Protein AF-A0A8J9ZRB2-F1 (afdb_monomer_lite)

Secondary structure (DSSP, 8-state):
---TTHHHHHHHHHHHHHHS--GGGGGS----PPPPB--EE-PPPPP---SSSSSS--EEEEE--EEE--BTTPPPPPS-SEEEEE-----STT-EE-SSSEEPPTTEESTTS-EEPPPPTTEEEEE-SSTT--EEEEETTB-GGG-BSEEE-SS-EEE-S-SSSSS----SEE--TT-S--EEPTTEESGGG-EE-SPPEEEEEEEEEEETTEEEEEEE-TTS-SSS--------S---EEEEEEEEE---SSPPPPPTTEEEEEEEEEEEEEEEEEEETTEEEEEEEEE---TT----SSS-B-S-EEEEEEEE----PPTT-EEEEEEEEEEEEEEEEEETTTTTEEEEEEEEEEEEEEEEEEE---SPP---PPP------------------------------------------------PPPP-------------------------------PPPPPPPP-------------------PPPP-------

Foldseek 3Di:
DDDVPPVVVVVVVVVCVVPVPCPVVVPPDPPPQPDWDAWDWDDKDDWDDWPAQAFQATKIKIFIDTPGATPSPHHGDPDDRMDMDHDRHAAPDPFHGDNRATHDDWQAEDRRRPDGEDDAPQAPTWDDHDNPQIFRPHGHQDPDLLDRQFDGPGRHTWGAQAPDPVHLVQPLFGDDTNDLDTDHDPQFDDGSRQAGNDEKQKDFKKKWWDDPNDIDIDTADSRDADPPAAEAEDAGFFTFKIKIKIKIWDDDPDRDDDRSFWPDWDKIWQWKKKKKFKDAPNDTPDIDMDTFQDPVGHHHQARHPNGMDIGIDIGGDPDTHDARIKIKMKIKTWIKHWIWGQPVVVVRDTDIDIHNTDIDIHIHIYTYHPDDPPDPPPDPDDDDDDDDDDDDDDDDDDDDDDDDDDDDDDDDDDDDDDDDDDDDDDDDDDDDDDDDDDDDDDDDDDDDDDDDDDDDDDDDDDDDDDDDDDDDDDDDDDDDDDDDDDDDDDDDDDDDDDDD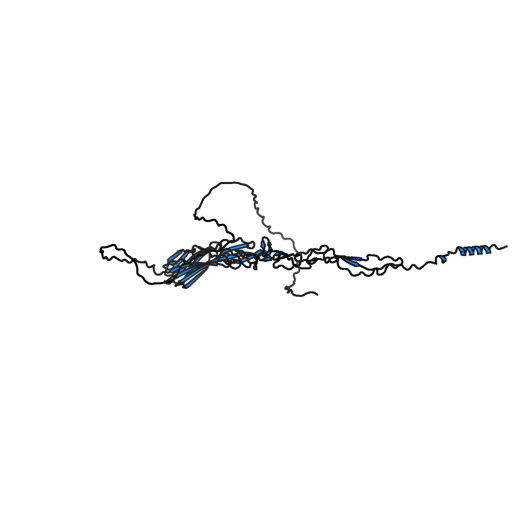

pLDDT: mean 71.01, std 25.42, range [26.36, 97.75]

Radius of gyration: 57.87 Å; chains: 1; bounding box: 175×105×189 Å

Organism: Branchiostoma lanceolatum (NCBI:txid7740)

InterPro domains:
  IPR000742 EGF-like domain [PS00022] (182-193)
  IPR000742 EGF-like domain [PS01186] (182-193)
  IPR000742 EGF-like domain [PS50026] (166-194)
  IPR000884 Thrombospondin type-1 (TSP1) repeat [PF00090] (42-88)
  IPR000884 Thrombospondin type-1 (TSP1) repeat [PS50092] (38-92)
  IPR000884 Thrombospondin type-1 (TSP1) repeat [SM00209] (41-92)
  IPR036383 Thrombospondin type-1 repeat superfamily [G3DSA:2.20.100.10] (36-91)
  IPR036383 Thrombospondin type-1 repeat superfamily [SSF82895] (37-88)

Sequence (500 aa):
MTPKTKTRLVIILLLLMVTGPSEGWRRRRRRRAPTPVNCAWGPWGSWGGCSAPCGNSGTRTRARGVARHAQHGGAGCAGPSSQTEPCNRFCHNGGTPFASHCACEGDYWNTCCQSACTPISHCASLSCSHGSNQECQRCDGDYGVRGQAFDNLGTRCRQACSWREDSNSCYPGTCASGVQSCTCAPGFGGPHCRTIQQAPAFHDCTYELTGNNRITTLQGNCSRSSEDGDSAYIHMARVERIRVKWTATFQPISLPDAPVYVKSMALGITEGSIVVSLQNENVTTASETTTCSTAIGTGTADNPVQGMFTCEEDISLDWTASPGQGIQILLKATAGGNLHLYDRDSNSAVKVKYFTGFHGNHTADIIFNFKPPEQSTPSPEGPTSIPWVLYGGLGAGVLIFLIITVAVCCCCCCYCRKGQRDPGQTPAPCPKDSYRNSAYSHDIYENVGGGSIASGDSYYLRPLPPPPTNTSEKDREYVDLKSHEYQGLKPHEYQGLKRH

Structure (mmCIF, N/CA/C/O backbone):
data_AF-A0A8J9ZRB2-F1
#
_entry.id   AF-A0A8J9ZRB2-F1
#
loop_
_atom_site.group_PDB
_atom_site.id
_atom_site.type_symbol
_atom_site.label_atom_id
_atom_site.label_alt_id
_atom_site.label_comp_id
_atom_site.label_asym_id
_atom_site.label_entity_id
_atom_site.label_seq_id
_atom_site.pdbx_PDB_ins_code
_atom_site.Cartn_x
_atom_site.Cartn_y
_atom_site.Cartn_z
_atom_site.occupancy
_atom_site.B_iso_or_equiv
_atom_site.auth_seq_id
_atom_site.auth_comp_id
_atom_site.auth_asym_id
_atom_site.auth_atom_id
_atom_site.pdbx_PDB_model_num
ATOM 1 N N . MET A 1 1 ? 97.617 -21.804 -125.293 1.00 35.34 1 MET A N 1
ATOM 2 C CA . MET A 1 1 ? 98.283 -21.403 -124.029 1.00 35.34 1 MET A CA 1
ATOM 3 C C . MET A 1 1 ? 97.243 -20.977 -122.992 1.00 35.34 1 MET A C 1
ATOM 5 O O . MET A 1 1 ? 96.066 -20.873 -123.322 1.00 35.34 1 MET A O 1
ATOM 9 N N . THR A 1 2 ? 97.670 -20.784 -121.743 1.00 52.75 2 THR A N 1
ATOM 10 C CA . THR A 1 2 ? 96.906 -20.196 -120.625 1.00 52.75 2 THR A CA 1
ATOM 11 C C . THR A 1 2 ? 96.244 -18.866 -121.020 1.00 52.75 2 THR A C 1
ATOM 13 O O . THR A 1 2 ? 96.897 -18.036 -121.647 1.00 52.75 2 THR A O 1
ATOM 16 N N . PRO A 1 3 ? 94.947 -18.655 -120.697 1.00 50.34 3 PRO A N 1
ATOM 17 C CA . PRO A 1 3 ? 94.642 -17.791 -119.544 1.00 50.34 3 PRO A CA 1
ATOM 18 C C . PRO A 1 3 ? 93.339 -18.150 -118.778 1.00 50.34 3 PRO A C 1
ATOM 20 O O . PRO A 1 3 ? 92.744 -17.288 -118.135 1.00 50.34 3 PRO A O 1
ATOM 23 N N . LYS A 1 4 ? 92.876 -19.412 -118.811 1.00 46.91 4 LYS A N 1
ATOM 24 C CA . LYS A 1 4 ? 91.565 -19.858 -118.262 1.00 46.91 4 LYS A CA 1
ATOM 25 C C . LYS A 1 4 ? 91.330 -19.654 -116.741 1.00 46.91 4 LYS A C 1
ATOM 27 O O . LYS A 1 4 ? 90.253 -19.992 -116.254 1.00 46.91 4 LYS A O 1
ATOM 32 N N . THR A 1 5 ? 92.290 -19.118 -115.986 1.00 50.72 5 THR A N 1
ATOM 33 C CA . THR A 1 5 ? 92.263 -19.024 -114.511 1.00 50.72 5 THR A CA 1
ATOM 34 C C . THR A 1 5 ? 92.031 -17.625 -113.929 1.00 50.72 5 THR A C 1
ATOM 36 O O . THR A 1 5 ? 91.505 -17.541 -112.822 1.00 50.72 5 THR A O 1
ATOM 39 N N . LYS A 1 6 ? 92.350 -16.521 -114.627 1.00 53.75 6 LYS A N 1
ATOM 40 C CA . LYS A 1 6 ? 92.215 -15.168 -114.034 1.00 53.75 6 LYS A CA 1
ATOM 41 C C . LYS A 1 6 ? 90.760 -14.678 -113.953 1.00 53.75 6 LYS A C 1
ATOM 43 O O . LYS A 1 6 ? 90.343 -14.183 -112.911 1.00 53.75 6 LYS A O 1
ATOM 48 N N . THR A 1 7 ? 89.955 -14.873 -114.999 1.00 52.47 7 THR A N 1
ATOM 49 C CA . THR A 1 7 ? 88.576 -14.342 -115.060 1.00 52.47 7 THR A CA 1
ATOM 50 C C . THR A 1 7 ? 87.625 -14.998 -114.052 1.00 52.47 7 THR A C 1
ATOM 52 O O . THR A 1 7 ? 86.746 -14.333 -113.511 1.00 52.47 7 THR A O 1
ATOM 55 N N . ARG A 1 8 ? 87.817 -16.291 -113.744 1.00 56.62 8 ARG A N 1
ATOM 56 C CA . ARG A 1 8 ? 86.993 -17.010 -112.753 1.00 56.62 8 ARG A CA 1
ATOM 57 C C . ARG A 1 8 ? 87.173 -16.456 -111.335 1.00 56.62 8 ARG A C 1
ATOM 59 O O . ARG A 1 8 ? 86.192 -16.342 -110.611 1.00 56.62 8 ARG A O 1
ATOM 66 N N . LEU A 1 9 ? 88.392 -16.048 -110.973 1.00 57.41 9 LEU A N 1
ATOM 67 C CA . LEU A 1 9 ? 88.688 -15.419 -109.680 1.00 57.41 9 LEU A CA 1
ATOM 68 C C . LEU A 1 9 ? 87.978 -14.066 -109.515 1.00 57.41 9 LEU A C 1
ATOM 70 O O . LEU A 1 9 ? 87.410 -13.803 -108.460 1.00 57.41 9 LEU A O 1
ATOM 74 N N . VAL A 1 10 ? 87.943 -13.244 -110.571 1.00 63.12 10 VAL A N 1
ATOM 75 C CA . VAL A 1 10 ? 87.250 -11.941 -110.562 1.00 63.12 10 VAL A CA 1
ATOM 76 C C . VAL A 1 10 ? 85.734 -12.107 -110.404 1.00 63.12 10 VAL A C 1
ATOM 78 O O . VAL A 1 10 ? 85.120 -11.389 -109.620 1.00 63.12 10 VAL A O 1
ATOM 81 N N . ILE A 1 11 ? 85.128 -13.083 -111.091 1.00 64.38 11 ILE A N 1
ATOM 82 C CA . ILE A 1 11 ? 83.683 -13.358 -110.985 1.00 64.38 11 ILE A CA 1
ATOM 83 C C . ILE A 1 11 ? 83.317 -13.887 -109.588 1.00 64.38 11 ILE A C 1
ATOM 85 O O . ILE A 1 11 ? 82.311 -13.466 -109.024 1.00 64.38 11 ILE A O 1
ATOM 89 N N . ILE A 1 12 ? 84.146 -14.755 -108.994 1.00 64.31 12 ILE A N 1
ATOM 90 C CA . ILE A 1 12 ? 83.932 -15.252 -107.623 1.00 64.31 12 ILE A CA 1
ATOM 91 C C . ILE A 1 12 ? 84.068 -14.116 -106.596 1.00 64.31 12 ILE A C 1
ATOM 93 O O . ILE A 1 12 ? 83.231 -14.012 -105.703 1.00 64.31 12 ILE A O 1
ATOM 97 N N . LEU A 1 13 ? 85.051 -13.220 -106.746 1.00 60.62 13 LEU A N 1
ATOM 98 C CA . LEU A 1 13 ? 85.191 -12.038 -105.886 1.00 60.62 13 LEU A CA 1
ATOM 99 C C . LEU A 1 13 ? 83.998 -11.076 -106.003 1.00 60.62 13 LEU A C 1
ATOM 101 O O . LEU A 1 13 ? 83.505 -10.601 -104.984 1.00 60.62 13 LEU A O 1
ATOM 105 N N . LEU A 1 14 ? 83.492 -10.828 -107.215 1.00 59.28 14 LEU A N 1
ATOM 106 C CA . LEU A 1 14 ? 82.299 -9.998 -107.420 1.00 59.28 14 LEU A CA 1
ATOM 107 C C . LEU A 1 14 ? 81.034 -10.632 -106.827 1.00 59.28 14 LEU A C 1
ATOM 109 O O . LEU A 1 14 ? 80.235 -9.923 -106.222 1.00 59.28 14 LEU A O 1
ATOM 113 N N . LEU A 1 15 ? 80.866 -11.954 -106.929 1.00 57.38 15 LEU A N 1
ATOM 114 C CA . LEU A 1 15 ? 79.752 -12.652 -106.283 1.00 57.38 15 LEU A CA 1
ATOM 115 C C . LEU A 1 15 ? 79.847 -12.581 -104.753 1.00 57.38 15 LEU A C 1
ATOM 117 O O . LEU A 1 15 ? 78.859 -12.237 -104.112 1.00 57.38 15 LEU A O 1
ATOM 121 N N . LEU A 1 16 ? 81.029 -12.795 -104.165 1.00 56.19 16 LEU A N 1
ATOM 122 C CA . LEU A 1 16 ? 81.242 -12.663 -102.714 1.00 56.19 16 LEU A CA 1
ATOM 123 C C . LEU A 1 16 ? 80.955 -11.240 -102.192 1.00 56.19 16 LEU A C 1
ATOM 125 O O . LEU A 1 16 ? 80.462 -11.087 -101.076 1.00 56.19 16 LEU A O 1
ATOM 129 N N . MET A 1 17 ? 81.194 -10.210 -103.009 1.00 57.22 17 MET A N 1
ATOM 130 C CA . MET A 1 17 ? 80.858 -8.810 -102.700 1.00 57.22 17 MET A CA 1
ATOM 131 C C . MET A 1 17 ? 79.348 -8.505 -102.777 1.00 57.22 17 MET A C 1
ATOM 133 O O . MET A 1 17 ? 78.915 -7.478 -102.259 1.00 57.22 17 MET A O 1
ATOM 137 N N . VAL A 1 18 ? 78.543 -9.380 -103.396 1.00 57.97 18 VAL A N 1
ATOM 138 C CA . VAL A 1 18 ? 77.087 -9.208 -103.583 1.00 57.97 18 VAL A CA 1
ATOM 139 C C . VAL A 1 18 ? 76.261 -10.169 -102.714 1.00 57.97 18 VAL A C 1
ATOM 141 O O . VAL A 1 18 ? 75.170 -9.805 -102.282 1.00 57.97 18 VAL A O 1
ATOM 144 N N . THR A 1 19 ? 76.765 -11.370 -102.407 1.00 59.00 19 THR A N 1
ATOM 145 C CA . THR A 1 19 ? 76.066 -12.369 -101.573 1.00 59.00 19 THR A CA 1
ATOM 146 C C . THR A 1 19 ? 76.487 -12.362 -100.101 1.00 59.00 19 THR A C 1
ATOM 148 O O . THR A 1 19 ? 75.972 -13.159 -99.318 1.00 59.00 19 THR A O 1
ATOM 151 N N . GLY A 1 20 ? 77.404 -11.479 -99.692 1.00 57.47 20 GLY A N 1
ATOM 152 C CA . GLY A 1 20 ? 77.667 -11.223 -98.275 1.00 57.47 20 GLY A CA 1
ATOM 153 C C . GLY A 1 20 ? 76.418 -10.636 -97.592 1.00 57.47 20 GLY A C 1
ATOM 154 O O . GLY A 1 20 ? 75.899 -9.624 -98.067 1.00 57.47 20 GLY A O 1
ATOM 155 N N . PRO A 1 21 ? 75.900 -11.223 -96.494 1.00 55.09 21 PRO A N 1
ATOM 156 C CA . PRO A 1 21 ? 74.643 -10.779 -95.893 1.00 55.09 21 PRO A CA 1
ATOM 157 C C . PRO A 1 21 ? 74.766 -9.351 -95.348 1.00 55.09 21 PRO A C 1
ATOM 159 O O . PRO A 1 21 ? 75.491 -9.087 -94.388 1.00 55.09 21 PRO A O 1
ATOM 162 N N . SER A 1 22 ? 74.023 -8.414 -95.943 1.00 57.88 22 SER A N 1
ATOM 163 C CA . SER A 1 22 ? 74.109 -6.976 -95.660 1.00 57.88 22 SER A CA 1
ATOM 164 C C . SER A 1 22 ? 73.405 -6.556 -94.352 1.00 57.88 22 SER A C 1
ATOM 166 O O . SER A 1 22 ? 72.580 -5.636 -94.328 1.00 57.88 22 SER A O 1
ATOM 168 N N . GLU A 1 23 ? 73.761 -7.204 -93.239 1.00 55.59 23 GLU A N 1
ATOM 169 C CA . GLU A 1 23 ? 73.387 -6.861 -91.854 1.00 55.59 23 GLU A CA 1
ATOM 170 C C . GLU A 1 23 ? 73.550 -5.358 -91.546 1.00 55.59 23 GLU A C 1
ATOM 172 O O . GLU A 1 23 ? 72.755 -4.772 -90.804 1.00 55.59 23 GLU A O 1
ATOM 177 N N . GLY A 1 24 ? 74.559 -4.715 -92.149 1.00 55.84 24 GLY A N 1
ATOM 178 C CA . GLY A 1 24 ? 74.934 -3.321 -91.896 1.00 55.84 24 GLY A CA 1
ATOM 179 C C . GLY A 1 24 ? 73.812 -2.294 -92.099 1.00 55.84 24 GLY A C 1
ATOM 180 O O . GLY A 1 24 ? 73.779 -1.290 -91.386 1.00 55.84 24 GLY A O 1
ATOM 181 N N . TRP A 1 25 ? 72.850 -2.541 -92.997 1.00 48.81 25 TRP A N 1
ATOM 182 C CA . TRP A 1 25 ? 71.810 -1.552 -93.322 1.00 48.81 25 TRP A CA 1
ATOM 183 C C . TRP A 1 25 ? 70.494 -1.700 -92.543 1.00 48.81 25 TRP A C 1
ATOM 185 O O . TRP A 1 25 ? 69.758 -0.721 -92.422 1.00 48.81 25 TRP A O 1
ATOM 195 N N . ARG A 1 26 ? 70.240 -2.831 -91.861 1.00 51.19 26 ARG A N 1
ATOM 196 C CA . ARG A 1 26 ? 69.136 -2.927 -90.873 1.00 51.19 26 ARG A CA 1
ATOM 197 C C . ARG A 1 26 ? 69.494 -2.339 -89.494 1.00 51.19 26 ARG A C 1
ATOM 199 O O . ARG A 1 26 ? 68.704 -2.437 -88.556 1.00 51.19 26 ARG A O 1
ATOM 206 N N . ARG A 1 27 ? 70.645 -1.663 -89.358 1.00 55.03 27 ARG A N 1
ATOM 207 C CA . ARG A 1 27 ? 71.112 -1.040 -88.100 1.00 55.03 27 ARG A CA 1
ATOM 208 C C . ARG A 1 27 ? 70.913 0.488 -88.008 1.00 55.03 27 ARG A C 1
ATOM 210 O O . ARG A 1 27 ? 71.348 1.086 -87.031 1.00 55.03 27 ARG A O 1
ATOM 217 N N . ARG A 1 28 ? 70.174 1.129 -88.932 1.00 55.94 28 ARG A N 1
ATOM 218 C CA . ARG A 1 28 ? 69.874 2.588 -88.906 1.00 55.94 28 ARG A CA 1
ATOM 219 C C . ARG A 1 28 ? 68.458 3.001 -88.449 1.00 55.94 28 ARG A C 1
ATOM 221 O O . ARG A 1 28 ? 67.952 4.027 -88.900 1.00 55.94 28 ARG A O 1
ATOM 228 N N . ARG A 1 29 ? 67.831 2.275 -87.506 1.00 59.22 29 ARG A N 1
ATOM 229 C CA . ARG A 1 29 ? 66.841 2.884 -86.574 1.00 59.22 29 ARG A CA 1
ATOM 230 C C . ARG A 1 29 ? 66.487 2.089 -85.302 1.00 59.22 29 ARG A C 1
ATOM 232 O O . ARG A 1 29 ? 65.382 2.239 -84.787 1.00 59.22 29 ARG A O 1
ATOM 239 N N . ARG A 1 30 ? 67.428 1.346 -84.694 1.00 60.12 30 ARG A N 1
ATOM 240 C CA . ARG A 1 30 ? 67.285 0.962 -83.270 1.00 60.12 30 ARG A CA 1
ATOM 241 C C . ARG A 1 30 ? 67.508 2.189 -82.368 1.00 60.12 30 ARG A C 1
ATOM 243 O O . ARG A 1 30 ? 68.498 2.262 -81.645 1.00 60.12 30 ARG A O 1
ATOM 250 N N . ARG A 1 31 ? 66.571 3.151 -82.391 1.00 60.94 31 ARG A N 1
ATOM 251 C CA . ARG A 1 31 ? 66.332 3.997 -81.211 1.00 60.94 31 ARG A CA 1
ATOM 252 C C . ARG A 1 31 ? 66.067 3.008 -80.075 1.00 60.94 31 ARG A C 1
ATOM 254 O O . ARG A 1 31 ? 65.187 2.163 -80.234 1.00 60.94 31 ARG A O 1
ATOM 261 N N . ARG A 1 32 ? 66.851 3.039 -78.992 1.00 65.81 32 ARG A N 1
ATOM 262 C CA . ARG A 1 32 ? 66.562 2.189 -77.827 1.00 65.81 32 ARG A CA 1
ATOM 263 C C . ARG A 1 32 ? 65.165 2.578 -77.352 1.00 65.81 32 ARG A C 1
ATOM 265 O O . ARG A 1 32 ? 64.971 3.727 -76.962 1.00 65.81 32 ARG A O 1
ATOM 272 N N . ALA A 1 33 ? 64.202 1.664 -77.458 1.00 71.44 33 ALA A N 1
ATOM 273 C CA . ALA A 1 33 ? 62.907 1.875 -76.834 1.00 71.44 33 ALA A CA 1
ATOM 274 C C . ALA A 1 33 ? 63.176 2.045 -75.329 1.00 71.44 33 ALA A C 1
ATOM 276 O O . ALA A 1 33 ? 63.880 1.200 -74.764 1.00 71.44 33 ALA A O 1
ATOM 277 N N . PRO A 1 34 ? 62.737 3.149 -74.703 1.00 79.00 34 PRO A N 1
ATOM 278 C CA . PRO A 1 34 ? 62.946 3.340 -73.275 1.00 79.00 34 PRO A CA 1
ATOM 279 C C . PRO A 1 34 ? 62.281 2.196 -72.501 1.00 79.00 34 PRO A C 1
ATOM 281 O O . PRO A 1 34 ? 61.282 1.631 -72.943 1.00 79.00 34 PRO A O 1
ATOM 284 N N . THR A 1 35 ? 62.881 1.802 -71.380 1.00 88.06 35 THR A N 1
ATOM 285 C CA . THR A 1 35 ? 62.466 0.611 -70.629 1.00 88.06 35 THR A CA 1
ATOM 286 C C . THR A 1 35 ? 61.040 0.766 -70.090 1.00 88.06 35 THR A C 1
ATOM 288 O O . THR A 1 35 ? 60.769 1.801 -69.479 1.00 88.06 35 THR A O 1
ATOM 291 N N . PRO A 1 36 ? 60.154 -0.237 -70.247 1.00 91.12 36 PRO A N 1
ATOM 292 C CA . PRO A 1 36 ? 58.810 -0.212 -69.675 1.00 91.12 36 PRO A CA 1
ATOM 293 C C . PRO A 1 36 ? 58.827 0.091 -68.172 1.00 91.12 36 PRO A C 1
ATOM 295 O O . PRO A 1 36 ? 59.437 -0.634 -67.386 1.00 91.12 36 PRO A O 1
ATOM 298 N N . VAL A 1 37 ? 58.143 1.161 -67.766 1.00 93.31 37 VAL A N 1
ATOM 299 C CA . VAL A 1 37 ? 57.975 1.533 -66.357 1.00 93.31 37 VAL A CA 1
ATOM 300 C C . VAL A 1 37 ? 56.566 1.147 -65.946 1.00 93.31 37 VAL A C 1
ATOM 302 O O . VAL A 1 37 ? 55.598 1.765 -66.384 1.00 93.31 37 VAL A O 1
ATOM 305 N N . ASN A 1 38 ? 56.441 0.121 -65.107 1.00 95.38 38 ASN A N 1
ATOM 306 C CA . ASN A 1 38 ? 55.143 -0.290 -64.578 1.00 95.38 38 ASN A CA 1
ATOM 307 C C . ASN A 1 38 ? 54.608 0.747 -63.583 1.00 95.38 38 ASN A C 1
ATOM 309 O O . ASN A 1 38 ? 55.360 1.313 -62.778 1.00 95.38 38 ASN A O 1
ATOM 313 N N . CYS A 1 39 ? 53.296 0.950 -63.621 1.00 95.44 39 CYS A N 1
ATOM 314 C CA . CYS A 1 39 ? 52.575 1.812 -62.700 1.00 95.44 39 CYS A CA 1
ATOM 315 C C . CYS A 1 39 ? 52.722 1.319 -61.249 1.00 95.44 39 CYS A C 1
ATOM 317 O O . CYS A 1 39 ? 52.727 0.113 -60.995 1.00 95.44 39 CYS A O 1
ATOM 319 N N . ALA A 1 40 ? 52.829 2.244 -60.298 1.00 95.12 40 ALA A N 1
ATOM 320 C CA . ALA A 1 40 ? 52.845 1.958 -58.870 1.00 95.12 40 ALA A CA 1
ATOM 321 C C . ALA A 1 40 ? 51.851 2.863 -58.133 1.00 95.12 40 ALA A C 1
ATOM 323 O O . ALA A 1 40 ? 51.855 4.087 -58.299 1.00 95.12 40 ALA A O 1
ATOM 324 N N . TRP A 1 41 ? 51.013 2.253 -57.296 1.00 97.62 41 TRP A N 1
ATOM 325 C CA . TRP A 1 41 ? 50.166 2.981 -56.358 1.00 97.62 41 TRP A CA 1
ATOM 326 C C . TRP A 1 41 ? 51.009 3.672 -55.283 1.00 97.62 41 TRP A C 1
ATOM 328 O O . TRP A 1 41 ? 52.043 3.153 -54.865 1.00 97.62 41 TRP A O 1
ATOM 338 N N . GLY A 1 42 ? 50.538 4.825 -54.816 1.00 95.69 42 GLY A N 1
ATOM 339 C CA . GLY A 1 42 ? 51.017 5.439 -53.584 1.00 95.69 42 GLY A CA 1
ATOM 340 C C . GLY A 1 42 ? 50.453 4.759 -52.332 1.00 95.69 42 GLY A C 1
ATOM 341 O O . GLY A 1 42 ? 49.690 3.788 -52.435 1.00 95.69 42 GLY A O 1
ATOM 342 N N . PRO A 1 43 ? 50.807 5.271 -51.141 1.00 96.12 43 PRO A N 1
ATOM 343 C CA . PRO A 1 43 ? 50.187 4.839 -49.897 1.00 96.12 43 PRO A CA 1
ATOM 344 C C . PRO A 1 43 ? 48.672 5.083 -49.926 1.00 96.12 43 PRO A C 1
ATOM 346 O O . PRO A 1 43 ? 48.172 5.972 -50.621 1.00 96.12 43 PRO A O 1
ATOM 349 N N . TRP A 1 44 ? 47.940 4.296 -49.142 1.00 97.62 44 TRP A N 1
ATOM 350 C CA . TRP A 1 44 ? 46.546 4.598 -48.838 1.00 97.62 44 TRP A CA 1
ATOM 351 C C . TRP A 1 44 ? 46.457 5.889 -48.024 1.00 97.62 44 TRP A C 1
ATOM 353 O O . TRP A 1 44 ? 47.200 6.062 -47.058 1.00 97.62 44 TRP A O 1
ATOM 363 N N . GLY A 1 45 ? 45.523 6.766 -48.388 1.00 96.62 45 GLY A N 1
ATOM 364 C CA . GLY A 1 45 ? 45.087 7.838 -47.501 1.00 96.62 45 GLY A CA 1
ATOM 365 C C . GLY A 1 45 ? 44.342 7.286 -46.283 1.00 96.62 45 GLY A C 1
ATOM 366 O O . GLY A 1 45 ? 43.967 6.108 -46.234 1.00 96.62 45 GLY A O 1
ATOM 367 N N . SER A 1 46 ? 44.105 8.157 -45.304 1.00 97.00 46 SER A N 1
ATOM 368 C CA . SER A 1 46 ? 43.279 7.854 -44.134 1.00 97.00 46 SER A CA 1
ATOM 369 C C . SER A 1 46 ? 41.888 7.350 -44.530 1.00 97.00 46 SER A C 1
ATOM 371 O O . SER A 1 46 ? 41.341 7.727 -45.570 1.00 97.00 46 SER A O 1
ATOM 373 N N . TRP A 1 47 ? 41.289 6.524 -43.672 1.00 97.62 47 TRP A N 1
ATOM 374 C CA . TRP A 1 47 ? 39.864 6.219 -43.766 1.00 97.62 47 TRP A CA 1
ATOM 375 C C . TRP A 1 47 ? 39.031 7.488 -43.567 1.00 97.62 47 TRP A C 1
ATOM 377 O O . TRP A 1 47 ? 39.295 8.265 -42.649 1.00 97.62 47 TRP A O 1
ATOM 387 N N . GLY A 1 48 ? 38.011 7.673 -44.406 1.00 96.94 48 GLY A N 1
ATOM 388 C CA . GLY A 1 48 ? 36.959 8.654 -44.159 1.00 96.94 48 GLY A CA 1
ATOM 389 C C . GLY A 1 48 ? 36.076 8.272 -42.965 1.00 96.94 48 GLY A C 1
ATOM 390 O O . GLY A 1 48 ? 36.219 7.200 -42.370 1.00 96.94 48 GLY A O 1
ATOM 391 N N . GLY A 1 49 ? 35.127 9.150 -42.637 1.00 96.62 49 GLY A N 1
ATOM 392 C CA . GLY A 1 49 ? 34.092 8.860 -41.643 1.00 96.62 49 GLY A CA 1
ATOM 393 C C . GLY A 1 49 ? 33.238 7.641 -42.019 1.00 96.62 49 GLY A C 1
ATOM 394 O O . GLY A 1 49 ? 33.151 7.256 -43.186 1.00 96.62 49 GLY A O 1
ATOM 395 N N . CYS A 1 50 ? 32.604 7.030 -41.018 1.00 97.44 50 CYS A N 1
ATOM 396 C CA . CYS A 1 50 ? 31.633 5.963 -41.249 1.00 97.44 50 CYS A CA 1
ATOM 397 C C . CYS A 1 50 ? 30.320 6.543 -41.797 1.00 97.44 50 CYS A C 1
ATOM 399 O O . CYS A 1 50 ? 29.851 7.564 -41.299 1.00 97.44 50 CYS A O 1
ATOM 401 N N . SER A 1 51 ? 29.700 5.881 -42.777 1.00 96.75 51 SER A N 1
ATOM 402 C CA . SER A 1 51 ? 28.425 6.314 -43.376 1.00 96.75 51 SER A CA 1
ATOM 403 C C . SER A 1 51 ? 27.214 6.222 -42.438 1.00 96.75 51 SER A C 1
ATOM 405 O O . SER A 1 51 ? 26.164 6.775 -42.753 1.00 96.75 51 SER A O 1
ATOM 407 N N . ALA A 1 52 ? 27.351 5.553 -41.289 1.00 96.88 52 ALA A N 1
ATOM 408 C CA . ALA A 1 52 ? 26.360 5.531 -40.219 1.00 96.88 52 ALA A CA 1
ATOM 409 C C . ALA A 1 52 ? 27.043 5.691 -38.847 1.00 96.88 52 ALA A C 1
ATOM 411 O O . ALA A 1 52 ? 28.165 5.205 -38.666 1.00 96.88 52 ALA A O 1
ATOM 412 N N . PRO A 1 53 ? 26.395 6.334 -37.859 1.00 96.69 53 PRO A N 1
ATOM 413 C CA . PRO A 1 53 ? 26.954 6.480 -36.514 1.00 96.69 53 PRO A CA 1
ATOM 414 C C . PRO A 1 53 ? 26.936 5.166 -35.712 1.00 96.69 53 PRO A C 1
ATOM 416 O O . PRO A 1 53 ? 27.760 4.996 -34.820 1.00 96.69 53 PRO A O 1
ATOM 419 N N . CYS A 1 54 ? 26.030 4.245 -36.047 1.00 97.31 54 CYS A N 1
ATOM 420 C CA . CYS A 1 54 ? 25.764 2.973 -35.369 1.00 97.31 54 CYS A CA 1
ATOM 421 C C . CYS A 1 54 ? 24.904 2.062 -36.277 1.00 97.31 54 CYS A C 1
ATOM 423 O O . CYS A 1 54 ? 24.642 2.409 -37.435 1.00 97.31 54 CYS A O 1
ATOM 425 N N . GLY A 1 55 ? 24.453 0.916 -35.759 1.00 96.50 55 GLY A N 1
ATOM 426 C CA . GLY A 1 55 ? 23.601 -0.039 -36.473 1.00 96.50 55 GLY A CA 1
ATOM 427 C C . GLY A 1 55 ? 24.383 -1.178 -37.139 1.00 96.50 55 GLY A C 1
ATOM 428 O O . GLY A 1 55 ? 25.432 -1.604 -36.657 1.00 96.50 55 GLY A O 1
ATOM 429 N N . ASN A 1 56 ? 23.864 -1.714 -38.246 1.00 96.81 56 ASN A N 1
ATOM 430 C CA . ASN A 1 56 ? 24.373 -2.924 -38.905 1.00 96.81 56 ASN A CA 1
ATOM 431 C C . ASN A 1 56 ? 24.911 -2.722 -40.337 1.00 96.81 56 ASN A C 1
ATOM 433 O O . ASN A 1 56 ? 25.466 -3.670 -40.891 1.00 96.81 56 ASN A O 1
ATOM 437 N N . SER A 1 57 ? 24.784 -1.530 -40.942 1.00 96.38 57 SER A N 1
ATOM 438 C CA . SER A 1 57 ? 25.137 -1.309 -42.361 1.00 96.38 57 SER A CA 1
ATOM 439 C C . SER A 1 57 ? 26.171 -0.202 -42.632 1.00 96.38 57 SER A C 1
ATOM 441 O O . SER A 1 57 ? 26.598 -0.057 -43.773 1.00 96.38 57 SER A O 1
ATOM 443 N N . GLY A 1 58 ? 26.669 0.521 -41.620 1.00 96.62 58 GLY A N 1
ATOM 444 C CA . GLY A 1 58 ? 27.693 1.570 -41.795 1.00 96.62 58 GLY A CA 1
ATOM 445 C C . GLY A 1 58 ? 28.986 1.109 -42.498 1.00 96.62 58 GLY A C 1
ATOM 446 O O . GLY A 1 58 ? 29.482 0.006 -42.262 1.00 96.62 58 GLY A O 1
ATOM 447 N N . THR A 1 59 ? 29.564 1.950 -43.352 1.00 97.44 59 THR A N 1
ATOM 448 C CA . THR A 1 59 ? 30.796 1.666 -44.113 1.00 97.44 59 THR A CA 1
ATOM 449 C C . THR A 1 59 ? 31.690 2.896 -44.203 1.00 97.44 59 THR A C 1
ATOM 451 O O . THR A 1 59 ? 31.181 4.006 -44.344 1.00 97.44 59 THR A O 1
ATOM 454 N N . ARG A 1 60 ? 33.013 2.713 -44.191 1.00 97.69 60 ARG A N 1
ATOM 455 C CA . ARG A 1 60 ? 33.999 3.782 -44.421 1.00 97.69 60 ARG A CA 1
ATOM 456 C C . ARG A 1 60 ? 34.873 3.456 -45.624 1.00 97.69 60 ARG A C 1
ATOM 458 O O . ARG A 1 60 ? 35.122 2.288 -45.909 1.00 97.69 60 ARG A O 1
ATOM 465 N N . THR A 1 61 ? 35.343 4.492 -46.313 1.00 97.62 61 THR A N 1
ATOM 466 C CA . THR A 1 61 ? 36.085 4.378 -47.579 1.00 97.62 61 THR A CA 1
ATOM 467 C C . THR A 1 61 ? 37.419 5.115 -47.498 1.00 97.62 61 THR A C 1
ATOM 469 O O . THR A 1 61 ? 37.513 6.155 -46.845 1.00 97.62 61 THR A O 1
ATOM 472 N N . ARG A 1 62 ? 38.452 4.587 -48.162 1.00 97.75 62 ARG A N 1
ATOM 473 C CA . ARG A 1 62 ? 39.750 5.247 -48.379 1.00 97.75 62 ARG A CA 1
ATOM 474 C C . ARG A 1 62 ? 40.192 5.111 -49.831 1.00 97.75 62 ARG A C 1
ATOM 476 O O . ARG A 1 62 ? 39.840 4.143 -50.500 1.00 97.75 62 ARG A O 1
ATOM 483 N N . ALA A 1 63 ? 41.009 6.050 -50.294 1.00 96.88 63 ALA A N 1
ATOM 484 C CA . ALA A 1 63 ? 41.553 6.072 -51.649 1.00 96.88 63 ALA A CA 1
ATOM 485 C C . ALA A 1 63 ? 43.088 6.129 -51.645 1.00 96.88 63 ALA A C 1
ATOM 487 O O . ALA A 1 63 ? 43.707 6.479 -50.637 1.00 96.88 63 ALA A O 1
ATOM 488 N N . ARG A 1 64 ? 43.707 5.795 -52.780 1.00 96.94 64 ARG A N 1
ATOM 489 C CA . ARG A 1 64 ? 45.145 5.968 -53.032 1.00 96.94 64 ARG A CA 1
ATOM 490 C C . ARG A 1 64 ? 45.387 6.568 -54.413 1.00 96.94 64 ARG A C 1
ATOM 492 O O . ARG A 1 64 ? 44.778 6.150 -55.397 1.00 96.94 64 ARG A O 1
ATOM 499 N N . GLY A 1 65 ? 46.296 7.536 -54.481 1.00 95.44 65 GLY A N 1
ATOM 500 C CA . GLY A 1 65 ? 46.779 8.087 -55.746 1.00 95.44 65 GLY A CA 1
ATOM 501 C C . GLY A 1 65 ? 47.761 7.143 -56.443 1.00 95.44 65 GLY A C 1
ATOM 502 O O . GLY A 1 65 ? 48.318 6.231 -55.829 1.00 95.44 65 GLY A O 1
ATOM 503 N N . VAL A 1 66 ? 48.014 7.377 -57.729 1.00 96.06 66 VAL A N 1
ATOM 504 C CA . VAL A 1 66 ? 49.134 6.753 -58.446 1.00 96.06 66 VAL A CA 1
ATOM 505 C C . VAL A 1 66 ? 50.415 7.507 -58.075 1.00 96.06 66 VAL A C 1
ATOM 507 O O . VAL A 1 66 ? 50.506 8.704 -58.322 1.00 96.06 66 VAL A O 1
ATOM 510 N N . ALA A 1 67 ? 51.404 6.829 -57.485 1.00 95.31 67 ALA A N 1
ATOM 511 C CA . ALA A 1 67 ? 52.700 7.436 -57.152 1.00 95.31 67 ALA A CA 1
ATOM 512 C C . ALA A 1 67 ? 53.684 7.408 -58.331 1.00 95.31 67 ALA A C 1
ATOM 514 O O . ALA A 1 67 ? 54.575 8.248 -58.423 1.00 95.31 67 ALA A O 1
ATOM 515 N N . ARG A 1 68 ? 53.522 6.453 -59.254 1.00 94.50 68 ARG A N 1
ATOM 516 C CA . ARG A 1 68 ? 54.259 6.402 -60.520 1.00 94.50 68 ARG A CA 1
ATOM 517 C C . ARG A 1 68 ? 53.336 5.897 -61.617 1.00 94.50 68 ARG A C 1
ATOM 519 O O . ARG A 1 68 ? 52.831 4.785 -61.515 1.00 94.50 68 ARG A O 1
ATOM 526 N N . HIS A 1 69 ? 53.119 6.688 -62.661 1.00 95.00 69 HIS A N 1
ATOM 527 C CA . HIS A 1 69 ? 52.308 6.266 -63.805 1.00 95.00 69 HIS A CA 1
ATOM 528 C C . HIS A 1 69 ? 53.038 5.226 -64.667 1.00 95.00 69 HIS A C 1
ATOM 530 O O . HIS A 1 69 ? 54.266 5.134 -64.645 1.00 95.00 69 HIS A O 1
ATOM 536 N N . ALA A 1 70 ? 52.274 4.454 -65.444 1.00 95.00 70 ALA A N 1
ATOM 537 C CA . ALA A 1 70 ? 52.836 3.599 -66.483 1.00 95.00 70 ALA A CA 1
ATOM 538 C C . ALA A 1 70 ? 53.523 4.453 -67.562 1.00 95.00 70 ALA A C 1
ATOM 540 O O . ALA A 1 70 ? 52.952 5.441 -68.024 1.00 95.00 70 ALA A O 1
ATOM 541 N N . GLN A 1 71 ? 54.723 4.064 -67.991 1.00 93.56 71 GLN A N 1
ATOM 542 C CA . GLN A 1 71 ? 55.429 4.706 -69.105 1.00 93.56 71 GLN A CA 1
ATOM 543 C C . GLN A 1 71 ? 56.053 3.655 -70.025 1.00 93.56 71 GLN A C 1
ATOM 545 O O . GLN A 1 71 ? 56.336 2.529 -69.617 1.00 93.56 71 GLN A O 1
ATOM 550 N N . HIS A 1 72 ? 56.280 4.038 -71.283 1.00 92.31 72 HIS A N 1
ATOM 551 C CA . HIS A 1 72 ? 57.059 3.260 -72.256 1.00 92.31 72 HIS A CA 1
ATOM 552 C C . HIS A 1 72 ? 56.551 1.822 -72.506 1.00 92.31 72 HIS A C 1
ATOM 554 O O . HIS A 1 72 ? 57.336 0.914 -72.758 1.00 92.31 72 HIS A O 1
ATOM 560 N N . GLY A 1 73 ? 55.232 1.611 -72.433 1.00 89.44 73 GLY A N 1
ATOM 561 C CA . GLY A 1 73 ? 54.610 0.289 -72.592 1.00 89.44 73 GLY A CA 1
ATOM 562 C C . GLY A 1 73 ? 54.585 -0.569 -71.321 1.00 89.44 73 GLY A C 1
ATOM 563 O O . GLY A 1 73 ? 54.268 -1.751 -71.402 1.00 89.44 73 GLY A O 1
ATOM 564 N N . GLY A 1 74 ? 54.915 -0.001 -70.155 1.00 90.94 74 GLY A N 1
ATOM 565 C CA . GLY A 1 74 ? 54.733 -0.665 -68.863 1.00 90.94 74 GLY A CA 1
ATOM 566 C C . GLY A 1 74 ? 53.261 -0.881 -68.502 1.00 90.94 74 GLY A C 1
ATOM 567 O O . GLY A 1 74 ? 52.368 -0.197 -69.002 1.00 90.94 74 GLY A O 1
ATOM 568 N N . ALA A 1 75 ? 53.010 -1.836 -67.608 1.00 93.94 75 ALA A N 1
ATOM 569 C CA . ALA A 1 75 ? 51.667 -2.199 -67.169 1.00 93.94 75 ALA A CA 1
ATOM 570 C C . ALA A 1 75 ? 50.991 -1.085 -66.348 1.00 93.94 75 ALA A C 1
ATOM 572 O O . ALA A 1 75 ? 51.638 -0.389 -65.557 1.00 93.94 75 ALA A O 1
ATOM 573 N N . GLY A 1 76 ? 49.668 -0.958 -66.504 1.00 94.56 76 GLY A N 1
ATOM 574 C CA . GLY A 1 76 ? 48.816 -0.126 -65.650 1.00 94.56 76 GLY A CA 1
ATOM 575 C C . GLY A 1 76 ? 48.777 -0.616 -64.197 1.00 94.56 76 GLY A C 1
ATOM 576 O O . GLY A 1 76 ? 49.212 -1.724 -63.885 1.00 94.56 76 GLY A O 1
ATOM 577 N N . CYS A 1 77 ? 48.282 0.222 -63.286 1.00 94.75 77 CYS A N 1
ATOM 578 C CA . CYS A 1 77 ? 48.275 -0.102 -61.860 1.00 94.75 77 CYS A CA 1
ATOM 579 C C . CYS A 1 77 ? 47.246 -1.205 -61.558 1.00 94.75 77 CYS A C 1
ATOM 581 O O . CYS A 1 77 ? 46.057 -1.029 -61.806 1.00 94.75 77 CYS A O 1
ATOM 583 N N . ALA A 1 78 ? 47.705 -2.331 -61.005 1.00 93.69 78 ALA A N 1
ATOM 584 C CA . ALA A 1 78 ? 46.855 -3.476 -60.682 1.00 93.69 78 ALA A CA 1
ATOM 585 C C . ALA A 1 78 ? 46.096 -3.296 -59.352 1.00 93.69 78 ALA A C 1
ATOM 587 O O . ALA A 1 78 ? 46.618 -2.726 -58.388 1.00 93.69 78 ALA A O 1
ATOM 588 N N . GLY A 1 79 ? 44.873 -3.827 -59.279 1.00 93.56 79 GLY A N 1
ATOM 589 C CA . GLY A 1 79 ? 43.981 -3.671 -58.124 1.00 93.56 79 GLY A CA 1
ATOM 590 C C . GLY A 1 79 ? 43.351 -2.271 -58.017 1.00 93.56 79 GLY A C 1
ATOM 591 O O . GLY A 1 79 ? 43.661 -1.387 -58.813 1.00 93.56 79 GLY A O 1
ATOM 592 N N . PRO A 1 80 ? 42.447 -2.046 -57.048 1.00 95.00 80 PRO A N 1
ATOM 593 C CA . PRO A 1 80 ? 41.599 -0.855 -57.027 1.00 95.00 80 PRO A CA 1
ATOM 594 C C . PRO A 1 80 ? 42.313 0.403 -56.505 1.00 95.00 80 PRO A C 1
ATOM 596 O O . PRO A 1 80 ? 43.255 0.328 -55.709 1.00 95.00 80 PRO A O 1
ATOM 599 N N . SER A 1 81 ? 41.807 1.570 -56.911 1.00 95.75 81 SER A N 1
ATOM 600 C CA . SER A 1 81 ? 42.166 2.900 -56.384 1.00 95.75 81 SER A CA 1
ATOM 601 C C . SER A 1 81 ? 41.473 3.243 -55.058 1.00 95.75 81 SER A C 1
ATOM 603 O O . SER A 1 81 ? 41.887 4.177 -54.374 1.00 95.75 81 SER A O 1
ATOM 605 N N . SER A 1 82 ? 40.428 2.494 -54.695 1.00 96.94 82 SER A N 1
ATOM 606 C CA . SER A 1 82 ? 39.587 2.695 -53.513 1.00 96.94 82 SER A CA 1
ATOM 607 C C . SER A 1 82 ? 39.412 1.388 -52.732 1.00 96.94 82 SER A C 1
ATOM 609 O O . SER A 1 82 ? 39.506 0.299 -53.302 1.00 96.94 82 SER A O 1
ATOM 611 N N . GLN A 1 83 ? 39.160 1.493 -51.432 1.00 97.69 83 GLN A N 1
ATOM 612 C CA . GLN A 1 83 ? 38.767 0.399 -50.545 1.00 97.69 83 GLN A CA 1
ATOM 613 C C . GLN A 1 83 ? 37.635 0.871 -49.637 1.00 97.69 83 GLN A C 1
ATOM 615 O O . GLN A 1 83 ? 37.666 2.006 -49.165 1.00 97.69 83 GLN A O 1
ATOM 620 N N . THR A 1 84 ? 36.687 -0.019 -49.349 1.00 97.62 84 THR A N 1
ATOM 621 C CA . THR A 1 84 ? 35.570 0.210 -48.425 1.00 97.62 84 THR A CA 1
ATOM 622 C C . THR A 1 84 ? 35.502 -0.942 -47.427 1.00 97.62 84 THR A C 1
ATOM 624 O O . THR A 1 84 ? 35.667 -2.096 -47.817 1.00 97.62 84 THR A O 1
ATOM 627 N N . GLU A 1 85 ? 35.266 -0.638 -46.152 1.00 97.19 85 GLU A N 1
ATOM 628 C CA . GLU A 1 85 ? 35.139 -1.628 -45.076 1.00 97.19 85 GLU A CA 1
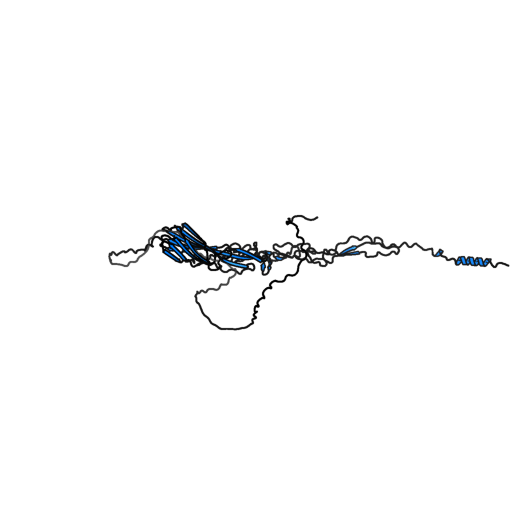ATOM 629 C C . GLU A 1 85 ? 33.967 -1.287 -44.133 1.00 97.19 85 GLU A C 1
ATOM 631 O O . GLU A 1 85 ? 33.581 -0.114 -44.034 1.00 97.19 85 GLU A O 1
ATOM 636 N N . PRO A 1 86 ? 33.362 -2.279 -43.449 1.00 96.94 86 PRO A N 1
ATOM 637 C CA . PRO A 1 86 ? 32.298 -2.033 -42.481 1.00 96.94 86 PRO A CA 1
ATOM 638 C C . PRO A 1 86 ? 32.819 -1.296 -41.241 1.00 96.94 86 PRO A C 1
ATOM 640 O O . PRO A 1 86 ? 33.951 -1.487 -40.802 1.00 96.94 86 PRO A O 1
ATOM 643 N N . CYS A 1 87 ? 31.963 -0.477 -40.639 1.00 97.19 87 CYS A N 1
ATOM 644 C CA . CYS A 1 87 ? 32.246 0.241 -39.397 1.00 97.19 87 CYS A CA 1
ATOM 645 C C . CYS A 1 87 ? 30.968 0.433 -38.571 1.00 97.19 87 CYS A C 1
ATOM 647 O O . CYS A 1 87 ? 29.866 0.148 -39.041 1.00 97.19 87 CYS A O 1
ATOM 649 N N . ASN A 1 88 ? 31.136 0.875 -37.323 1.00 96.00 88 ASN A N 1
ATOM 650 C CA . ASN A 1 88 ? 30.061 1.193 -36.379 1.00 96.00 88 ASN A CA 1
ATOM 651 C C . ASN A 1 88 ? 28.980 0.098 -36.261 1.00 96.00 88 ASN A C 1
ATOM 653 O O . ASN A 1 88 ? 27.787 0.378 -36.240 1.00 96.00 88 ASN A O 1
ATOM 657 N N . ARG A 1 89 ? 29.431 -1.166 -36.194 1.00 96.31 89 ARG A N 1
ATOM 658 C CA . ARG A 1 89 ? 28.614 -2.379 -36.003 1.00 96.31 89 ARG A CA 1
ATOM 659 C C . ARG A 1 89 ? 28.182 -2.547 -34.540 1.00 96.31 89 ARG A C 1
ATOM 661 O O . ARG A 1 89 ? 28.519 -3.543 -33.909 1.00 96.31 89 ARG A O 1
ATOM 668 N N . PHE A 1 90 ? 27.518 -1.541 -33.979 1.00 95.56 90 PHE A N 1
ATOM 669 C CA . PHE A 1 90 ? 27.123 -1.520 -32.570 1.00 95.56 90 PHE A CA 1
ATOM 670 C C . PHE A 1 90 ? 25.831 -0.734 -32.339 1.00 95.56 90 PHE A C 1
ATOM 672 O O . PHE A 1 90 ? 25.446 0.113 -33.145 1.00 95.56 90 PHE A O 1
ATOM 679 N N . CYS A 1 91 ? 25.235 -0.978 -31.177 1.00 97.12 91 CYS A N 1
ATOM 680 C CA . CYS A 1 91 ? 24.220 -0.161 -30.524 1.00 97.12 91 CYS A CA 1
ATOM 681 C C . CYS A 1 91 ? 24.562 -0.096 -29.032 1.00 97.12 91 CYS A C 1
ATOM 683 O O . CYS A 1 91 ? 25.201 -1.013 -28.512 1.00 97.12 91 CYS A O 1
ATOM 685 N N . HIS A 1 92 ? 24.186 0.983 -28.348 1.00 95.75 92 HIS A N 1
ATOM 686 C CA . HIS A 1 92 ? 24.390 1.086 -26.902 1.00 95.75 92 HIS A CA 1
ATOM 687 C C . HIS A 1 92 ? 23.192 0.509 -26.140 1.00 95.75 92 HIS A C 1
ATOM 689 O O . HIS A 1 92 ? 22.096 0.413 -26.688 1.00 95.75 92 HIS A O 1
ATOM 695 N N . ASN A 1 93 ? 23.417 0.138 -24.876 1.00 94.19 93 ASN A N 1
ATOM 696 C CA . ASN A 1 93 ? 22.370 -0.160 -23.892 1.00 94.19 93 ASN A CA 1
ATOM 697 C C . ASN A 1 93 ? 21.293 -1.148 -24.394 1.00 94.19 93 ASN A C 1
ATOM 699 O O . ASN A 1 93 ? 20.102 -0.871 -24.334 1.00 94.19 93 ASN A O 1
ATOM 703 N N . GLY A 1 94 ? 21.725 -2.280 -24.961 1.00 91.62 94 GLY A N 1
ATOM 704 C CA . GLY A 1 94 ? 20.838 -3.346 -25.455 1.00 91.62 94 GLY A CA 1
ATOM 705 C C . GLY A 1 94 ? 20.140 -3.080 -26.797 1.00 91.62 94 GLY A C 1
ATOM 706 O O . GLY A 1 94 ? 19.624 -4.020 -27.392 1.00 91.62 94 GLY A O 1
ATOM 707 N N . GLY A 1 95 ? 20.172 -1.845 -27.316 1.00 94.56 95 GLY A N 1
ATOM 708 C CA . GLY A 1 95 ? 19.427 -1.444 -28.514 1.00 94.56 95 GLY A CA 1
ATOM 709 C C . GLY A 1 95 ? 19.642 -2.353 -29.733 1.00 94.56 95 GLY A C 1
ATOM 710 O O . GLY A 1 95 ? 20.754 -2.792 -30.030 1.00 94.56 95 GLY A O 1
ATOM 711 N N . THR A 1 96 ? 18.571 -2.613 -30.480 1.00 96.38 96 THR A N 1
ATOM 712 C CA . THR A 1 96 ? 18.584 -3.546 -31.616 1.00 96.38 96 THR A CA 1
ATOM 713 C C . THR A 1 96 ? 19.063 -2.858 -32.908 1.00 96.38 96 THR A C 1
ATOM 715 O O . THR A 1 96 ? 18.610 -1.751 -33.213 1.00 96.38 96 THR A O 1
ATOM 718 N N . PRO A 1 97 ? 19.993 -3.452 -33.687 1.00 96.44 97 PRO A N 1
ATOM 719 C CA . PRO A 1 97 ? 20.674 -2.744 -34.774 1.00 96.44 97 PRO A CA 1
ATOM 720 C C . PRO A 1 97 ? 19.937 -2.802 -36.123 1.00 96.44 97 PRO A C 1
ATOM 722 O O . PRO A 1 97 ? 19.871 -3.847 -36.774 1.00 96.44 97 PRO A O 1
ATOM 725 N N . PHE A 1 98 ? 19.498 -1.636 -36.601 1.00 96.19 98 PHE A N 1
ATOM 726 C CA . PHE A 1 98 ? 18.981 -1.401 -37.955 1.00 96.19 98 PHE A CA 1
ATOM 727 C C . PHE A 1 98 ? 20.099 -0.877 -38.876 1.00 96.19 98 PHE A C 1
ATOM 729 O O . PHE A 1 98 ? 21.259 -0.808 -38.482 1.00 96.19 98 PHE A O 1
ATOM 736 N N . ALA A 1 99 ? 19.791 -0.522 -40.129 1.00 95.44 99 ALA A N 1
ATOM 737 C CA . ALA A 1 99 ? 20.806 -0.164 -41.131 1.00 95.44 99 ALA A CA 1
ATOM 738 C C . ALA A 1 99 ? 21.757 0.970 -40.686 1.00 95.44 99 ALA A C 1
ATOM 740 O O . ALA A 1 99 ? 22.979 0.834 -40.783 1.00 95.44 99 ALA A O 1
ATOM 741 N N . SER A 1 100 ? 21.195 2.072 -40.185 1.00 95.88 100 SER A N 1
ATOM 742 C CA . SER A 1 100 ? 21.916 3.311 -39.844 1.00 95.88 100 SER A CA 1
ATOM 743 C C . SER A 1 100 ? 21.585 3.875 -38.456 1.00 95.88 100 SER A C 1
ATOM 745 O O . SER A 1 100 ? 22.018 4.977 -38.115 1.00 95.88 100 SER A O 1
ATOM 747 N N . HIS A 1 101 ? 20.791 3.139 -37.681 1.00 95.44 101 HIS A N 1
ATOM 748 C CA . HIS A 1 101 ? 20.300 3.507 -36.358 1.00 95.44 101 HIS A CA 1
ATOM 749 C C . HIS A 1 101 ? 20.037 2.243 -35.529 1.00 95.44 101 HIS A C 1
ATOM 751 O O . HIS A 1 101 ? 20.172 1.120 -36.020 1.00 95.44 101 HIS A O 1
ATOM 757 N N . CYS A 1 102 ? 19.632 2.443 -34.284 1.00 96.31 102 CYS A N 1
ATOM 758 C CA . CYS A 1 102 ? 19.222 1.417 -33.342 1.00 96.31 102 CYS A CA 1
ATOM 759 C C . CYS A 1 102 ? 17.770 1.672 -32.916 1.00 96.31 102 CYS A C 1
ATOM 761 O O . CYS A 1 102 ? 17.399 2.832 -32.729 1.00 96.31 102 CYS A O 1
ATOM 763 N N . ALA A 1 103 ? 16.960 0.626 -32.738 1.00 95.12 103 ALA A N 1
ATOM 764 C CA . ALA A 1 103 ? 15.721 0.755 -31.972 1.00 95.12 103 ALA A CA 1
ATOM 765 C C . ALA A 1 103 ? 16.040 0.447 -30.507 1.00 95.12 103 ALA A C 1
ATOM 767 O O . ALA A 1 103 ? 16.573 -0.619 -30.190 1.00 95.12 103 ALA A O 1
ATOM 768 N N . CYS A 1 104 ? 15.782 1.418 -29.639 1.00 92.94 104 CYS A N 1
ATOM 769 C CA . CYS A 1 104 ? 16.171 1.361 -28.238 1.00 92.94 104 CYS A CA 1
ATOM 770 C C . CYS A 1 104 ? 15.156 0.581 -27.408 1.00 92.94 104 CYS A C 1
ATOM 772 O O . CYS A 1 104 ? 13.962 0.591 -27.702 1.00 92.94 104 CYS A O 1
ATOM 774 N N . GLU A 1 105 ? 15.650 -0.092 -26.375 1.00 86.25 105 GLU A N 1
ATOM 775 C CA . GLU A 1 105 ? 14.835 -0.823 -25.413 1.00 86.25 105 GLU A CA 1
ATOM 776 C C . GLU A 1 105 ? 14.727 -0.005 -24.118 1.00 86.25 105 GLU A C 1
ATOM 778 O O . GLU A 1 105 ? 15.695 0.634 -23.704 1.00 86.25 105 GLU A O 1
ATOM 783 N N . GLY A 1 106 ? 13.540 -0.002 -23.504 1.00 82.44 106 GLY A N 1
ATOM 784 C CA . GLY A 1 106 ? 13.287 0.657 -22.220 1.00 82.44 106 GLY A CA 1
ATOM 785 C 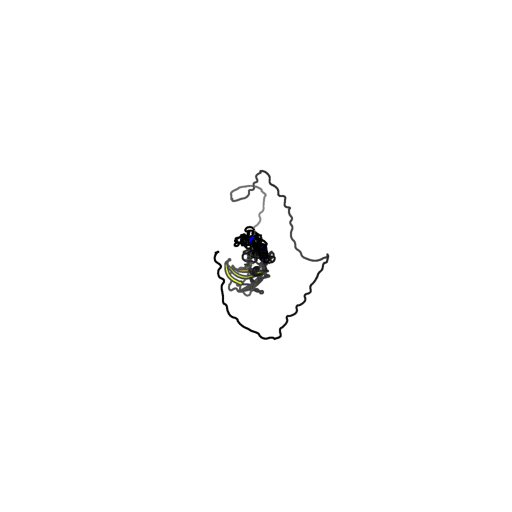C . GLY A 1 106 ? 13.569 2.164 -22.201 1.00 82.44 106 GLY A C 1
ATOM 786 O O . GLY A 1 106 ? 12.975 2.944 -22.947 1.00 82.44 106 GLY A O 1
ATOM 787 N N . ASP A 1 107 ? 14.461 2.563 -21.297 1.00 90.31 107 ASP A N 1
ATOM 788 C CA . ASP A 1 107 ? 14.729 3.931 -20.861 1.00 90.31 107 ASP A CA 1
ATOM 789 C C . ASP A 1 107 ? 15.861 4.631 -21.638 1.00 90.31 107 ASP A C 1
ATOM 791 O O . ASP A 1 107 ? 16.503 5.546 -21.119 1.00 90.31 107 ASP A O 1
ATOM 795 N N . TYR A 1 108 ? 16.091 4.255 -22.900 1.00 93.19 108 TYR A N 1
ATOM 796 C CA . TYR A 1 108 ? 17.102 4.873 -23.765 1.00 93.19 108 TYR A CA 1
ATOM 797 C C . TYR A 1 108 ? 16.525 5.421 -25.070 1.00 93.19 108 TYR A C 1
ATOM 799 O O . TYR A 1 108 ? 15.607 4.863 -25.662 1.00 93.19 108 TYR A O 1
ATOM 807 N N . TRP A 1 109 ? 17.126 6.505 -25.561 1.00 93.81 109 TRP A N 1
ATOM 808 C CA . TRP A 1 109 ? 16.744 7.184 -26.795 1.00 93.81 109 TRP A CA 1
ATOM 809 C C . TRP A 1 109 ? 17.961 7.685 -27.590 1.00 93.81 109 TRP A C 1
ATOM 811 O O . TRP A 1 109 ? 19.123 7.510 -27.207 1.00 93.81 109 TRP A O 1
ATOM 821 N N . ASN A 1 110 ? 17.659 8.363 -28.702 1.00 93.81 110 ASN A N 1
ATOM 822 C CA . ASN A 1 110 ? 18.561 8.786 -29.778 1.00 93.81 110 ASN A CA 1
ATOM 823 C C . ASN A 1 110 ? 18.975 7.655 -30.735 1.00 93.81 110 ASN A C 1
ATOM 825 O O . ASN A 1 110 ? 18.841 6.475 -30.432 1.00 93.81 110 ASN A O 1
ATOM 829 N N . THR A 1 111 ? 19.492 8.042 -31.906 1.00 95.19 111 THR A N 1
ATOM 830 C CA . THR A 1 111 ? 19.843 7.171 -33.044 1.00 95.19 111 THR A CA 1
ATOM 831 C C . THR A 1 111 ? 20.667 5.935 -32.677 1.00 95.19 111 THR A C 1
ATOM 833 O O . THR A 1 111 ? 20.594 4.939 -33.390 1.00 95.19 111 THR A O 1
ATOM 836 N N . CYS A 1 112 ? 21.452 5.995 -31.598 1.00 96.44 112 CYS A N 1
ATOM 837 C CA . CYS A 1 112 ? 22.358 4.938 -31.155 1.00 96.44 112 CYS A CA 1
ATOM 838 C C . CYS A 1 112 ? 22.106 4.473 -29.709 1.00 96.44 112 CYS A C 1
ATOM 840 O O . CYS A 1 112 ? 22.943 3.755 -29.160 1.00 96.44 112 CYS A O 1
ATOM 842 N N . CYS A 1 113 ? 20.988 4.884 -29.097 1.00 95.62 113 CYS A N 1
ATOM 843 C CA . CYS A 1 113 ? 20.580 4.546 -27.727 1.00 95.62 113 CYS A CA 1
ATOM 844 C C . CYS A 1 113 ? 21.557 5.003 -26.629 1.00 95.62 113 CYS A C 1
ATOM 846 O O . CYS A 1 113 ? 21.656 4.386 -25.571 1.00 95.62 113 CYS A O 1
ATOM 848 N N . GLN A 1 114 ? 22.313 6.080 -26.875 1.00 95.19 114 GLN A N 1
ATOM 849 C CA . GLN A 1 114 ? 23.314 6.595 -25.925 1.00 95.19 114 GLN A CA 1
ATOM 850 C C . GLN A 1 114 ? 22.719 7.490 -24.830 1.00 95.19 114 GLN A C 1
ATOM 852 O O . GLN A 1 114 ? 23.350 7.675 -23.790 1.00 95.19 114 GLN A O 1
ATOM 857 N N . SER A 1 115 ? 21.554 8.096 -25.067 1.00 94.38 115 SER A N 1
ATOM 858 C CA . SER A 1 115 ? 20.934 9.031 -24.128 1.00 94.38 115 SER A CA 1
ATOM 859 C C . SER A 1 115 ? 19.906 8.304 -23.276 1.00 94.38 115 SER A C 1
ATOM 861 O O . SER A 1 115 ? 18.993 7.696 -23.819 1.00 94.38 115 SER A O 1
ATOM 863 N N . ALA A 1 116 ? 20.028 8.393 -21.953 1.00 92.81 116 ALA A N 1
ATOM 864 C CA . ALA A 1 116 ? 18.975 7.935 -21.055 1.00 92.81 116 ALA A CA 1
ATOM 865 C C . ALA A 1 116 ? 17.752 8.868 -21.118 1.00 92.81 116 ALA A C 1
ATOM 867 O O . ALA A 1 116 ? 17.867 10.077 -21.366 1.00 92.81 116 ALA A O 1
ATOM 868 N N . CYS A 1 117 ? 16.584 8.288 -20.881 1.00 92.50 117 CYS A N 1
ATOM 869 C CA . CYS A 1 117 ? 15.345 8.972 -20.555 1.00 92.50 117 CYS A CA 1
ATOM 870 C C . CYS A 1 117 ? 15.463 9.646 -19.173 1.00 92.50 117 CYS A C 1
ATOM 872 O O . CYS A 1 117 ? 16.263 9.240 -18.330 1.00 92.50 117 CYS A O 1
ATOM 874 N N . THR A 1 118 ? 14.702 10.718 -18.935 1.00 93.00 118 THR A N 1
ATOM 875 C CA . THR A 1 118 ? 14.733 11.429 -17.643 1.00 93.00 118 THR A CA 1
ATOM 876 C C . THR A 1 118 ? 13.837 10.690 -16.642 1.00 93.00 118 THR A C 1
ATOM 878 O O . THR A 1 118 ? 12.639 10.592 -16.912 1.00 93.00 118 THR A O 1
ATOM 881 N N . PRO A 1 119 ? 14.356 10.189 -15.502 1.00 92.06 119 PRO A N 1
ATOM 882 C CA . PRO A 1 119 ? 13.583 9.341 -14.595 1.00 92.06 119 PRO A CA 1
ATOM 883 C C . PRO A 1 119 ? 12.302 9.994 -14.059 1.00 92.06 119 PRO A C 1
ATOM 885 O O . PRO A 1 119 ? 12.310 11.141 -13.610 1.00 92.06 119 PRO A O 1
ATOM 888 N N . ILE A 1 120 ? 11.213 9.222 -14.044 1.00 93.19 120 ILE A N 1
ATOM 889 C CA . ILE A 1 120 ? 9.947 9.570 -13.387 1.00 93.19 120 ILE A CA 1
ATOM 890 C C . ILE A 1 120 ? 9.926 8.912 -11.999 1.00 93.19 120 ILE A C 1
ATOM 892 O O . ILE A 1 120 ? 10.215 7.723 -11.873 1.00 93.19 120 ILE A O 1
ATOM 896 N N . SER A 1 121 ? 9.563 9.663 -10.953 1.00 93.19 121 SER A N 1
ATOM 897 C CA . SER A 1 121 ? 9.474 9.112 -9.591 1.00 93.19 121 SER A CA 1
ATOM 898 C C . SER A 1 121 ? 8.415 8.010 -9.501 1.00 93.19 121 SER A C 1
ATOM 900 O O . SER A 1 121 ? 7.305 8.167 -10.013 1.00 93.19 121 SER A O 1
ATOM 902 N N . HIS A 1 122 ? 8.763 6.922 -8.814 1.00 92.81 122 HIS A N 1
ATOM 903 C CA . HIS A 1 122 ? 7.958 5.703 -8.655 1.00 92.81 122 HIS A CA 1
ATOM 904 C C . HIS A 1 122 ? 7.595 4.984 -9.965 1.00 92.81 122 HIS A C 1
ATOM 906 O O . HIS A 1 122 ? 6.574 4.298 -10.034 1.00 92.81 122 HIS A O 1
ATOM 912 N N . CYS A 1 123 ? 8.404 5.153 -11.015 1.00 94.94 123 CYS A N 1
ATOM 913 C CA . CYS A 1 123 ? 8.233 4.462 -12.287 1.00 94.94 123 CYS A CA 1
ATOM 914 C C . CYS A 1 123 ? 9.157 3.239 -12.394 1.00 94.94 123 CYS A C 1
ATOM 916 O O . CYS A 1 123 ? 10.377 3.387 -12.426 1.00 94.94 123 CYS A O 1
ATOM 918 N N . ALA A 1 124 ? 8.570 2.047 -12.521 1.00 93.56 124 ALA A N 1
ATOM 919 C CA . ALA A 1 124 ? 9.296 0.782 -12.628 1.00 93.56 124 ALA A CA 1
ATOM 920 C C . ALA A 1 124 ? 9.759 0.461 -14.061 1.00 93.56 124 ALA A C 1
ATOM 922 O O . ALA A 1 124 ? 10.673 -0.339 -14.249 1.00 93.56 124 ALA A O 1
ATOM 923 N N . SER A 1 125 ? 9.114 1.040 -15.078 1.00 91.94 125 SER A N 1
ATOM 924 C CA . SER A 1 125 ? 9.552 0.946 -16.477 1.00 91.94 125 SER A CA 1
ATOM 925 C C . SER A 1 125 ? 9.116 2.175 -17.271 1.00 91.94 125 SER A C 1
ATOM 927 O O . SER A 1 125 ? 7.920 2.463 -17.379 1.00 91.94 125 SER A O 1
ATOM 929 N N . LEU A 1 126 ? 10.097 2.876 -17.834 1.00 92.25 126 LEU A N 1
ATOM 930 C CA . LEU A 1 126 ? 9.973 4.153 -18.534 1.00 92.25 126 LEU A CA 1
ATOM 931 C C . LEU A 1 126 ? 10.139 3.961 -20.049 1.00 92.25 126 LEU A C 1
ATOM 933 O O . LEU A 1 126 ? 10.843 3.052 -20.480 1.00 92.25 126 LEU A O 1
ATOM 937 N N . SER A 1 127 ? 9.530 4.837 -20.848 1.00 92.06 127 SER A N 1
ATOM 938 C CA . SER A 1 127 ? 9.832 4.994 -22.272 1.00 92.06 127 SER A CA 1
ATOM 939 C C . SER A 1 127 ? 9.903 6.477 -22.647 1.00 92.06 127 SER A C 1
ATOM 941 O O . SER A 1 127 ? 9.218 7.313 -22.052 1.00 92.06 127 SER A O 1
ATOM 943 N N . CYS A 1 128 ? 10.740 6.814 -23.627 1.00 91.62 128 CYS A N 1
ATOM 944 C CA . CYS A 1 128 ? 10.782 8.129 -24.262 1.00 91.62 128 CYS A CA 1
ATOM 945 C C . CYS A 1 128 ? 11.415 8.032 -25.661 1.00 91.62 128 CYS A C 1
ATOM 947 O O . CYS A 1 128 ? 12.191 7.119 -25.936 1.00 91.62 128 CYS A O 1
ATOM 949 N N . SER A 1 129 ? 11.134 8.992 -26.552 1.00 88.19 129 SER A N 1
ATOM 950 C CA . SER A 1 129 ? 11.857 9.112 -27.837 1.00 88.19 129 SER A CA 1
ATOM 951 C C . SER A 1 129 ? 12.885 10.249 -27.840 1.00 88.19 129 SER A C 1
ATOM 953 O O . SER A 1 129 ? 13.825 10.243 -28.639 1.00 88.19 129 SER A O 1
ATOM 955 N N . HIS A 1 130 ? 12.712 11.219 -26.940 1.00 85.81 130 HIS A N 1
ATOM 956 C CA . HIS A 1 130 ? 13.544 12.395 -26.722 1.00 85.81 130 HIS A CA 1
ATOM 957 C C . HIS A 1 130 ? 13.622 12.726 -25.222 1.00 85.81 130 HIS A C 1
ATOM 959 O O . HIS A 1 130 ? 12.842 12.237 -24.408 1.00 85.81 130 HIS A O 1
ATOM 965 N N . GLY A 1 131 ? 14.536 13.623 -24.841 1.00 83.69 131 GLY A N 1
ATOM 966 C CA . GLY A 1 131 ? 14.746 13.997 -23.436 1.00 83.69 131 GLY A CA 1
ATOM 967 C C . GLY A 1 131 ? 13.528 14.597 -22.710 1.00 83.69 131 GLY A C 1
ATOM 968 O O . GLY A 1 131 ? 13.531 14.619 -21.482 1.00 83.69 131 GLY A O 1
ATOM 969 N N . SER A 1 132 ? 12.485 15.044 -23.418 1.00 85.12 132 SER A N 1
ATOM 970 C CA . SER A 1 132 ? 11.319 15.737 -22.842 1.00 85.12 132 SER A CA 1
ATOM 971 C C . SER A 1 132 ? 9.998 14.954 -22.841 1.00 85.12 132 SER A C 1
ATOM 973 O O . SER A 1 132 ? 9.126 15.292 -22.045 1.00 85.12 132 SER A O 1
ATOM 975 N N . ASN A 1 133 ? 9.815 13.925 -23.677 1.00 90.06 133 ASN A N 1
ATOM 976 C CA . ASN A 1 133 ? 8.571 13.139 -23.735 1.00 90.06 133 ASN A CA 1
ATOM 977 C C . ASN A 1 133 ? 8.685 11.851 -22.909 1.00 90.06 133 ASN A C 1
ATOM 979 O O . ASN A 1 133 ? 8.718 10.749 -23.448 1.00 90.06 133 ASN A O 1
ATOM 983 N N . GLN A 1 134 ? 8.783 12.020 -21.592 1.00 90.88 134 GLN A N 1
ATOM 984 C CA . GLN A 1 134 ? 8.882 10.921 -20.634 1.00 90.88 134 GLN A CA 1
ATOM 985 C C . GLN A 1 134 ? 7.501 10.312 -20.363 1.00 90.88 134 GLN A C 1
ATOM 987 O O . GLN A 1 134 ? 6.599 11.021 -19.912 1.00 90.88 134 GLN A O 1
ATOM 992 N N . GLU A 1 135 ? 7.345 9.009 -20.595 1.00 93.75 135 GLU A N 1
ATOM 993 C CA . GLU A 1 135 ? 6.111 8.275 -20.312 1.00 93.75 135 GLU A CA 1
ATOM 994 C C . GLU A 1 135 ? 6.397 6.985 -19.537 1.00 93.75 135 GLU A C 1
ATOM 996 O O . GLU A 1 135 ? 7.036 6.048 -20.024 1.00 93.75 135 GLU A O 1
ATOM 1001 N N . CYS A 1 136 ? 5.888 6.926 -18.311 1.00 95.12 136 CYS A N 1
ATOM 1002 C CA . CYS A 1 136 ? 5.925 5.736 -17.490 1.00 95.12 136 CYS A CA 1
ATOM 1003 C C . CYS A 1 136 ? 4.959 4.681 -18.033 1.00 95.12 136 CYS A C 1
ATOM 1005 O O . CYS A 1 136 ? 3.746 4.882 -18.055 1.00 95.12 136 CYS A O 1
ATOM 1007 N N . GLN A 1 137 ? 5.496 3.530 -18.426 1.00 93.12 137 GLN A N 1
ATOM 1008 C CA . GLN A 1 137 ? 4.703 2.399 -18.907 1.00 93.12 137 GLN A CA 1
ATOM 1009 C C . GLN A 1 137 ? 4.128 1.588 -17.735 1.00 93.12 137 GLN A C 1
ATOM 1011 O O . GLN A 1 137 ? 3.019 1.067 -17.828 1.00 93.12 137 GLN A O 1
ATOM 1016 N N . ARG A 1 138 ? 4.852 1.515 -16.606 1.00 94.38 138 ARG A N 1
ATOM 1017 C CA . ARG A 1 138 ? 4.408 0.817 -15.388 1.00 94.38 138 ARG A CA 1
ATOM 1018 C C . ARG A 1 138 ? 4.998 1.446 -14.129 1.00 94.38 138 ARG A C 1
ATOM 1020 O O . ARG A 1 138 ? 6.203 1.689 -14.067 1.00 94.38 138 ARG A O 1
ATOM 1027 N N . CYS A 1 139 ? 4.166 1.653 -13.114 1.00 95.00 139 CYS A N 1
ATOM 1028 C CA . CYS A 1 139 ? 4.590 2.189 -11.823 1.00 95.00 139 CYS A CA 1
ATOM 1029 C C . CYS A 1 139 ? 5.158 1.116 -10.879 1.00 95.00 139 CYS A C 1
ATOM 1031 O O . CYS A 1 139 ? 4.934 -0.085 -11.050 1.00 95.00 139 CYS A O 1
ATOM 1033 N N . ASP A 1 140 ? 5.880 1.567 -9.855 1.00 93.75 140 ASP A N 1
ATOM 1034 C CA . ASP A 1 140 ? 6.324 0.726 -8.746 1.00 93.75 140 ASP A CA 1
ATOM 1035 C C . ASP A 1 140 ? 5.136 0.079 -8.035 1.00 93.75 140 ASP A C 1
ATOM 1037 O O . ASP A 1 140 ? 4.120 0.717 -7.760 1.00 93.75 140 ASP A O 1
ATOM 1041 N N . GLY A 1 141 ? 5.283 -1.202 -7.701 1.00 92.19 141 GLY A N 1
ATOM 1042 C CA . GLY A 1 141 ? 4.248 -1.949 -6.996 1.00 92.19 141 GLY A CA 1
ATOM 1043 C C . GLY A 1 141 ? 2.949 -2.133 -7.788 1.00 92.19 141 GLY A C 1
ATOM 1044 O O . GLY A 1 141 ? 1.910 -2.346 -7.174 1.00 92.19 141 GLY A O 1
ATOM 1045 N N . ASP A 1 142 ? 2.966 -2.034 -9.119 1.00 93.81 142 ASP A N 1
ATOM 1046 C CA . ASP A 1 142 ? 1.864 -2.511 -9.962 1.00 93.81 142 ASP A CA 1
ATOM 1047 C C . ASP A 1 142 ? 1.919 -4.044 -10.102 1.00 93.81 142 ASP A C 1
ATOM 1049 O O . ASP A 1 142 ? 2.852 -4.590 -10.706 1.00 93.81 142 ASP A O 1
ATOM 1053 N N . TYR A 1 143 ? 0.904 -4.718 -9.550 1.00 92.69 143 TYR A N 1
ATOM 1054 C CA . TYR A 1 143 ? 0.652 -6.158 -9.666 1.00 92.69 143 TYR A CA 1
ATOM 1055 C C . TYR A 1 143 ? -0.701 -6.458 -10.349 1.00 92.69 143 TYR A C 1
ATOM 1057 O O . TYR A 1 143 ? -1.279 -7.538 -10.160 1.00 92.69 143 TYR A O 1
ATOM 1065 N N . GLY A 1 144 ? -1.228 -5.509 -11.132 1.00 91.00 144 GLY A N 1
ATOM 1066 C CA . GLY A 1 144 ? -2.497 -5.607 -11.852 1.00 91.00 144 GLY A CA 1
ATOM 1067 C C . GLY A 1 144 ? -3.672 -5.940 -10.931 1.00 91.00 144 GLY A C 1
ATOM 1068 O O . GLY A 1 144 ? -3.891 -5.300 -9.905 1.00 91.00 144 GLY A O 1
ATOM 1069 N N . VAL A 1 145 ? -4.410 -7.008 -11.255 1.00 89.81 145 VAL A N 1
ATOM 1070 C CA . VAL A 1 145 ? -5.588 -7.469 -10.485 1.00 89.81 145 VAL A CA 1
ATOM 1071 C C . VAL A 1 145 ? -5.298 -7.832 -9.018 1.00 89.81 145 VAL A C 1
ATOM 1073 O O . VAL A 1 145 ? -6.229 -8.019 -8.241 1.00 89.81 145 VAL A O 1
ATOM 1076 N N . ARG A 1 146 ? -4.023 -7.941 -8.613 1.00 89.12 146 ARG A N 1
ATOM 1077 C CA . ARG A 1 146 ? -3.610 -8.175 -7.214 1.00 89.12 146 ARG A CA 1
ATOM 1078 C C . ARG A 1 146 ? -3.417 -6.883 -6.405 1.00 89.12 146 ARG A C 1
ATOM 1080 O O . ARG A 1 146 ? -3.135 -6.972 -5.207 1.00 89.12 146 ARG A O 1
ATOM 1087 N N . GLY A 1 147 ? -3.580 -5.722 -7.043 1.00 88.81 147 GLY A N 1
ATOM 1088 C CA . GLY A 1 147 ? -3.445 -4.383 -6.470 1.00 88.81 147 GLY A CA 1
ATOM 1089 C C . GLY A 1 147 ? -2.274 -3.593 -7.062 1.00 88.81 147 GLY A C 1
ATOM 1090 O O . GLY A 1 147 ? -1.315 -4.170 -7.572 1.00 88.81 147 GLY A O 1
ATOM 1091 N N . GLN A 1 148 ? -2.348 -2.265 -6.944 1.00 91.19 148 GLN A N 1
ATOM 1092 C CA . GLN A 1 148 ? -1.305 -1.324 -7.356 1.00 91.19 148 GLN A CA 1
ATOM 1093 C C . GLN A 1 148 ? -0.961 -0.373 -6.201 1.00 91.19 148 GLN A C 1
ATOM 1095 O O . GLN A 1 148 ? -1.858 0.077 -5.489 1.00 91.19 148 GLN A O 1
ATOM 1100 N N . ALA A 1 149 ? 0.322 -0.058 -6.006 1.00 91.94 149 ALA A N 1
ATOM 1101 C CA . ALA A 1 149 ? 0.750 0.938 -5.016 1.00 91.94 149 ALA A CA 1
ATOM 1102 C C . ALA A 1 149 ? 0.630 2.389 -5.531 1.00 91.94 149 ALA A C 1
ATOM 1104 O O . ALA A 1 149 ? 0.515 3.331 -4.743 1.00 91.94 149 ALA A O 1
ATOM 1105 N N . PHE A 1 150 ? 0.631 2.570 -6.854 1.00 91.75 150 PHE A N 1
ATOM 1106 C CA . PHE A 1 150 ? 0.537 3.859 -7.534 1.00 91.75 150 PHE A CA 1
ATOM 1107 C C . PHE A 1 150 ? -0.378 3.746 -8.759 1.00 91.75 150 PHE A C 1
ATOM 1109 O O . PHE A 1 150 ? -0.295 2.778 -9.512 1.00 91.75 150 PHE A O 1
ATOM 1116 N N . ASP A 1 151 ? -1.201 4.766 -8.994 1.00 90.94 151 ASP A N 1
ATOM 1117 C CA . ASP A 1 151 ? -1.911 4.958 -10.256 1.00 90.94 151 ASP A CA 1
ATOM 1118 C C . ASP A 1 151 ? -0.929 5.454 -11.323 1.00 90.94 151 ASP A C 1
ATOM 1120 O O . ASP A 1 151 ? -0.232 6.457 -11.110 1.00 90.94 151 ASP A O 1
ATOM 1124 N N . ASN A 1 152 ? -0.919 4.818 -12.496 1.00 93.19 152 ASN A N 1
ATOM 1125 C CA . ASN A 1 152 ? -0.183 5.333 -13.645 1.00 93.19 152 ASN A CA 1
ATOM 1126 C C . ASN A 1 152 ? -0.971 6.461 -14.336 1.00 93.19 152 ASN A C 1
ATOM 1128 O O . ASN A 1 152 ? -2.101 6.257 -14.777 1.00 93.19 152 ASN A O 1
ATOM 1132 N N . LEU A 1 153 ? -0.367 7.649 -14.443 1.00 93.69 153 LEU A N 1
ATOM 1133 C CA . LEU A 1 153 ? -0.903 8.813 -15.164 1.00 93.69 153 LEU A CA 1
ATOM 1134 C C . LEU A 1 153 ? -0.040 9.176 -16.394 1.00 93.69 153 LEU A C 1
ATOM 1136 O O . LEU A 1 153 ? -0.038 10.328 -16.836 1.00 93.69 153 LEU A O 1
ATOM 1140 N N . GLY A 1 154 ? 0.753 8.223 -16.899 1.00 92.69 154 GLY A N 1
ATOM 1141 C CA . GLY A 1 154 ? 1.716 8.377 -17.994 1.00 92.69 154 GLY A CA 1
ATOM 1142 C C . GLY A 1 154 ? 2.925 9.216 -17.579 1.00 92.69 154 GLY A C 1
ATOM 1143 O O . GLY A 1 154 ? 4.009 8.704 -17.334 1.00 92.69 154 GLY A O 1
ATOM 1144 N N . THR A 1 155 ? 2.741 10.524 -17.420 1.00 92.69 155 THR A N 1
ATOM 1145 C CA . THR A 1 155 ? 3.824 11.464 -17.057 1.00 92.69 155 THR A CA 1
ATOM 1146 C C . THR A 1 155 ? 4.256 11.396 -15.586 1.00 92.69 155 THR A C 1
ATOM 1148 O O . THR A 1 155 ? 5.255 12.009 -15.210 1.00 92.69 155 THR A O 1
ATOM 1151 N N . ARG A 1 156 ? 3.512 10.679 -14.732 1.00 93.38 156 ARG A N 1
ATOM 1152 C CA . ARG A 1 156 ? 3.826 10.471 -13.308 1.00 93.38 156 ARG A CA 1
ATOM 1153 C C . ARG A 1 156 ? 3.079 9.276 -12.722 1.00 93.38 156 ARG A C 1
ATOM 1155 O O . ARG A 1 156 ? 1.953 8.992 -13.124 1.00 93.38 156 ARG A O 1
ATOM 1162 N N . CYS A 1 157 ? 3.664 8.672 -11.695 1.00 93.25 157 CYS A N 1
ATOM 1163 C CA . CYS A 1 157 ? 3.008 7.698 -10.830 1.00 93.25 157 CYS A CA 1
ATOM 1164 C C . CYS A 1 157 ? 2.459 8.405 -9.584 1.00 93.25 157 CYS A C 1
ATOM 1166 O O . CYS A 1 157 ? 3.197 9.091 -8.876 1.00 93.25 157 CYS A O 1
ATOM 1168 N N . ARG A 1 158 ? 1.152 8.287 -9.324 1.00 90.44 158 ARG A N 1
ATOM 1169 C CA . ARG A 1 158 ? 0.471 8.931 -8.186 1.00 90.44 158 ARG A CA 1
ATOM 1170 C C . ARG A 1 158 ? 0.152 7.891 -7.121 1.00 90.44 158 ARG A C 1
ATOM 1172 O O . ARG A 1 158 ? -0.557 6.940 -7.412 1.00 90.44 158 ARG A O 1
ATOM 1179 N N . GLN A 1 159 ? 0.626 8.092 -5.895 1.00 88.19 159 GLN A N 1
ATOM 1180 C CA . GLN A 1 159 ? 0.441 7.133 -4.801 1.00 88.19 159 GLN A CA 1
ATOM 1181 C C . GLN A 1 159 ? -1.048 6.825 -4.550 1.00 88.19 159 GLN A C 1
ATOM 1183 O O . GLN A 1 159 ? -1.872 7.741 -4.472 1.00 88.19 159 GLN A O 1
ATOM 1188 N N . ALA A 1 160 ? -1.378 5.540 -4.430 1.00 87.44 160 ALA A N 1
ATOM 1189 C CA . ALA A 1 160 ? -2.726 5.027 -4.191 1.00 87.44 160 ALA A CA 1
ATOM 1190 C C . ALA A 1 160 ? -2.831 4.373 -2.798 1.00 87.44 160 ALA A C 1
ATOM 1192 O O . ALA A 1 160 ? -1.825 4.200 -2.105 1.00 87.44 160 ALA A O 1
ATOM 1193 N N . CYS A 1 161 ? -4.046 4.000 -2.384 1.00 87.38 161 CYS A N 1
ATOM 1194 C CA . CYS A 1 161 ? -4.280 3.155 -1.205 1.00 87.38 161 CYS A CA 1
ATOM 1195 C C . CYS A 1 161 ? -3.741 1.736 -1.455 1.00 87.38 161 CYS A C 1
ATOM 1197 O O . CYS A 1 161 ? -4.128 1.097 -2.433 1.00 87.38 161 CYS A O 1
ATOM 1199 N N . SER A 1 162 ? -2.853 1.236 -0.589 1.00 89.94 162 SER A N 1
ATOM 1200 C CA . SER A 1 162 ? -2.170 -0.053 -0.788 1.00 89.94 162 SER A CA 1
ATOM 1201 C C . SER A 1 162 ? -1.712 -0.710 0.526 1.00 89.94 162 SER A C 1
ATOM 1203 O O . SER A 1 162 ? -2.046 -0.261 1.621 1.00 89.94 162 SER A O 1
ATOM 1205 N N . TRP A 1 163 ? -0.935 -1.791 0.414 1.00 90.81 163 TRP A N 1
ATOM 1206 C CA . TRP A 1 163 ? -0.296 -2.527 1.516 1.00 90.81 163 TRP A CA 1
ATOM 1207 C C . TRP A 1 163 ? 0.998 -1.889 2.045 1.00 90.81 163 TRP A C 1
ATOM 1209 O O . TRP A 1 163 ? 1.524 -2.353 3.061 1.00 90.81 163 TRP A O 1
ATOM 1219 N N . ARG A 1 164 ? 1.568 -0.899 1.342 1.00 88.00 164 ARG A N 1
ATOM 1220 C CA . ARG A 1 164 ? 2.849 -0.294 1.733 1.00 88.00 164 ARG A CA 1
ATOM 1221 C C . ARG A 1 164 ? 2.685 0.631 2.944 1.00 88.00 164 ARG A C 1
ATOM 1223 O O . ARG A 1 164 ? 1.608 1.162 3.186 1.00 88.00 164 ARG A O 1
ATOM 1230 N N . GLU A 1 165 ? 3.764 0.824 3.703 1.00 78.88 165 GLU A N 1
ATOM 1231 C CA . GLU A 1 165 ? 3.767 1.659 4.920 1.00 78.88 165 GLU A CA 1
ATOM 1232 C C . GLU A 1 165 ? 3.867 3.168 4.613 1.00 78.88 165 GLU A C 1
ATOM 1234 O O . GLU A 1 165 ? 3.453 3.985 5.428 1.00 78.88 165 GLU A O 1
ATOM 1239 N N . ASP A 1 166 ? 4.413 3.542 3.448 1.00 78.19 166 ASP A N 1
ATOM 1240 C CA . ASP A 1 166 ? 4.428 4.923 2.937 1.00 78.19 166 ASP A CA 1
ATOM 1241 C C . ASP A 1 166 ? 3.063 5.346 2.370 1.00 78.19 166 ASP A C 1
ATOM 1243 O O . ASP A 1 166 ? 2.772 6.536 2.242 1.00 78.19 166 ASP A O 1
ATOM 1247 N N . SER A 1 167 ? 2.246 4.356 2.011 1.00 76.50 167 SER A N 1
ATOM 1248 C CA . SER A 1 167 ? 0.891 4.482 1.498 1.00 76.50 167 SER A CA 1
ATOM 1249 C C . SER A 1 167 ? -0.120 4.426 2.639 1.00 76.50 167 SER A C 1
ATOM 1251 O O . SER A 1 167 ? 0.032 3.728 3.647 1.00 76.50 167 SER A O 1
ATOM 1253 N N . ASN A 1 168 ? -1.226 5.137 2.460 1.00 75.44 168 ASN A N 1
ATOM 1254 C CA . ASN A 1 168 ? -2.340 5.027 3.375 1.00 75.44 168 ASN A CA 1
ATOM 1255 C C . ASN A 1 168 ? -3.100 3.713 3.150 1.00 75.44 168 ASN A C 1
ATOM 1257 O O . ASN A 1 168 ? -4.011 3.631 2.333 1.00 75.44 168 ASN A O 1
ATOM 1261 N N . SER A 1 169 ? -2.765 2.698 3.946 1.00 87.19 169 SER A N 1
ATOM 1262 C CA . SER A 1 169 ? -3.519 1.442 4.094 1.00 87.19 169 SER A CA 1
ATOM 1263 C C . SER A 1 169 ? -4.884 1.638 4.791 1.00 87.19 169 SER A C 1
ATOM 1265 O O . SER A 1 169 ? -5.176 0.975 5.784 1.00 87.19 169 SER A O 1
ATOM 1267 N N . CYS A 1 170 ? -5.712 2.574 4.306 1.00 89.19 170 CYS A N 1
ATOM 1268 C CA . CYS A 1 170 ? -7.012 2.921 4.889 1.00 89.19 170 CYS A CA 1
ATOM 1269 C C . CYS A 1 170 ? -7.971 1.727 4.849 1.00 89.19 170 CYS A C 1
ATOM 1271 O O . CYS A 1 170 ? -8.525 1.426 3.793 1.00 89.19 170 CYS A O 1
ATOM 1273 N N . TYR A 1 171 ? -8.195 1.066 5.984 1.00 92.62 171 TYR A N 1
ATOM 1274 C CA . TYR A 1 171 ? -9.258 0.073 6.106 1.00 92.62 171 TYR A CA 1
ATOM 1275 C C . TYR A 1 171 ? -9.664 -0.129 7.580 1.00 92.62 171 TYR A C 1
ATOM 1277 O O . TYR A 1 171 ? -8.775 -0.314 8.414 1.00 92.62 171 TYR A O 1
ATOM 1285 N N . PRO A 1 172 ? -10.971 -0.124 7.916 1.00 93.19 172 PRO A N 1
ATOM 1286 C CA . PRO A 1 172 ? -12.122 0.040 7.023 1.00 93.19 172 PRO A CA 1
ATOM 1287 C C . PRO A 1 172 ? -12.357 1.510 6.632 1.00 93.19 172 PRO A C 1
ATOM 1289 O O . PRO A 1 172 ? -12.559 2.393 7.467 1.00 93.19 172 PRO A O 1
ATOM 1292 N N . GLY A 1 173 ? -12.312 1.777 5.329 1.00 91.12 173 GLY A N 1
ATOM 1293 C CA . GLY A 1 173 ? -12.341 3.121 4.761 1.00 91.12 173 GLY A CA 1
ATOM 1294 C C . GLY A 1 173 ? -11.747 3.151 3.355 1.00 91.12 173 GLY A C 1
ATOM 1295 O O . GLY A 1 173 ? -11.590 2.115 2.716 1.00 91.12 173 GLY A O 1
ATOM 1296 N N . THR A 1 174 ? -11.414 4.350 2.883 1.00 88.62 174 THR A N 1
ATOM 1297 C CA . THR A 1 174 ? -10.820 4.625 1.562 1.00 88.62 174 THR A CA 1
ATOM 1298 C C . THR A 1 174 ? -9.840 5.803 1.647 1.00 88.62 174 THR A C 1
ATOM 1300 O O . THR A 1 174 ? -9.799 6.504 2.659 1.00 88.62 174 THR A O 1
ATOM 1303 N N . CYS A 1 175 ? -9.079 6.066 0.584 1.00 85.38 175 CYS A N 1
ATOM 1304 C CA . CYS A 1 175 ? -8.396 7.343 0.364 1.00 85.38 175 CYS A CA 1
ATOM 1305 C C . CYS A 1 175 ? -8.615 7.836 -1.067 1.00 85.38 175 CYS A C 1
ATOM 1307 O O . CYS A 1 175 ? -8.832 7.046 -1.986 1.00 85.38 175 CYS A O 1
ATOM 1309 N N . ALA A 1 176 ? -8.497 9.148 -1.263 1.00 80.75 176 ALA A N 1
ATOM 1310 C CA . ALA A 1 176 ? -8.331 9.723 -2.589 1.00 80.75 176 ALA A CA 1
ATOM 1311 C C . ALA A 1 176 ? -6.857 9.608 -3.010 1.00 80.75 176 ALA A C 1
ATOM 1313 O O . ALA A 1 176 ? -5.971 10.101 -2.309 1.00 80.75 176 ALA A O 1
ATOM 1314 N N . SER A 1 177 ? -6.582 8.981 -4.157 1.00 69.06 177 SER A N 1
ATOM 1315 C CA . SER A 1 177 ? -5.214 8.813 -4.660 1.00 69.06 177 SER A CA 1
ATOM 1316 C C . SER A 1 177 ? -4.470 10.149 -4.777 1.00 69.06 177 SER A C 1
ATOM 1318 O O . SER A 1 177 ? -4.958 11.104 -5.391 1.00 69.06 177 SER A O 1
ATOM 1320 N N . GLY A 1 178 ? -3.254 10.194 -4.234 1.00 65.81 178 GLY A N 1
ATOM 1321 C CA . GLY A 1 178 ? -2.424 11.394 -4.118 1.00 65.81 178 GLY A CA 1
ATOM 1322 C C . GLY A 1 178 ? -2.673 12.249 -2.869 1.00 65.81 178 GLY A C 1
ATOM 1323 O O . GLY A 1 178 ? -2.083 13.322 -2.778 1.00 65.81 178 GLY A O 1
ATOM 1324 N N . VAL A 1 179 ? -3.509 11.810 -1.919 1.00 63.91 179 VAL A N 1
ATOM 1325 C CA . VAL A 1 179 ? -3.765 12.521 -0.654 1.00 63.91 179 VAL A CA 1
ATOM 1326 C C . VAL A 1 179 ? -3.364 11.657 0.545 1.00 63.91 179 VAL A C 1
ATOM 1328 O O . VAL A 1 179 ? -3.771 10.504 0.659 1.00 63.91 179 VAL A O 1
ATOM 1331 N N . GLN A 1 180 ? -2.611 12.231 1.488 1.00 68.06 180 GLN A N 1
ATOM 1332 C CA . GLN A 1 180 ? -2.196 11.558 2.728 1.00 68.06 180 GLN A CA 1
ATOM 1333 C C . GLN A 1 180 ? -3.293 11.508 3.817 1.00 68.06 180 GLN A C 1
ATOM 1335 O O . GLN A 1 180 ? -2.987 11.350 4.996 1.00 68.06 180 GLN A O 1
ATOM 1340 N N . SER A 1 181 ? -4.578 11.549 3.451 1.00 82.69 181 SER A N 1
ATOM 1341 C CA . SER A 1 181 ? -5.705 11.355 4.376 1.00 82.69 181 SER A CA 1
ATOM 1342 C C . SER A 1 181 ? -6.557 10.133 4.016 1.00 82.69 181 SER A C 1
ATOM 1344 O O . SER A 1 181 ? -6.609 9.704 2.863 1.00 82.69 181 SER A O 1
ATOM 1346 N N . CYS A 1 182 ? -7.233 9.580 5.025 1.00 89.31 182 CYS A N 1
ATOM 1347 C CA . CYS A 1 182 ? -8.256 8.551 4.862 1.00 89.31 182 CYS A CA 1
ATOM 1348 C C . CYS A 1 182 ? -9.656 9.135 5.073 1.00 89.31 182 CYS A C 1
ATOM 1350 O O . CYS A 1 182 ? -9.852 10.012 5.915 1.00 89.31 182 CYS A O 1
ATOM 1352 N N . THR A 1 183 ? -10.638 8.568 4.380 1.00 91.81 183 THR A N 1
ATOM 1353 C CA . THR A 1 183 ? -12.064 8.690 4.688 1.00 91.81 183 THR A CA 1
ATOM 1354 C C . THR A 1 183 ? -12.516 7.359 5.280 1.00 91.81 183 THR A C 1
ATOM 1356 O O . THR A 1 183 ? -12.529 6.343 4.584 1.00 91.81 183 THR A O 1
ATOM 1359 N N . CYS A 1 184 ? -12.816 7.346 6.577 1.00 92.62 184 CYS A N 1
ATOM 1360 C CA . CYS A 1 184 ? -13.070 6.121 7.334 1.00 92.62 184 CYS A CA 1
ATOM 1361 C C . CYS A 1 184 ? -14.545 5.717 7.344 1.00 92.62 184 CYS A C 1
ATOM 1363 O O . CYS A 1 184 ? -15.430 6.555 7.169 1.00 92.62 184 CYS A O 1
ATOM 1365 N N . ALA A 1 185 ? -14.796 4.421 7.538 1.00 94.12 185 ALA A N 1
ATOM 1366 C CA . ALA A 1 185 ? -16.143 3.899 7.733 1.00 94.12 185 ALA A CA 1
ATOM 1367 C C . ALA A 1 185 ? -16.754 4.409 9.060 1.00 94.12 185 ALA A C 1
ATOM 1369 O O . ALA A 1 185 ? -16.004 4.723 9.991 1.00 94.12 185 ALA A O 1
ATOM 1370 N N . PRO A 1 186 ? -18.094 4.474 9.189 1.00 93.06 186 PRO A N 1
ATOM 1371 C CA . PRO A 1 186 ? -18.749 4.835 10.445 1.00 93.06 186 PRO A CA 1
ATOM 1372 C C . PRO A 1 186 ? -18.252 3.980 11.617 1.00 93.06 186 PRO A C 1
ATOM 1374 O O . PRO A 1 186 ? -18.124 2.765 11.499 1.00 93.06 186 PRO A O 1
ATOM 1377 N N . GLY A 1 187 ? -17.948 4.622 12.748 1.00 91.56 187 GLY A N 1
ATOM 1378 C CA . GLY A 1 187 ? -17.367 3.949 13.913 1.00 91.56 187 GLY A CA 1
ATOM 1379 C C . GLY A 1 187 ? -15.844 3.768 13.877 1.00 91.56 187 GLY A C 1
ATOM 1380 O O . GLY A 1 187 ? -15.305 3.181 14.815 1.00 91.56 187 GLY A O 1
ATOM 1381 N N . PHE A 1 188 ? -15.142 4.294 12.864 1.00 93.31 188 PHE A N 1
ATOM 1382 C CA . PHE A 1 188 ? -13.679 4.253 12.744 1.00 93.31 188 PHE A CA 1
ATOM 1383 C C . PHE A 1 188 ? -13.078 5.624 12.413 1.00 93.31 188 PHE A C 1
ATOM 1385 O O . PHE A 1 188 ? -13.688 6.461 11.751 1.00 93.31 188 PHE A O 1
ATOM 1392 N N . GLY A 1 189 ? -11.827 5.825 12.820 1.00 91.62 189 GLY A N 1
ATOM 1393 C CA . GLY A 1 189 ? -11.060 7.038 12.575 1.00 91.62 189 GLY A CA 1
ATOM 1394 C C . GLY A 1 189 ? -9.563 6.841 12.813 1.00 91.62 189 GLY A C 1
ATOM 1395 O O . GLY A 1 189 ? -9.047 5.722 12.794 1.00 91.62 189 GLY A O 1
ATOM 1396 N N . GLY A 1 190 ? -8.858 7.950 13.042 1.00 89.06 190 GLY A N 1
ATOM 1397 C CA . GLY A 1 190 ? -7.412 7.951 13.269 1.00 89.06 190 GLY A CA 1
ATOM 1398 C C . GLY A 1 190 ? -6.584 7.533 12.041 1.00 89.06 190 GLY A C 1
ATOM 1399 O O . GLY A 1 190 ? -7.113 7.400 10.931 1.00 89.06 190 GLY A O 1
ATOM 1400 N N . PRO A 1 191 ? -5.262 7.341 12.208 1.00 87.50 191 PRO A N 1
ATOM 1401 C CA . PRO A 1 191 ? -4.374 6.947 11.119 1.00 87.50 191 PRO A CA 1
ATOM 1402 C C . PRO A 1 191 ? -4.817 5.628 10.475 1.00 87.50 191 PRO A C 1
ATOM 1404 O O . PRO A 1 191 ? -5.038 4.627 11.160 1.00 87.50 191 PRO A O 1
ATOM 1407 N N . HIS A 1 192 ? -4.921 5.615 9.144 1.00 89.69 192 HIS A N 1
ATOM 1408 C CA . HIS A 1 192 ? -5.306 4.438 8.350 1.00 89.69 192 HIS A CA 1
ATOM 1409 C C . HIS A 1 192 ? -6.679 3.826 8.708 1.00 89.69 192 HIS A C 1
ATOM 1411 O O . HIS A 1 192 ? -6.939 2.680 8.351 1.00 89.69 192 HIS A O 1
ATOM 1417 N N . CYS A 1 193 ? -7.552 4.573 9.398 1.00 92.31 193 CYS A N 1
ATOM 1418 C CA . CYS A 1 193 ? -8.829 4.093 9.946 1.00 92.31 193 CYS A CA 1
ATOM 1419 C C . CYS A 1 193 ? -8.704 2.986 11.007 1.00 92.31 193 CYS A C 1
ATOM 1421 O O . CYS A 1 193 ? -9.654 2.243 11.250 1.00 92.31 193 CYS A O 1
ATOM 1423 N N . ARG A 1 194 ? -7.536 2.870 11.656 1.00 92.31 194 ARG A N 1
ATOM 1424 C CA . ARG A 1 194 ? -7.257 1.818 12.648 1.00 92.31 194 ARG A CA 1
ATOM 1425 C C . ARG A 1 194 ? -7.631 2.185 14.086 1.00 92.31 194 ARG A C 1
ATOM 1427 O O . ARG A 1 194 ? -7.382 1.389 14.985 1.00 92.31 194 ARG A O 1
ATOM 1434 N N . THR A 1 195 ? -8.244 3.341 14.328 1.00 93.19 195 THR A N 1
ATOM 1435 C CA . THR A 1 195 ? -8.809 3.691 15.638 1.00 93.19 195 THR A CA 1
ATOM 1436 C C . THR A 1 195 ? -10.310 3.459 15.636 1.00 93.19 195 THR A C 1
ATOM 1438 O O . THR A 1 195 ? -11.026 4.052 14.834 1.00 93.19 195 THR A O 1
ATOM 1441 N N . ILE A 1 196 ? -10.791 2.605 16.538 1.00 92.62 196 ILE A N 1
ATOM 1442 C CA . ILE A 1 196 ? -12.229 2.406 16.739 1.00 92.62 196 ILE A CA 1
ATOM 1443 C C . ILE A 1 196 ? -12.789 3.629 17.482 1.00 92.62 196 ILE A C 1
ATOM 1445 O O . ILE A 1 196 ? -12.131 4.210 18.342 1.00 92.62 196 ILE A O 1
ATOM 1449 N N . GLN A 1 197 ? -13.997 4.041 17.112 1.00 90.81 197 GLN A N 1
ATOM 1450 C CA . GLN A 1 197 ? -14.747 5.154 17.705 1.00 90.81 197 GLN A CA 1
ATOM 1451 C C . GLN A 1 197 ? -16.171 4.752 18.125 1.00 90.81 197 GLN A C 1
ATOM 1453 O O . GLN A 1 197 ? -16.827 5.485 18.858 1.00 90.81 197 GLN A O 1
ATOM 1458 N N . GLN A 1 198 ? -16.658 3.595 17.668 1.00 88.31 198 GLN A N 1
ATOM 1459 C CA . GLN A 1 198 ? -17.908 2.998 18.132 1.00 88.31 198 GLN A CA 1
ATOM 1460 C C . GLN A 1 198 ? -17.678 2.264 19.464 1.00 88.31 198 GLN A C 1
ATOM 1462 O O . GLN A 1 198 ? -16.776 1.434 19.570 1.00 88.31 198 GLN A O 1
ATOM 1467 N N . ALA A 1 199 ? -18.521 2.528 20.462 1.00 86.31 199 ALA A N 1
ATOM 1468 C CA . ALA A 1 199 ? -18.511 1.779 21.715 1.00 86.31 199 ALA A CA 1
ATOM 1469 C C . ALA A 1 199 ? -19.064 0.346 21.530 1.00 86.31 199 ALA A C 1
ATOM 1471 O O . ALA A 1 199 ? -19.996 0.151 20.741 1.00 86.31 199 ALA A O 1
ATOM 1472 N N . PRO A 1 200 ? -18.540 -0.661 22.253 1.00 89.81 200 PRO A N 1
ATOM 1473 C CA . PRO A 1 200 ? -19.210 -1.951 22.389 1.00 89.81 200 PRO A CA 1
ATOM 1474 C C . PRO A 1 200 ? -20.549 -1.800 23.128 1.00 89.81 200 PRO A C 1
ATOM 1476 O O . PRO A 1 200 ? -20.694 -0.950 24.006 1.00 89.81 200 PRO A O 1
ATOM 1479 N N . ALA A 1 201 ? -21.517 -2.646 22.779 1.00 88.69 201 ALA A N 1
ATOM 1480 C CA . ALA A 1 201 ? -22.808 -2.722 23.459 1.00 88.69 201 ALA A CA 1
ATOM 1481 C C . ALA A 1 201 ? -22.755 -3.774 24.575 1.00 88.69 201 ALA A C 1
ATOM 1483 O O . ALA A 1 201 ? -22.253 -4.876 24.344 1.00 88.69 201 ALA A O 1
ATOM 1484 N N . PHE A 1 202 ? -23.280 -3.434 25.752 1.00 88.12 202 PHE A N 1
ATOM 1485 C CA . PHE A 1 202 ? -23.373 -4.310 26.923 1.00 88.12 202 PHE A CA 1
ATOM 1486 C C . PHE A 1 202 ? -24.800 -4.862 27.072 1.00 88.12 202 PHE A C 1
ATOM 1488 O O . PHE A 1 202 ? -25.764 -4.142 26.797 1.00 88.12 202 PHE A O 1
ATOM 1495 N N . HIS A 1 203 ? -24.935 -6.100 27.557 1.00 89.50 203 HIS A N 1
ATOM 1496 C CA . HIS A 1 203 ? -26.214 -6.777 27.824 1.00 89.50 203 HIS A CA 1
ATOM 1497 C C . HIS A 1 203 ? -26.116 -7.672 29.080 1.00 89.50 203 HIS A C 1
ATOM 1499 O O . HIS A 1 203 ? -25.032 -7.883 29.624 1.00 89.50 203 HIS A O 1
ATOM 1505 N N . ASP A 1 204 ? -27.258 -8.176 29.558 1.00 88.94 204 ASP A N 1
ATOM 1506 C CA . ASP A 1 204 ? -27.368 -9.223 30.595 1.00 88.94 204 ASP A CA 1
ATOM 1507 C C . ASP A 1 204 ? -26.610 -8.974 31.923 1.00 88.94 204 ASP A C 1
ATOM 1509 O O . ASP A 1 204 ? -25.972 -9.873 32.472 1.00 88.94 204 ASP A O 1
ATOM 1513 N N . CYS A 1 205 ? -26.677 -7.753 32.459 1.00 88.44 205 CYS A N 1
ATOM 1514 C CA . CYS A 1 205 ? -25.995 -7.364 33.695 1.00 88.44 205 CYS A CA 1
ATOM 1515 C C . CYS A 1 205 ? -26.735 -7.910 34.919 1.00 88.44 205 CYS A C 1
ATOM 1517 O O . CYS A 1 205 ? -27.900 -7.581 35.155 1.00 88.44 205 CYS A O 1
ATOM 1519 N N . THR A 1 206 ? -26.040 -8.680 35.750 1.00 89.81 206 THR A N 1
ATOM 1520 C CA . THR A 1 206 ? -26.535 -9.126 37.056 1.00 89.81 206 THR A CA 1
ATOM 1521 C C . THR A 1 206 ? -25.457 -8.973 38.121 1.00 89.81 206 THR A C 1
ATOM 1523 O O . THR A 1 206 ? -24.323 -9.424 37.936 1.00 89.81 206 THR A O 1
ATOM 1526 N N . TYR A 1 207 ? -25.830 -8.373 39.249 1.00 87.44 207 TYR A N 1
ATOM 1527 C CA . TYR A 1 207 ? -24.964 -8.130 40.400 1.00 87.44 207 TYR A CA 1
ATOM 1528 C C . TYR A 1 207 ? -25.519 -8.895 41.602 1.00 87.44 207 TYR A C 1
ATOM 1530 O O . TYR A 1 207 ? -26.659 -8.675 42.006 1.00 87.44 207 TYR A O 1
ATOM 1538 N N . GLU A 1 208 ? -24.734 -9.795 42.182 1.00 89.38 208 GLU A N 1
ATOM 1539 C CA . GLU A 1 208 ? -25.134 -10.612 43.327 1.00 89.38 208 GLU A CA 1
ATOM 1540 C C . GLU A 1 208 ? -24.250 -10.275 44.532 1.00 89.38 208 GLU A C 1
ATOM 1542 O O . GLU A 1 208 ? -23.073 -10.631 44.602 1.00 89.38 208 GLU A O 1
ATOM 1547 N N . LEU A 1 209 ? -24.829 -9.538 45.482 1.00 85.50 209 LEU A N 1
ATOM 1548 C CA . LEU A 1 209 ? -24.158 -9.068 46.692 1.00 85.50 209 LEU A CA 1
ATOM 1549 C C . LEU A 1 209 ? -24.324 -10.097 47.810 1.00 85.50 209 LEU A C 1
ATOM 1551 O O . LEU A 1 209 ? -25.452 -10.437 48.169 1.00 85.50 209 LEU A O 1
ATOM 1555 N N . THR A 1 210 ? -23.217 -10.544 48.401 1.00 86.81 210 THR A N 1
ATOM 1556 C CA . THR A 1 210 ? -23.210 -11.448 49.561 1.00 86.81 210 THR A CA 1
ATOM 1557 C C . THR A 1 210 ? -22.663 -10.734 50.793 1.00 86.81 210 THR A C 1
ATOM 1559 O O . THR A 1 210 ? -21.567 -10.174 50.751 1.00 86.81 210 THR A O 1
ATOM 1562 N N . GLY A 1 211 ? -23.392 -10.795 51.909 1.00 82.06 211 GLY A N 1
ATOM 1563 C CA . GLY A 1 211 ? -22.942 -10.276 53.203 1.00 82.06 211 GLY A CA 1
ATOM 1564 C C . GLY A 1 211 ? -23.972 -10.481 54.315 1.00 82.06 211 GLY A C 1
ATOM 1565 O O . GLY A 1 211 ? -25.173 -10.577 54.052 1.00 82.06 211 GLY A O 1
ATOM 1566 N N . ASN A 1 212 ? -23.522 -10.574 55.572 1.00 77.94 212 ASN A N 1
ATOM 1567 C CA . ASN A 1 212 ? -24.390 -10.785 56.747 1.00 77.94 212 ASN A CA 1
ATOM 1568 C C . ASN A 1 212 ? -25.341 -12.004 56.618 1.00 77.94 212 ASN A C 1
ATOM 1570 O O . ASN A 1 212 ? -26.516 -11.927 56.989 1.00 77.94 212 ASN A O 1
ATOM 1574 N N . ASN A 1 213 ? -24.857 -13.119 56.055 1.00 80.19 213 ASN A N 1
ATOM 1575 C CA . ASN A 1 213 ? -25.650 -14.316 55.717 1.00 80.19 213 ASN A CA 1
ATOM 1576 C C . ASN A 1 213 ? -26.880 -14.049 54.817 1.00 80.19 213 ASN A C 1
ATOM 1578 O O . ASN A 1 213 ? -27.851 -14.808 54.842 1.00 80.19 213 ASN A O 1
ATOM 1582 N N . ARG A 1 214 ? -26.852 -12.983 54.010 1.00 81.75 214 ARG A N 1
ATOM 1583 C CA . ARG A 1 214 ? -27.848 -12.689 52.974 1.00 81.75 214 ARG A CA 1
ATOM 1584 C C . ARG A 1 214 ? -27.188 -12.597 51.604 1.00 81.75 214 ARG A C 1
ATOM 1586 O O . ARG A 1 214 ? -26.024 -12.220 51.487 1.00 81.75 214 ARG A O 1
ATOM 1593 N N . ILE A 1 215 ? -27.978 -12.922 50.586 1.00 85.06 215 ILE A N 1
ATOM 1594 C CA . ILE A 1 215 ? -27.654 -12.730 49.176 1.00 85.06 215 ILE A CA 1
ATOM 1595 C C . ILE A 1 215 ? -28.731 -11.809 48.598 1.00 85.06 215 ILE A C 1
ATOM 1597 O O . ILE A 1 215 ? -29.920 -12.050 48.815 1.00 85.06 215 ILE A O 1
ATOM 1601 N N . THR A 1 216 ? -28.315 -10.760 47.893 1.00 82.62 216 THR A N 1
ATOM 1602 C CA . THR A 1 216 ? -29.204 -9.838 47.176 1.00 82.62 216 THR A CA 1
ATOM 1603 C C . THR A 1 216 ? -28.775 -9.784 45.717 1.00 82.62 216 THR A C 1
ATOM 1605 O O . THR A 1 216 ? -27.716 -9.242 45.407 1.00 82.62 216 THR A O 1
ATOM 1608 N N . THR A 1 217 ? -29.603 -10.325 44.827 1.00 85.12 217 THR A N 1
ATOM 1609 C CA . THR A 1 217 ? -29.389 -10.272 43.377 1.00 85.12 217 THR A CA 1
ATOM 1610 C C . THR A 1 217 ? -30.123 -9.069 42.783 1.00 85.12 217 THR A C 1
ATOM 1612 O O . THR A 1 217 ? -31.294 -8.834 43.084 1.00 85.12 217 THR A O 1
ATOM 1615 N N . LEU A 1 218 ? -29.434 -8.312 41.934 1.00 82.19 218 LEU A N 1
ATOM 1616 C CA . LEU A 1 218 ? -29.930 -7.157 41.192 1.00 82.19 218 LEU A CA 1
ATOM 1617 C C . LEU A 1 218 ? -29.710 -7.401 39.696 1.00 82.19 218 LEU A C 1
ATOM 1619 O O . LEU A 1 218 ? -28.669 -7.929 39.308 1.00 82.19 218 LEU A O 1
ATOM 1623 N N . GLN A 1 219 ? -30.659 -6.989 38.858 1.00 83.31 219 GLN A N 1
ATOM 1624 C CA . GLN A 1 219 ? -30.528 -7.024 37.400 1.00 83.31 219 GLN A CA 1
ATOM 1625 C C . GLN A 1 219 ? -30.400 -5.589 36.879 1.00 83.31 219 GLN A C 1
ATOM 1627 O O . GLN A 1 219 ? -31.251 -4.755 37.183 1.00 83.31 219 GLN A O 1
ATOM 1632 N N . GLY A 1 220 ? -29.324 -5.310 36.142 1.00 74.94 220 GLY A N 1
ATOM 1633 C CA . GLY A 1 220 ? -28.995 -3.989 35.604 1.00 74.94 220 GLY A CA 1
ATOM 1634 C C . GLY A 1 220 ? -29.408 -3.810 34.144 1.00 74.94 220 GLY A C 1
ATOM 1635 O O . GLY A 1 220 ? -29.467 -4.762 33.362 1.00 74.94 220 GLY A O 1
ATOM 1636 N N . ASN A 1 221 ? -29.655 -2.563 33.765 1.00 76.75 221 ASN A N 1
ATOM 1637 C CA . ASN A 1 221 ? -29.997 -2.113 32.426 1.00 76.75 221 ASN A CA 1
ATOM 1638 C C . ASN A 1 221 ? -28.741 -1.641 31.674 1.00 76.75 221 ASN A C 1
ATOM 1640 O O . ASN A 1 221 ? -28.542 -0.452 31.410 1.00 76.75 221 ASN A O 1
ATOM 1644 N N . CYS A 1 222 ? -27.910 -2.602 31.265 1.00 78.31 222 CYS A N 1
ATOM 1645 C CA . CYS A 1 222 ? -26.673 -2.362 30.510 1.00 78.31 222 CYS A CA 1
ATOM 1646 C C . CYS A 1 222 ? -26.843 -1.481 29.261 1.00 78.31 222 CYS A C 1
ATOM 1648 O O . CYS A 1 222 ? -25.891 -0.867 28.782 1.00 78.31 222 CYS A O 1
ATOM 1650 N N . SER A 1 223 ? -28.052 -1.469 28.690 1.00 68.88 223 SER A N 1
ATOM 1651 C CA . SER A 1 223 ? -28.376 -0.811 27.425 1.00 68.88 223 SER A CA 1
ATOM 1652 C C . SER A 1 223 ? -28.481 0.717 27.531 1.00 68.88 223 SER A C 1
ATOM 1654 O O . SER A 1 223 ? -28.699 1.374 26.512 1.00 68.88 223 SER A O 1
ATOM 1656 N N . ARG A 1 224 ? -28.321 1.300 28.730 1.00 60.88 224 ARG A N 1
ATOM 1657 C CA . ARG A 1 224 ? -28.152 2.748 28.942 1.00 60.88 224 ARG A CA 1
ATOM 1658 C C . ARG A 1 224 ? -26.728 3.074 29.395 1.00 60.88 224 ARG A C 1
ATOM 1660 O O . ARG A 1 224 ? -26.129 2.362 30.199 1.00 60.88 224 ARG A O 1
ATOM 1667 N N . SER A 1 225 ? -26.190 4.185 28.897 1.00 52.88 225 SER A N 1
ATOM 1668 C CA . SER A 1 225 ? -24.865 4.693 29.259 1.00 52.88 225 SER A CA 1
ATOM 1669 C C . SER A 1 225 ? -24.956 5.869 30.236 1.00 52.88 225 SER A C 1
ATOM 1671 O O . SER A 1 225 ? -25.452 6.932 29.870 1.00 52.88 225 SER A O 1
ATOM 1673 N N . SER A 1 226 ? -24.400 5.680 31.435 1.00 51.53 226 SER A N 1
ATOM 1674 C CA . SER A 1 226 ? -23.769 6.691 32.313 1.00 51.53 226 SER A CA 1
ATOM 1675 C C . SER A 1 226 ? -24.525 7.944 32.799 1.00 51.53 226 SER A C 1
ATOM 1677 O O . SER A 1 226 ? -23.990 8.607 33.679 1.00 51.53 226 SER A O 1
ATOM 1679 N N . GLU A 1 227 ? -25.710 8.298 32.295 1.00 47.44 227 GLU A N 1
ATOM 1680 C CA . GLU A 1 227 ? -26.448 9.506 32.741 1.00 47.44 227 GLU A CA 1
ATOM 1681 C C . GLU A 1 227 ? -27.631 9.211 33.683 1.00 47.44 227 GLU A C 1
ATOM 1683 O O . GLU A 1 227 ? -28.147 10.117 34.330 1.00 47.44 227 GLU A O 1
ATOM 1688 N N . ASP A 1 228 ? -28.052 7.948 33.767 1.00 47.19 228 ASP A N 1
ATOM 1689 C CA . ASP A 1 228 ? -29.335 7.512 34.342 1.00 47.19 228 ASP A CA 1
ATOM 1690 C C . ASP A 1 228 ? -29.128 6.213 35.159 1.00 47.19 228 ASP A C 1
ATOM 1692 O O . ASP A 1 228 ? -29.847 5.229 34.997 1.00 47.19 228 ASP A O 1
ATOM 1696 N N . GLY A 1 229 ? -28.026 6.168 35.924 1.00 54.34 229 GLY A N 1
ATOM 1697 C CA . GLY A 1 229 ? -27.411 4.948 36.472 1.00 54.34 229 GLY A CA 1
ATOM 1698 C C . GLY A 1 229 ? -28.299 4.138 37.425 1.00 54.34 229 GLY A C 1
ATOM 1699 O O . GLY A 1 229 ? -28.993 4.700 38.277 1.00 54.34 229 GLY A O 1
ATOM 1700 N N . ASP A 1 230 ? -28.239 2.804 37.301 1.00 57.84 230 ASP A N 1
ATOM 1701 C CA . ASP A 1 230 ? -29.102 1.853 38.021 1.00 57.84 230 ASP A CA 1
ATOM 1702 C C . ASP A 1 230 ? -28.957 1.967 39.548 1.00 57.84 230 ASP A C 1
ATOM 1704 O O . ASP A 1 230 ? -28.095 1.351 40.180 1.00 57.84 230 ASP A O 1
ATOM 1708 N N . SER A 1 231 ? -29.840 2.771 40.140 1.00 62.62 231 SER A N 1
ATOM 1709 C CA . SER A 1 231 ? -29.789 3.172 41.544 1.00 62.62 231 SER A CA 1
ATOM 1710 C C . SER A 1 231 ? -30.546 2.191 42.440 1.00 62.62 231 SER A C 1
ATOM 1712 O O . SER A 1 231 ? -31.740 2.350 42.705 1.00 62.62 231 SER A O 1
ATOM 1714 N N . ALA A 1 232 ? -29.849 1.161 42.920 1.00 63.66 232 ALA A N 1
ATOM 1715 C CA . ALA A 1 232 ? -30.424 0.126 43.778 1.00 63.66 232 ALA A CA 1
ATOM 1716 C C . ALA A 1 232 ? -30.139 0.371 45.272 1.00 63.66 232 ALA A C 1
ATOM 1718 O O . ALA A 1 232 ? -28.991 0.321 45.713 1.00 63.66 232 ALA A O 1
ATOM 1719 N N . TYR A 1 233 ? -31.192 0.565 46.075 1.00 68.06 233 TYR A N 1
ATOM 1720 C CA . TYR A 1 233 ? -31.073 0.680 47.533 1.00 68.06 233 TYR A CA 1
ATOM 1721 C C . TYR A 1 233 ? -31.062 -0.691 48.214 1.00 68.06 233 TYR A C 1
ATOM 1723 O O . TYR A 1 233 ? -32.042 -1.435 48.153 1.00 68.06 233 TYR A O 1
ATOM 1731 N N . ILE A 1 234 ? -29.976 -1.001 48.927 1.00 68.44 234 ILE A N 1
ATOM 1732 C CA . ILE A 1 234 ? -29.794 -2.277 49.633 1.00 68.44 234 ILE A CA 1
ATOM 1733 C C . ILE A 1 234 ? -29.615 -2.086 51.144 1.00 68.44 234 ILE A C 1
ATOM 1735 O O . ILE A 1 234 ? -28.781 -1.312 51.610 1.00 68.44 234 ILE A O 1
ATOM 1739 N N . HIS A 1 235 ? -30.391 -2.829 51.938 1.00 67.19 235 HIS A N 1
ATOM 1740 C CA . HIS A 1 235 ? -30.346 -2.767 53.402 1.00 67.19 235 HIS A CA 1
ATOM 1741 C C . HIS A 1 235 ? -29.403 -3.843 53.970 1.00 67.19 235 HIS A C 1
ATOM 1743 O O . HIS A 1 235 ? -29.838 -4.866 54.507 1.00 67.19 235 HIS A O 1
ATOM 1749 N N . MET A 1 236 ? -28.093 -3.636 53.793 1.00 68.81 236 MET A N 1
ATOM 1750 C CA . MET A 1 236 ? -27.045 -4.600 54.148 1.00 68.81 236 MET A CA 1
ATOM 1751 C C . MET A 1 236 ? -25.849 -3.887 54.807 1.00 68.81 236 MET A C 1
ATOM 1753 O O . MET A 1 236 ? -25.186 -3.081 54.172 1.00 68.81 236 MET A O 1
ATOM 1757 N N . ALA A 1 237 ? -25.574 -4.177 56.087 1.00 62.75 237 ALA A N 1
ATOM 1758 C CA . ALA A 1 237 ? -24.558 -3.473 56.894 1.00 62.75 237 ALA A CA 1
ATOM 1759 C C . ALA A 1 237 ? -23.087 -3.767 56.541 1.00 62.75 237 ALA A C 1
ATOM 1761 O O . ALA A 1 237 ? -22.191 -3.076 57.014 1.00 62.75 237 ALA A O 1
ATOM 1762 N N . ARG A 1 238 ? -22.838 -4.804 55.739 1.00 74.44 238 ARG A N 1
ATOM 1763 C CA . ARG A 1 238 ? -21.530 -5.163 55.193 1.00 74.44 238 ARG A CA 1
ATOM 1764 C C . ARG A 1 238 ? -21.759 -6.014 53.952 1.00 74.44 238 ARG A C 1
ATOM 1766 O O . ARG A 1 238 ? -22.615 -6.893 53.985 1.00 74.44 238 ARG A O 1
ATOM 1773 N N . VAL A 1 239 ? -20.982 -5.770 52.905 1.00 78.06 239 VAL A N 1
ATOM 1774 C CA . VAL A 1 239 ? -20.823 -6.688 51.772 1.00 78.06 239 VAL A CA 1
ATOM 1775 C C . VAL A 1 239 ? -19.448 -7.335 51.915 1.00 78.06 239 VAL A C 1
ATOM 1777 O O . VAL A 1 239 ? -18.491 -6.673 52.305 1.00 78.06 239 VAL A O 1
ATOM 1780 N N . GLU A 1 240 ? -19.374 -8.636 51.668 1.00 84.06 240 GLU A N 1
ATOM 1781 C CA . GLU A 1 240 ? -18.156 -9.449 51.776 1.00 84.06 240 GLU A CA 1
ATOM 1782 C C . GLU A 1 240 ? -17.673 -9.895 50.391 1.00 84.06 240 GLU A C 1
ATOM 1784 O O . GLU A 1 240 ? -16.470 -9.980 50.147 1.00 84.06 240 GLU A O 1
ATOM 1789 N N . ARG A 1 241 ? -18.610 -10.151 49.465 1.00 87.56 241 ARG A N 1
ATOM 1790 C CA . ARG A 1 241 ? -18.330 -10.399 48.044 1.00 87.56 241 ARG A CA 1
ATOM 1791 C C . ARG A 1 241 ? -19.408 -9.798 47.153 1.00 87.56 241 ARG A C 1
ATOM 1793 O O . ARG A 1 241 ? -20.574 -9.734 47.551 1.00 87.56 241 ARG A O 1
ATOM 1800 N N . ILE A 1 242 ? -19.029 -9.454 45.928 1.00 88.12 242 ILE A N 1
ATOM 1801 C CA . ILE A 1 242 ? -19.952 -9.180 44.827 1.00 88.12 242 ILE A CA 1
ATOM 1802 C C . ILE A 1 242 ? -19.580 -10.090 43.663 1.00 88.12 242 ILE A C 1
ATOM 1804 O O . ILE A 1 242 ? -18.480 -9.984 43.121 1.00 88.12 242 ILE A O 1
ATOM 1808 N N . ARG A 1 243 ? -20.515 -10.945 43.251 1.00 91.50 243 ARG A N 1
ATOM 1809 C CA . ARG A 1 243 ? -20.445 -11.599 41.948 1.00 91.50 243 ARG A CA 1
ATOM 1810 C C . ARG A 1 243 ? -21.008 -10.647 40.905 1.00 91.50 243 ARG A C 1
ATOM 1812 O O . ARG A 1 243 ? -22.139 -10.177 41.040 1.00 91.50 243 ARG A O 1
ATOM 1819 N N . VAL A 1 244 ? -20.224 -10.354 39.876 1.00 90.69 244 VAL A N 1
ATOM 1820 C CA . VAL A 1 244 ? -20.617 -9.450 38.789 1.00 90.69 244 VAL A CA 1
ATOM 1821 C C . VAL A 1 244 ? -20.580 -10.220 37.480 1.00 90.69 244 VAL A C 1
ATOM 1823 O O . VAL A 1 244 ? -19.530 -10.722 37.083 1.00 90.69 244 VAL A O 1
ATOM 1826 N N . LYS A 1 245 ? -21.731 -10.295 36.808 1.00 91.75 245 LYS A N 1
ATOM 1827 C CA . LYS A 1 245 ? -21.898 -10.969 35.520 1.00 91.75 245 LYS A CA 1
ATOM 1828 C C . LYS A 1 245 ? -22.502 -10.023 34.493 1.00 91.75 245 LYS A C 1
ATOM 1830 O O . LYS A 1 245 ? -23.409 -9.262 34.821 1.00 91.75 245 LYS A O 1
ATOM 1835 N N . TRP A 1 246 ? -21.979 -10.059 33.274 1.00 91.50 246 TRP A N 1
ATOM 1836 C CA . TRP A 1 246 ? -22.430 -9.246 32.143 1.00 91.50 246 TRP A CA 1
ATOM 1837 C C . TRP A 1 246 ? -21.970 -9.851 30.818 1.00 91.50 246 TRP A C 1
ATOM 1839 O O . TRP A 1 246 ? -20.999 -10.616 30.764 1.00 91.50 246 TRP A O 1
ATOM 1849 N N . THR A 1 247 ? -22.635 -9.469 29.731 1.00 91.56 247 THR A N 1
ATOM 1850 C CA . THR A 1 247 ? -22.204 -9.780 28.367 1.00 91.56 247 THR A CA 1
ATOM 1851 C C . THR A 1 247 ? -21.930 -8.503 27.574 1.00 91.56 247 THR A C 1
ATOM 1853 O O . THR A 1 247 ? -22.401 -7.414 27.910 1.00 91.56 247 THR A O 1
ATOM 1856 N N . ALA A 1 248 ? -21.123 -8.607 26.520 1.00 90.56 248 ALA A N 1
ATOM 1857 C CA . ALA A 1 248 ? -20.915 -7.517 25.575 1.00 90.56 248 ALA A CA 1
ATOM 1858 C C . ALA A 1 248 ? -20.676 -8.018 24.151 1.00 90.56 248 ALA A C 1
ATOM 1860 O O . ALA A 1 248 ? -20.234 -9.141 23.912 1.00 90.56 248 ALA A O 1
ATOM 1861 N N . THR A 1 249 ? -20.951 -7.145 23.190 1.00 91.00 249 THR A N 1
ATOM 1862 C CA . THR A 1 249 ? -20.823 -7.404 21.755 1.00 91.00 249 THR A CA 1
ATOM 1863 C C . THR A 1 249 ? -20.234 -6.186 21.058 1.00 91.00 249 THR A C 1
ATOM 1865 O O . THR A 1 249 ? -20.654 -5.057 21.325 1.00 91.00 249 THR A O 1
ATOM 1868 N N . PHE A 1 250 ? -19.333 -6.403 20.102 1.00 91.56 250 PHE A N 1
ATOM 1869 C CA . PHE A 1 250 ? -18.890 -5.360 19.180 1.00 91.56 250 PHE A CA 1
ATOM 1870 C C . PHE A 1 250 ? -19.093 -5.814 17.735 1.00 91.56 250 PHE A C 1
ATOM 1872 O O . PHE A 1 250 ? -18.429 -6.738 17.271 1.00 91.56 250 PHE A O 1
ATOM 1879 N N . GLN A 1 251 ? -20.005 -5.146 17.028 1.00 88.50 251 GLN A N 1
ATOM 1880 C CA . GLN A 1 251 ? -20.224 -5.327 15.596 1.00 88.50 251 GLN A CA 1
ATOM 1881 C C . GLN A 1 251 ? -20.229 -3.952 14.907 1.00 88.50 251 GLN A C 1
ATOM 1883 O O . GLN A 1 251 ? -21.068 -3.111 15.245 1.00 88.50 251 GLN A O 1
ATOM 1888 N N . PRO A 1 252 ? -19.295 -3.691 13.975 1.00 86.19 252 PRO A N 1
ATOM 1889 C CA . PRO A 1 252 ? -19.246 -2.432 13.244 1.00 86.19 252 PRO A CA 1
ATOM 1890 C C . PRO A 1 252 ? -20.361 -2.337 12.200 1.00 86.19 252 PRO A C 1
ATOM 1892 O O . PRO A 1 252 ? -20.680 -3.309 11.513 1.00 86.19 252 PRO A O 1
ATOM 1895 N N . ILE A 1 253 ? -20.922 -1.141 12.040 1.00 81.81 253 ILE A N 1
ATOM 1896 C CA . ILE A 1 253 ? -21.991 -0.870 11.072 1.00 81.81 253 ILE A CA 1
ATOM 1897 C C . ILE A 1 253 ? -21.379 -0.490 9.715 1.00 81.81 253 ILE A C 1
ATOM 1899 O O . ILE A 1 253 ? -20.458 0.321 9.647 1.00 81.81 253 ILE A O 1
ATOM 1903 N N . SER A 1 254 ? -21.935 -1.013 8.614 1.00 85.38 254 SER A N 1
ATOM 1904 C CA . SER A 1 254 ? -21.605 -0.596 7.234 1.00 85.38 254 SER A CA 1
ATOM 1905 C C . SER A 1 254 ? -20.105 -0.623 6.887 1.00 85.38 254 SER A C 1
ATOM 1907 O O . SER A 1 254 ? -19.536 0.372 6.437 1.00 85.38 254 SER A O 1
ATOM 1909 N N . LEU A 1 255 ? -19.452 -1.774 7.086 1.00 91.00 255 LEU A N 1
ATOM 1910 C CA . LEU A 1 255 ? -18.097 -1.990 6.573 1.00 91.00 255 LEU A CA 1
ATOM 1911 C C . LEU A 1 255 ? -18.080 -1.919 5.028 1.00 91.00 255 LEU A C 1
ATOM 1913 O O . LEU A 1 255 ? -18.953 -2.519 4.399 1.00 91.00 255 LEU A O 1
ATOM 1917 N N . PRO A 1 256 ? -17.108 -1.222 4.410 1.00 91.75 256 PRO A N 1
ATOM 1918 C CA . PRO A 1 256 ? -16.931 -1.204 2.961 1.00 91.75 256 PRO A CA 1
ATOM 1919 C C . PRO A 1 256 ? -16.288 -2.503 2.461 1.00 91.75 256 PRO A C 1
ATOM 1921 O O . PRO A 1 256 ? -15.617 -3.202 3.222 1.00 91.75 256 PRO A O 1
ATOM 1924 N N . ASP A 1 257 ? -16.434 -2.786 1.165 1.00 91.38 257 ASP A N 1
ATOM 1925 C CA . ASP A 1 257 ? -15.775 -3.923 0.517 1.00 91.38 257 ASP A CA 1
ATOM 1926 C C . ASP A 1 257 ? -14.250 -3.892 0.716 1.00 91.38 257 ASP A C 1
ATOM 1928 O O . ASP A 1 257 ? -13.591 -2.857 0.574 1.00 91.38 257 ASP A O 1
ATOM 1932 N N . ALA A 1 258 ? -13.677 -5.054 1.031 1.00 92.38 258 ALA A N 1
ATOM 1933 C CA . ALA A 1 258 ? -12.249 -5.194 1.275 1.00 92.38 258 ALA A CA 1
ATOM 1934 C C . ALA A 1 258 ? -11.449 -5.042 -0.038 1.00 92.38 258 ALA A C 1
ATOM 1936 O O . ALA A 1 258 ? -11.646 -5.834 -0.965 1.00 92.38 258 ALA A O 1
ATOM 1937 N N . PRO A 1 259 ? -10.512 -4.077 -0.149 1.00 91.19 259 PRO A N 1
ATOM 1938 C CA . PRO A 1 259 ? -9.676 -3.949 -1.338 1.00 91.19 259 PRO A CA 1
ATOM 1939 C C . PRO A 1 259 ? -8.723 -5.146 -1.462 1.00 91.19 259 PRO A C 1
ATOM 1941 O O . PRO A 1 259 ? -8.331 -5.744 -0.464 1.00 91.19 259 PRO A O 1
ATOM 1944 N N . VAL A 1 260 ? -8.276 -5.456 -2.684 1.00 91.94 260 VAL A N 1
ATOM 1945 C CA . VAL A 1 260 ? -7.518 -6.679 -3.058 1.00 91.94 260 VAL A CA 1
ATOM 1946 C C . VAL A 1 260 ? -6.180 -6.922 -2.330 1.00 91.94 260 VAL A C 1
ATOM 1948 O O . VAL A 1 260 ? -5.514 -7.930 -2.575 1.00 91.94 260 VAL A O 1
ATOM 1951 N N . TYR A 1 261 ? -5.759 -6.012 -1.452 1.00 90.88 261 TYR A N 1
ATOM 1952 C CA . TYR A 1 261 ? -4.592 -6.152 -0.580 1.00 90.88 261 TYR A CA 1
ATOM 1953 C C . TYR A 1 261 ? -4.941 -6.456 0.888 1.00 90.88 261 TYR A C 1
ATOM 1955 O O . TYR A 1 261 ? -4.045 -6.791 1.658 1.00 90.88 261 TYR A O 1
ATOM 1963 N N . VAL A 1 262 ? -6.211 -6.394 1.288 1.00 94.50 262 VAL A N 1
ATOM 1964 C CA . VAL A 1 262 ? -6.698 -6.920 2.569 1.00 94.50 262 VAL A CA 1
ATOM 1965 C C . VAL A 1 262 ? -6.931 -8.425 2.412 1.00 94.50 262 VAL A C 1
ATOM 1967 O O . VAL A 1 262 ? -7.604 -8.869 1.487 1.00 94.50 262 VAL A O 1
ATOM 1970 N N . LYS A 1 263 ? -6.351 -9.225 3.310 1.00 95.25 263 LYS A N 1
ATOM 1971 C CA . LYS A 1 263 ? -6.543 -10.682 3.377 1.00 95.25 263 LYS A CA 1
ATOM 1972 C C . LYS A 1 263 ? -7.750 -11.050 4.238 1.00 95.25 263 LYS A C 1
ATOM 1974 O O . LYS A 1 263 ? -8.535 -11.914 3.868 1.00 95.25 263 LYS A O 1
ATOM 1979 N N . SER A 1 264 ? -7.834 -10.451 5.422 1.00 95.25 264 SER A N 1
ATOM 1980 C CA . SER A 1 264 ? -8.873 -10.709 6.421 1.00 95.25 264 SER A CA 1
ATOM 1981 C C . SER A 1 264 ? -8.853 -9.609 7.478 1.00 95.25 264 SER A C 1
ATOM 1983 O O . SER A 1 264 ? -7.815 -8.987 7.704 1.00 95.25 264 SER A O 1
ATOM 1985 N N . MET A 1 265 ? -9.970 -9.414 8.170 1.00 94.88 265 MET A N 1
ATOM 1986 C CA . MET A 1 265 ? -10.073 -8.530 9.328 1.00 94.88 265 MET A CA 1
ATOM 1987 C C . MET A 1 265 ? -10.887 -9.240 10.408 1.00 94.88 265 MET A C 1
ATOM 1989 O O . MET A 1 265 ? -11.959 -9.763 10.108 1.00 94.88 265 MET A O 1
ATOM 1993 N N . ALA A 1 266 ? -10.383 -9.256 11.638 1.00 94.19 266 ALA A N 1
ATOM 1994 C CA . ALA A 1 266 ? -11.094 -9.760 12.805 1.00 94.19 266 ALA A CA 1
ATOM 1995 C C . ALA A 1 266 ? -11.312 -8.605 13.784 1.00 94.19 266 ALA A C 1
ATOM 1997 O O . ALA A 1 266 ? -10.373 -7.895 14.139 1.00 94.19 266 ALA A O 1
ATOM 1998 N N . LEU A 1 267 ? -12.559 -8.416 14.204 1.00 93.38 267 LEU A N 1
ATOM 1999 C CA . LEU A 1 267 ? -12.993 -7.377 15.136 1.00 93.38 267 LEU A CA 1
ATOM 2000 C C . LEU A 1 267 ? -13.935 -7.986 16.1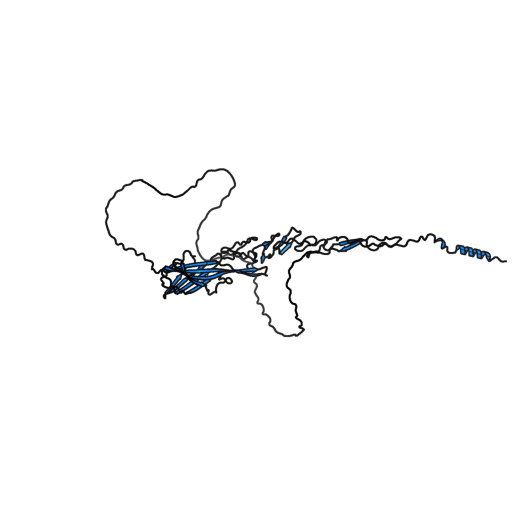73 1.00 93.38 267 LEU A C 1
ATOM 2002 O O . LEU A 1 267 ? -14.710 -8.886 15.840 1.00 93.38 267 LEU A O 1
ATOM 2006 N N . GLY A 1 268 ? -13.865 -7.489 17.405 1.00 92.00 268 GLY A N 1
ATOM 2007 C CA . GLY A 1 268 ? -14.634 -7.990 18.541 1.00 92.00 268 GLY A CA 1
ATOM 2008 C C . GLY A 1 268 ? -14.173 -7.366 19.859 1.00 92.00 268 GLY A C 1
ATOM 2009 O O . GLY A 1 268 ? -13.521 -6.322 19.859 1.00 92.00 268 GLY A O 1
ATOM 2010 N N . ILE A 1 269 ? -14.483 -8.009 20.985 1.00 91.31 269 ILE A N 1
ATOM 2011 C CA . ILE A 1 269 ? -13.979 -7.596 22.304 1.00 91.31 269 ILE A CA 1
ATOM 2012 C C . ILE A 1 269 ? -12.572 -8.166 22.525 1.00 91.31 269 ILE A C 1
ATOM 2014 O O . ILE A 1 269 ? -12.355 -9.372 22.391 1.00 91.31 269 ILE A O 1
ATOM 2018 N N . THR A 1 270 ? -11.612 -7.304 22.866 1.00 90.88 270 THR A N 1
ATOM 2019 C CA . THR A 1 270 ? -10.212 -7.680 23.143 1.00 90.88 270 THR A CA 1
ATOM 2020 C C . THR A 1 270 ? -9.843 -7.612 24.618 1.00 90.88 270 THR A C 1
ATOM 2022 O O . THR A 1 270 ? -8.754 -8.031 24.980 1.00 90.88 270 THR A O 1
ATOM 2025 N N . GLU A 1 271 ? -10.707 -7.058 25.465 1.00 89.19 271 GLU A N 1
ATOM 2026 C CA . GLU A 1 271 ? -10.482 -6.924 26.905 1.00 89.19 271 GLU A CA 1
ATOM 2027 C C . GLU A 1 271 ? -11.819 -6.645 27.599 1.00 89.19 271 GLU A C 1
ATOM 2029 O O . GLU A 1 271 ? -12.670 -5.939 27.051 1.00 89.19 271 GLU A O 1
ATOM 2034 N N . GLY A 1 272 ? -11.983 -7.153 28.818 1.00 89.12 272 GLY A N 1
ATOM 2035 C CA . GLY A 1 272 ? -13.054 -6.750 29.722 1.00 89.12 272 GLY A CA 1
ATOM 2036 C C . GLY A 1 272 ? -12.517 -6.603 31.139 1.00 89.12 272 GLY A C 1
ATOM 2037 O O . GLY A 1 272 ? -11.624 -7.349 31.545 1.00 89.12 272 GLY A O 1
ATOM 2038 N N . SER A 1 273 ? -13.043 -5.647 31.898 1.00 90.06 273 SER A N 1
ATOM 2039 C CA . SER A 1 273 ? -12.753 -5.514 33.328 1.00 90.06 273 SER A CA 1
ATOM 2040 C C . SER A 1 273 ? -13.946 -4.962 34.099 1.00 90.06 273 SER A C 1
ATOM 2042 O O . SER A 1 273 ? -14.828 -4.302 33.546 1.00 90.06 273 SER A O 1
ATOM 2044 N N . ILE A 1 274 ? -13.962 -5.258 35.393 1.00 90.69 274 ILE A N 1
ATOM 2045 C CA . ILE A 1 274 ? -14.928 -4.762 36.367 1.00 90.69 274 ILE A CA 1
ATOM 2046 C C . ILE A 1 274 ? -14.145 -3.934 37.382 1.00 90.69 274 ILE A C 1
ATOM 2048 O O . ILE A 1 274 ? -13.172 -4.418 37.961 1.00 90.69 274 ILE A O 1
ATOM 2052 N N . VAL A 1 275 ? -14.573 -2.695 37.611 1.00 89.62 275 VAL A N 1
ATOM 2053 C CA . VAL A 1 275 ? -14.083 -1.857 38.710 1.00 89.62 275 VAL A CA 1
ATOM 2054 C C . VAL A 1 275 ? -15.202 -1.727 39.734 1.00 89.62 275 VAL A C 1
ATOM 2056 O O . VAL A 1 275 ? -16.288 -1.259 39.398 1.00 89.62 275 VAL A O 1
ATOM 2059 N N . VAL A 1 276 ? -14.943 -2.125 40.977 1.00 89.50 276 VAL A N 1
ATOM 2060 C CA . VAL A 1 276 ? -15.879 -1.959 42.099 1.00 89.50 276 VAL A CA 1
ATOM 2061 C C . VAL A 1 276 ? -15.301 -0.907 43.029 1.00 89.50 276 VAL A C 1
ATOM 2063 O O . VAL A 1 276 ? -14.193 -1.078 43.529 1.00 89.50 276 VAL A O 1
ATOM 2066 N N . SER A 1 277 ? -16.028 0.182 43.267 1.00 88.06 277 SER A N 1
ATOM 2067 C CA . SER A 1 277 ? -15.539 1.313 44.062 1.00 88.06 277 SER A CA 1
ATOM 2068 C C . SER A 1 277 ? -16.512 1.719 45.162 1.00 88.06 277 SER A C 1
ATOM 2070 O O . SER A 1 277 ? -17.707 1.865 44.921 1.00 88.06 277 SER A O 1
ATOM 2072 N N . LEU A 1 278 ? -15.987 1.920 46.371 1.00 86.69 278 LEU A N 1
ATOM 2073 C CA . LEU A 1 278 ? -16.701 2.561 47.470 1.00 86.69 278 LEU A CA 1
ATOM 2074 C C . LEU A 1 278 ? -16.632 4.075 47.263 1.00 86.69 278 LEU A C 1
ATOM 2076 O O . LEU A 1 278 ? -15.540 4.629 47.117 1.00 86.69 278 LEU A O 1
ATOM 2080 N N . GLN A 1 279 ? -17.783 4.742 47.265 1.00 83.38 279 GLN A N 1
ATOM 2081 C CA . GLN A 1 279 ? -17.884 6.188 47.089 1.00 83.38 279 GLN A CA 1
ATOM 2082 C C . GLN A 1 279 ? -18.573 6.875 48.265 1.00 83.38 279 GLN A C 1
ATOM 2084 O O . GLN A 1 279 ? -19.500 6.340 48.874 1.00 83.38 279 GLN A O 1
ATOM 2089 N N . ASN A 1 280 ? -18.130 8.097 48.549 1.00 81.69 280 ASN A N 1
ATOM 2090 C CA . ASN A 1 280 ? -18.713 9.013 49.519 1.00 81.69 280 ASN A CA 1
ATOM 2091 C C . ASN A 1 280 ? -18.820 10.398 48.871 1.00 81.69 280 ASN A C 1
ATOM 2093 O O . ASN A 1 280 ? -17.788 10.977 48.546 1.00 81.69 280 ASN A O 1
ATOM 2097 N N . GLU A 1 281 ? -20.033 10.918 48.663 1.00 74.06 281 GLU A N 1
ATOM 2098 C CA . GLU A 1 281 ? -20.257 12.221 47.999 1.00 74.06 281 GLU A CA 1
ATOM 2099 C C . GLU A 1 281 ? -19.506 12.342 46.648 1.00 74.06 281 GLU A C 1
ATOM 2101 O O . GLU A 1 281 ? -18.839 13.333 46.361 1.00 74.06 281 GLU A O 1
ATOM 2106 N N . ASN A 1 282 ? -19.583 11.284 45.828 1.00 72.19 282 ASN A N 1
ATOM 2107 C CA . ASN A 1 282 ? -18.881 11.096 44.545 1.00 72.19 282 ASN A CA 1
ATOM 2108 C C . ASN A 1 282 ? -17.337 11.021 44.630 1.00 72.19 282 ASN A C 1
ATOM 2110 O O . ASN A 1 282 ? -16.659 10.951 43.603 1.00 72.19 282 ASN A O 1
ATOM 2114 N N . VAL A 1 283 ? -16.753 10.987 45.833 1.00 80.81 283 VAL A N 1
ATOM 2115 C CA . VAL A 1 283 ? -15.323 10.722 46.047 1.00 80.81 283 VAL A CA 1
ATOM 2116 C C . VAL A 1 283 ? -15.108 9.223 46.246 1.00 80.81 283 VAL A C 1
ATOM 2118 O O . VAL A 1 283 ? -15.636 8.636 47.189 1.00 80.81 283 VAL A O 1
ATOM 2121 N N . THR A 1 284 ? -14.302 8.598 45.384 1.00 83.62 284 THR A N 1
ATOM 2122 C CA . THR A 1 284 ? -13.874 7.200 45.561 1.00 83.62 284 THR A CA 1
ATOM 2123 C C . THR A 1 284 ? -12.926 7.080 46.757 1.00 83.62 284 THR A C 1
ATOM 2125 O O . THR A 1 284 ? -11.875 7.718 46.780 1.00 83.62 284 THR A O 1
ATOM 2128 N N . THR A 1 285 ? -13.289 6.259 47.745 1.00 84.19 285 THR A N 1
ATOM 2129 C CA . THR A 1 285 ? -12.514 6.032 48.980 1.00 84.19 285 THR A CA 1
ATOM 2130 C C . THR A 1 285 ? -11.777 4.691 48.988 1.00 84.19 285 THR A C 1
ATOM 2132 O O . THR A 1 285 ? -10.741 4.572 49.639 1.00 84.19 285 THR A O 1
ATOM 2135 N N . ALA A 1 286 ? -12.269 3.703 48.237 1.00 84.69 286 ALA A N 1
ATOM 2136 C CA . ALA A 1 286 ? -11.592 2.441 47.941 1.00 84.69 286 ALA A CA 1
ATOM 2137 C C . ALA A 1 286 ? -12.034 1.932 46.560 1.00 84.69 286 ALA A C 1
ATOM 2139 O O . ALA A 1 286 ? -13.162 2.195 46.143 1.00 84.69 286 ALA A O 1
ATOM 2140 N N . SER A 1 287 ? -11.180 1.187 45.856 1.00 88.88 287 SER A N 1
ATOM 2141 C CA . SER A 1 287 ? -11.536 0.577 44.569 1.00 88.88 287 SER A CA 1
ATOM 2142 C C . SER A 1 287 ? -10.750 -0.699 44.297 1.00 88.88 287 SER A C 1
ATOM 2144 O O . SER A 1 287 ? -9.524 -0.675 44.369 1.00 88.88 287 SER A O 1
ATOM 2146 N N . GLU A 1 288 ? -11.453 -1.754 43.900 1.00 89.44 288 GLU A N 1
ATOM 2147 C CA . GLU A 1 288 ? -10.889 -3.015 43.417 1.00 89.44 288 GLU A CA 1
ATOM 2148 C C . GLU A 1 288 ? -11.065 -3.112 41.892 1.00 89.44 288 GLU A C 1
ATOM 2150 O O . GLU A 1 288 ? -11.997 -2.524 41.333 1.00 89.44 288 GLU A O 1
ATOM 2155 N N . THR A 1 289 ? -10.170 -3.806 41.182 1.00 90.62 289 THR A N 1
ATOM 2156 C CA . THR A 1 289 ? -10.263 -3.964 39.717 1.00 90.62 289 THR A CA 1
ATOM 2157 C C . THR A 1 289 ? -9.912 -5.379 39.285 1.00 90.62 289 THR A C 1
ATOM 2159 O O . THR A 1 289 ? -8.768 -5.813 39.395 1.00 90.62 289 THR A O 1
ATOM 2162 N N . THR A 1 290 ? -10.891 -6.073 38.712 1.00 91.25 290 THR A N 1
ATOM 2163 C CA . THR A 1 290 ? -10.763 -7.452 38.230 1.00 91.25 290 THR A CA 1
ATOM 2164 C C . THR A 1 290 ? -10.803 -7.466 36.704 1.00 91.25 290 THR A C 1
ATOM 2166 O O . THR A 1 290 ? -11.664 -6.832 36.091 1.00 91.25 290 THR A O 1
ATOM 2169 N N . THR A 1 291 ? -9.867 -8.175 36.069 1.00 90.31 291 THR A N 1
ATOM 2170 C CA . THR A 1 291 ? -9.890 -8.406 34.614 1.00 90.31 291 THR A CA 1
ATOM 2171 C C . THR A 1 291 ? -10.672 -9.680 34.312 1.00 90.31 291 THR A C 1
ATOM 2173 O O . THR A 1 291 ? -10.544 -10.669 35.023 1.00 90.31 291 THR A O 1
ATOM 2176 N N . CYS A 1 292 ? -11.508 -9.640 33.277 1.00 88.25 292 CYS A N 1
ATOM 2177 C CA . CYS A 1 292 ? -12.468 -10.695 32.965 1.00 88.25 292 CYS A CA 1
ATOM 2178 C C . CYS A 1 292 ? -11.807 -11.915 32.306 1.00 88.25 292 CYS A C 1
ATOM 2180 O O . CYS A 1 292 ? -11.319 -11.838 31.173 1.00 88.25 292 CYS A O 1
ATOM 2182 N N . SER A 1 293 ? -11.875 -13.060 32.977 1.00 73.94 293 SER A N 1
ATOM 2183 C CA . SER A 1 293 ? -11.326 -14.345 32.546 1.00 73.94 293 SER A CA 1
ATOM 2184 C C . SER A 1 293 ? -12.405 -15.243 31.915 1.00 73.94 293 SER A C 1
ATOM 2186 O O . SER A 1 293 ? -12.949 -16.154 32.531 1.00 73.94 293 SER A O 1
ATOM 2188 N N . THR A 1 294 ? -12.764 -14.984 30.650 1.00 64.94 294 THR A N 1
ATOM 2189 C CA . THR A 1 294 ? -13.880 -15.718 30.013 1.00 64.94 294 THR A CA 1
ATOM 2190 C C . THR A 1 294 ? -13.570 -17.206 29.798 1.00 64.94 294 THR A C 1
ATOM 2192 O O . THR A 1 294 ? -12.439 -17.586 29.491 1.00 64.94 294 THR A O 1
ATOM 2195 N N . ALA A 1 295 ? -14.607 -18.049 29.833 1.00 52.00 295 ALA A N 1
ATOM 2196 C CA . ALA A 1 295 ? -14.514 -19.484 29.538 1.00 52.00 295 ALA A CA 1
ATOM 2197 C C . ALA A 1 295 ? -14.109 -19.819 28.081 1.00 52.00 295 ALA A C 1
ATOM 2199 O O . ALA A 1 295 ? -13.812 -20.972 27.776 1.00 52.00 295 ALA A O 1
ATOM 2200 N N . ILE A 1 296 ? -14.084 -18.826 27.182 1.00 51.94 296 ILE A N 1
ATOM 2201 C CA . ILE A 1 296 ? -13.603 -18.936 25.789 1.00 51.94 296 ILE A CA 1
ATOM 2202 C C . ILE A 1 296 ? -12.117 -18.497 25.691 1.00 51.94 296 ILE A C 1
ATOM 2204 O O . ILE A 1 296 ? -11.493 -18.580 24.635 1.00 51.94 296 ILE A O 1
ATOM 2208 N N . GLY A 1 297 ? -11.524 -18.076 26.814 1.00 57.25 297 GLY A N 1
ATOM 2209 C CA . GLY A 1 297 ? -10.223 -17.420 26.920 1.00 57.25 297 GLY A CA 1
ATOM 2210 C C . GLY A 1 297 ? -10.364 -15.912 27.140 1.00 57.25 297 GLY A C 1
ATOM 2211 O O . GLY A 1 297 ? -11.440 -15.332 26.971 1.00 57.25 297 GLY A O 1
ATOM 2212 N N . THR A 1 298 ? -9.271 -15.243 27.502 1.00 66.06 298 THR A N 1
ATOM 2213 C CA . THR A 1 298 ? -9.208 -13.783 27.385 1.00 66.06 298 THR A CA 1
ATOM 2214 C C . THR A 1 298 ? -9.245 -13.396 25.906 1.00 66.06 298 THR A C 1
ATOM 2216 O O . THR A 1 298 ? -8.590 -14.024 25.070 1.00 66.06 298 THR A O 1
ATOM 2219 N N . GLY A 1 299 ? -10.013 -12.358 25.567 1.00 73.50 299 GLY A N 1
ATOM 2220 C CA . GLY A 1 299 ? -9.895 -11.733 24.251 1.00 73.50 299 GLY A CA 1
ATOM 2221 C C . GLY A 1 299 ? -8.478 -11.186 24.063 1.00 73.50 299 GLY A C 1
ATOM 2222 O O . GLY A 1 299 ? -7.832 -10.784 25.030 1.00 73.50 299 GLY A O 1
ATOM 2223 N N . THR A 1 300 ? -7.979 -11.176 22.829 1.00 86.69 300 THR A N 1
ATOM 2224 C CA . THR A 1 300 ? -6.687 -10.554 22.496 1.00 86.69 300 THR A CA 1
ATOM 2225 C C . THR A 1 300 ? -6.780 -9.817 21.165 1.00 86.69 300 THR A C 1
ATOM 2227 O O . THR A 1 300 ? -7.718 -10.020 20.396 1.00 86.69 300 THR A O 1
ATOM 2230 N N . ALA A 1 301 ? -5.804 -8.962 20.851 1.00 87.00 301 ALA A N 1
ATOM 2231 C CA . ALA A 1 301 ? -5.764 -8.288 19.554 1.00 87.00 301 ALA A CA 1
ATOM 2232 C C . ALA A 1 301 ? -5.605 -9.278 18.376 1.00 87.00 301 ALA A C 1
ATOM 2234 O O . ALA A 1 301 ? -6.130 -9.027 17.291 1.00 87.00 301 ALA A O 1
ATOM 2235 N N . ASP A 1 302 ? -4.944 -10.422 18.592 1.00 90.19 302 ASP A N 1
ATOM 2236 C CA . ASP A 1 302 ? -4.801 -11.513 17.615 1.00 90.19 302 ASP A CA 1
ATOM 2237 C C . ASP A 1 302 ? -6.053 -12.403 17.510 1.00 90.19 302 ASP A C 1
ATOM 2239 O O . ASP A 1 302 ? -6.379 -12.882 16.424 1.00 90.19 302 ASP A O 1
ATOM 2243 N N . ASN A 1 303 ? -6.783 -12.592 18.614 1.00 90.31 303 ASN A N 1
ATOM 2244 C CA . ASN A 1 303 ? -8.014 -13.380 18.682 1.00 90.31 303 ASN A CA 1
ATOM 2245 C C . ASN A 1 303 ? -9.125 -12.601 19.425 1.00 90.31 303 ASN A C 1
ATOM 2247 O O . ASN A 1 303 ? -9.401 -12.878 20.598 1.00 90.31 303 ASN A O 1
ATOM 2251 N N . PRO A 1 304 ? -9.742 -11.592 18.780 1.00 92.19 304 PRO A N 1
ATOM 2252 C CA . PRO A 1 304 ? -10.824 -10.816 19.378 1.00 92.19 304 PRO A CA 1
ATOM 2253 C C . PRO A 1 304 ? -12.107 -11.652 19.464 1.00 92.19 304 PRO A C 1
ATOM 2255 O O . PRO A 1 304 ? -12.451 -12.380 18.532 1.00 92.19 304 PRO A O 1
ATOM 2258 N N . VAL A 1 305 ? -12.869 -11.508 20.550 1.00 91.38 305 VAL A N 1
ATOM 2259 C CA . VAL A 1 305 ? -14.153 -12.206 20.714 1.00 91.38 305 VAL A CA 1
ATOM 2260 C C . VAL A 1 305 ? -15.198 -11.548 19.812 1.00 91.38 305 VAL A C 1
ATOM 2262 O O . VAL A 1 305 ? -15.779 -10.521 20.157 1.00 91.38 305 VAL A O 1
ATOM 2265 N N . GLN A 1 306 ? -15.401 -12.131 18.627 1.00 90.56 306 GLN A N 1
ATOM 2266 C CA . GLN A 1 306 ? -16.286 -11.607 17.573 1.00 90.56 306 GLN A CA 1
ATOM 2267 C C . GLN A 1 306 ? -17.786 -11.850 17.830 1.00 90.56 306 GLN A C 1
ATOM 2269 O O . GLN A 1 306 ? -18.638 -11.289 17.140 1.00 90.56 306 GLN A O 1
ATOM 2274 N N . GLY A 1 307 ? -18.105 -12.733 18.779 1.00 88.31 307 GLY A N 1
ATOM 2275 C CA . GLY A 1 307 ? -19.466 -13.036 19.216 1.00 88.31 307 GLY A CA 1
ATOM 2276 C C . GLY A 1 307 ? -19.839 -12.288 20.495 1.00 88.31 307 GLY A C 1
ATOM 2277 O O . GLY A 1 307 ? -19.438 -11.146 20.713 1.00 88.31 307 GLY A O 1
ATOM 2278 N N . MET A 1 308 ? -20.596 -12.961 21.359 1.00 89.94 308 MET A N 1
ATOM 2279 C CA . MET A 1 308 ? -20.906 -12.479 22.701 1.00 89.94 308 MET A CA 1
ATOM 2280 C C . MET A 1 308 ? -19.734 -12.768 23.649 1.00 89.94 308 MET A C 1
ATOM 2282 O O . MET A 1 308 ? -19.435 -13.920 23.960 1.00 89.94 308 MET A O 1
ATOM 2286 N N . PHE A 1 309 ? -19.071 -11.712 24.110 1.00 91.12 309 PHE A N 1
ATOM 2287 C CA . PHE A 1 309 ? -18.158 -11.756 25.247 1.00 91.12 309 PHE A CA 1
ATOM 2288 C C . PHE A 1 309 ? -18.982 -11.922 26.526 1.00 91.12 309 PHE A C 1
ATOM 2290 O O . PHE A 1 309 ? -19.994 -11.246 26.682 1.00 91.12 309 PHE A O 1
ATOM 2297 N N . THR A 1 310 ? -18.569 -12.807 27.433 1.00 91.56 310 THR A N 1
ATOM 2298 C CA . THR A 1 310 ? -19.226 -13.015 28.735 1.00 91.56 310 THR A CA 1
ATOM 2299 C C . THR A 1 310 ? -18.185 -12.903 29.836 1.00 91.56 310 THR A C 1
ATOM 2301 O O . THR A 1 310 ? -17.149 -13.563 29.767 1.00 91.56 310 THR A O 1
ATOM 2304 N N . CYS A 1 311 ? -18.467 -12.088 30.847 1.00 91.25 311 CYS A N 1
ATOM 2305 C CA . CYS A 1 311 ? -17.661 -11.960 32.052 1.00 91.25 311 CYS A CA 1
ATOM 2306 C C . CYS A 1 311 ? -18.514 -12.321 33.269 1.00 91.25 311 CYS A C 1
ATOM 2308 O O . CYS A 1 311 ? -19.676 -11.929 33.345 1.00 91.25 311 CYS A O 1
ATOM 2310 N N . GLU A 1 312 ? -17.941 -13.084 34.195 1.00 92.75 312 GLU A N 1
ATOM 2311 C CA . GLU A 1 312 ? -18.571 -13.527 35.437 1.00 92.75 312 GLU A CA 1
ATOM 2312 C C . GLU A 1 312 ? -17.459 -13.732 36.468 1.00 92.75 312 GLU A C 1
ATOM 2314 O O . GLU A 1 312 ? -16.695 -14.685 36.362 1.00 92.75 312 GLU A O 1
ATOM 2319 N N . GLU A 1 313 ? -17.327 -12.802 37.413 1.00 92.44 313 GLU A N 1
ATOM 2320 C CA . GLU A 1 313 ? -16.208 -12.755 38.365 1.00 92.44 313 GLU A CA 1
ATOM 2321 C C . GLU A 1 313 ? -16.716 -12.608 39.809 1.00 92.44 313 GLU A C 1
ATOM 2323 O O . GLU A 1 313 ? -17.672 -11.872 40.070 1.00 92.44 313 GLU A O 1
ATOM 2328 N N . ASP A 1 314 ? -16.062 -13.299 40.749 1.00 91.12 314 ASP A N 1
ATOM 2329 C CA . ASP A 1 314 ? -16.357 -13.287 42.191 1.00 91.12 314 ASP A CA 1
ATOM 2330 C C . ASP A 1 314 ? -15.382 -12.353 42.934 1.00 91.12 314 ASP A C 1
ATOM 2332 O O . ASP A 1 314 ? -14.292 -12.753 43.352 1.00 91.12 314 ASP A O 1
ATOM 2336 N N . ILE A 1 315 ? -15.775 -11.092 43.122 1.00 90.38 315 ILE A N 1
ATOM 2337 C CA . ILE A 1 315 ? -14.919 -10.049 43.702 1.00 90.38 315 ILE A CA 1
ATOM 2338 C C . ILE A 1 315 ? -15.106 -10.025 45.224 1.00 90.38 315 ILE A C 1
ATOM 2340 O O . ILE A 1 315 ? -16.202 -9.760 45.720 1.00 90.38 315 ILE A O 1
ATOM 2344 N N . SER A 1 316 ? -14.041 -10.302 45.980 1.00 88.25 316 SER A N 1
ATOM 2345 C CA . SER A 1 316 ? -14.043 -10.204 47.451 1.00 88.25 316 SER A CA 1
ATOM 2346 C C . SER A 1 316 ? -13.715 -8.778 47.896 1.00 88.25 316 SER A C 1
ATOM 2348 O O . SER A 1 316 ? -12.857 -8.139 47.294 1.00 88.25 316 SER A O 1
ATOM 2350 N N . LEU A 1 317 ? -14.398 -8.274 48.931 1.00 84.25 317 LEU A N 1
ATOM 2351 C CA . LEU A 1 317 ? -14.271 -6.887 49.389 1.00 84.25 317 LEU A CA 1
ATOM 2352 C C . LEU A 1 317 ? -13.826 -6.811 50.856 1.00 84.25 317 LEU A C 1
ATOM 2354 O O . LEU A 1 317 ? -14.561 -7.186 51.771 1.00 84.25 317 LEU A O 1
ATOM 2358 N N . ASP A 1 318 ? -12.639 -6.246 51.080 1.00 77.69 318 ASP A N 1
ATOM 2359 C CA . ASP A 1 318 ? -12.049 -6.087 52.418 1.00 77.69 318 ASP A CA 1
ATOM 2360 C C . ASP A 1 318 ? -12.528 -4.823 53.165 1.00 77.69 318 ASP A C 1
ATOM 2362 O O . ASP A 1 318 ? -12.153 -4.591 54.316 1.00 77.69 318 ASP A O 1
ATOM 2366 N N . TRP A 1 319 ? -13.384 -4.004 52.543 1.00 78.19 319 TRP A N 1
ATOM 2367 C CA . TRP A 1 319 ? -13.879 -2.736 53.087 1.00 78.19 319 TRP A CA 1
ATOM 2368 C C . TRP A 1 319 ? -15.340 -2.789 53.558 1.00 78.19 319 TRP A C 1
ATOM 2370 O O . TRP A 1 319 ? -16.179 -3.516 53.032 1.00 78.19 319 TRP A O 1
ATOM 2380 N N . THR A 1 320 ? -15.663 -1.975 54.566 1.00 72.25 320 THR A N 1
ATOM 2381 C CA . THR A 1 320 ? -17.013 -1.843 55.136 1.00 72.25 320 THR A CA 1
ATOM 2382 C C . THR A 1 320 ? -17.628 -0.498 54.763 1.00 72.25 320 THR A C 1
ATOM 2384 O O . THR A 1 320 ? -17.096 0.544 55.149 1.00 72.25 320 THR A O 1
ATOM 2387 N N . ALA A 1 321 ? -18.761 -0.510 54.062 1.00 68.81 321 ALA A N 1
ATOM 2388 C CA . ALA A 1 321 ? -19.489 0.710 53.730 1.00 68.81 321 ALA A CA 1
ATOM 2389 C C . ALA A 1 321 ? -20.189 1.317 54.958 1.00 68.81 321 ALA A C 1
ATOM 2391 O O . ALA A 1 321 ? -20.796 0.611 55.764 1.00 68.81 321 ALA A O 1
ATOM 2392 N N . SER A 1 322 ? -20.114 2.641 55.078 1.00 70.00 322 SER A N 1
ATOM 2393 C CA . SER A 1 322 ? -20.749 3.437 56.133 1.00 70.00 322 SER A CA 1
ATOM 2394 C C . SER A 1 322 ? -22.072 4.060 55.656 1.00 70.00 322 SER A C 1
ATOM 2396 O O . SER A 1 322 ? -22.282 4.201 54.450 1.00 70.00 322 SER A O 1
ATOM 2398 N N . PRO A 1 323 ? -22.967 4.489 56.567 1.00 68.00 323 PRO A N 1
ATOM 2399 C CA . PRO A 1 323 ? -24.173 5.228 56.200 1.00 68.00 323 PRO A CA 1
ATOM 2400 C C . PRO A 1 323 ? -23.894 6.451 55.320 1.00 68.00 323 PRO A C 1
ATOM 2402 O O . PRO A 1 323 ? -23.111 7.316 55.701 1.00 68.00 323 PRO A O 1
ATOM 2405 N N . GLY A 1 324 ? -24.553 6.518 54.157 1.00 67.56 324 GLY A N 1
ATOM 2406 C CA . GLY A 1 324 ? -24.361 7.577 53.157 1.00 67.56 324 GLY A CA 1
ATOM 2407 C C . GLY A 1 324 ? -23.352 7.245 52.049 1.00 67.56 324 GLY A C 1
ATOM 2408 O O . GLY A 1 324 ? -23.252 8.002 51.088 1.00 67.56 324 GLY A O 1
ATOM 2409 N N . GLN A 1 325 ? -22.643 6.115 52.139 1.00 76.25 325 GLN A N 1
ATOM 2410 C CA . GLN A 1 325 ? -21.750 5.639 51.079 1.00 76.25 325 GLN A CA 1
ATOM 2411 C C . GLN A 1 325 ? -22.484 4.749 50.062 1.00 76.25 325 GLN A C 1
ATOM 2413 O O . GLN A 1 325 ? -23.496 4.118 50.372 1.00 76.25 325 GLN A O 1
ATOM 2418 N N . GLY A 1 326 ? -21.956 4.670 48.842 1.00 78.12 326 GLY A N 1
ATOM 2419 C CA . GLY A 1 326 ? -22.452 3.790 47.778 1.00 78.12 326 GLY A CA 1
ATOM 2420 C C . GLY A 1 326 ? -21.350 2.916 47.186 1.00 78.12 326 GLY A C 1
ATOM 2421 O O . GLY A 1 326 ? -20.167 3.213 47.347 1.00 78.12 326 GLY A O 1
ATOM 2422 N N . ILE A 1 327 ? -21.737 1.847 46.491 1.00 80.75 327 ILE A N 1
ATOM 2423 C CA . ILE A 1 327 ? -20.855 1.071 45.616 1.00 80.75 327 ILE A CA 1
ATOM 2424 C C . ILE A 1 327 ? -21.152 1.457 44.173 1.00 80.75 327 ILE A C 1
ATOM 2426 O O . ILE A 1 327 ? -22.214 1.120 43.656 1.00 80.75 327 ILE A O 1
ATOM 2430 N N . GLN A 1 328 ? -20.198 2.095 43.506 1.00 83.38 328 GLN A N 1
ATOM 2431 C CA . GLN A 1 328 ? -20.230 2.227 42.055 1.00 83.38 328 GLN A CA 1
ATOM 2432 C C . GLN A 1 328 ? -19.546 1.009 41.427 1.00 83.38 328 GLN A C 1
ATOM 2434 O O . GLN A 1 328 ? -18.378 0.726 41.719 1.00 83.38 328 GLN A O 1
ATOM 2439 N N . ILE A 1 329 ? -20.267 0.309 40.550 1.00 85.25 329 ILE A N 1
ATOM 2440 C CA . ILE A 1 329 ? -19.747 -0.770 39.706 1.00 85.25 329 ILE A CA 1
ATOM 2441 C C . ILE A 1 329 ? -19.618 -0.232 38.281 1.00 85.25 329 ILE A C 1
ATOM 2443 O O . ILE A 1 329 ? -20.605 0.125 37.641 1.00 85.25 329 ILE A O 1
ATOM 2447 N N . LEU A 1 330 ? -18.386 -0.188 37.780 1.00 86.00 330 LEU A N 1
ATOM 2448 C CA . LEU A 1 330 ? -18.043 0.272 36.439 1.00 86.00 330 LEU A CA 1
ATOM 2449 C C . LEU A 1 330 ? -17.560 -0.918 35.602 1.00 86.00 330 LEU A C 1
ATOM 2451 O O . LEU A 1 330 ? -16.468 -1.450 35.813 1.00 86.00 330 LEU A O 1
ATOM 2455 N N . LEU A 1 331 ? -18.389 -1.317 34.641 1.00 88.19 331 LEU A N 1
ATOM 2456 C CA . LEU A 1 331 ? -18.085 -2.330 33.637 1.00 88.19 331 LEU A CA 1
ATOM 2457 C C . LEU A 1 331 ? -17.339 -1.676 32.472 1.00 88.19 331 LEU A C 1
ATOM 2459 O O . LEU A 1 331 ? -17.762 -0.637 31.959 1.00 88.19 331 LEU A O 1
ATOM 2463 N N . LYS A 1 332 ? -16.238 -2.291 32.038 1.00 87.88 332 LYS A N 1
ATOM 2464 C CA . LYS A 1 332 ? -15.406 -1.806 30.933 1.00 87.88 332 LYS A CA 1
ATOM 2465 C C . LYS A 1 332 ? -15.212 -2.901 29.900 1.00 87.88 332 LYS A C 1
ATOM 2467 O O . LYS A 1 332 ? -14.828 -4.016 30.250 1.00 87.88 332 LYS A O 1
ATOM 2472 N N . ALA A 1 333 ? -15.396 -2.560 28.631 1.00 88.94 333 ALA A N 1
ATOM 2473 C CA . ALA A 1 333 ? -15.121 -3.443 27.505 1.00 88.94 333 ALA A CA 1
ATOM 2474 C C . ALA A 1 333 ? -14.314 -2.692 26.444 1.00 88.94 333 ALA A C 1
ATOM 2476 O O . ALA A 1 333 ? -14.702 -1.603 26.018 1.00 88.94 333 ALA A O 1
ATOM 2477 N N . THR A 1 334 ? -13.207 -3.277 25.992 1.00 89.94 334 THR A N 1
ATOM 2478 C CA . THR A 1 334 ? -12.380 -2.710 24.921 1.00 89.94 334 THR A CA 1
ATOM 2479 C C . THR A 1 334 ? -12.722 -3.415 23.613 1.00 89.94 334 THR A C 1
ATOM 2481 O O . THR A 1 334 ? -12.472 -4.612 23.458 1.00 89.94 334 THR A O 1
ATOM 2484 N N . ALA A 1 335 ? -13.298 -2.679 22.663 1.00 91.44 335 ALA A N 1
ATOM 2485 C CA . ALA A 1 335 ? -13.449 -3.147 21.288 1.00 91.44 335 ALA A CA 1
ATOM 2486 C C . ALA A 1 335 ? -12.099 -3.054 20.560 1.00 91.44 335 ALA A C 1
ATOM 2488 O O . ALA A 1 335 ? -11.412 -2.044 20.692 1.00 91.44 335 ALA A O 1
ATOM 2489 N N . GLY A 1 336 ? -11.724 -4.064 19.775 1.00 92.94 336 GLY A N 1
ATOM 2490 C CA . GLY A 1 336 ? -10.420 -4.134 19.110 1.00 92.94 336 GLY A CA 1
ATOM 2491 C C . GLY A 1 336 ? -10.315 -5.279 18.101 1.00 92.94 336 GLY A C 1
ATOM 2492 O O . GLY A 1 336 ? -11.322 -5.862 17.693 1.00 92.94 336 GLY A O 1
ATOM 2493 N N . GLY A 1 337 ? -9.084 -5.607 17.699 1.00 93.19 337 GLY A N 1
ATOM 2494 C CA . GLY A 1 337 ? -8.785 -6.758 16.843 1.00 93.19 337 GLY A CA 1
ATOM 2495 C C . GLY A 1 337 ? -7.626 -6.521 15.874 1.00 93.19 337 GLY A C 1
ATOM 2496 O O . GLY A 1 337 ? -6.768 -5.663 16.109 1.00 93.19 337 GLY A O 1
ATOM 2497 N N . ASN A 1 338 ? -7.622 -7.261 14.764 1.00 94.94 338 ASN A N 1
ATOM 2498 C CA . ASN A 1 338 ? -6.543 -7.286 13.777 1.00 94.94 338 ASN A CA 1
ATOM 2499 C C . ASN A 1 338 ? -7.015 -7.146 12.321 1.00 94.94 338 ASN A C 1
ATOM 2501 O O . ASN A 1 338 ? -8.152 -7.430 11.945 1.00 94.94 338 ASN A O 1
ATOM 2505 N N . LEU A 1 339 ? -6.074 -6.708 11.490 1.00 95.31 339 LEU A N 1
ATOM 2506 C CA . LEU A 1 339 ? -6.175 -6.530 10.052 1.00 95.31 339 LEU A CA 1
ATOM 2507 C C . LEU A 1 339 ? -4.962 -7.199 9.398 1.00 95.31 339 LEU A C 1
ATOM 2509 O O . LEU A 1 339 ? -3.816 -6.832 9.660 1.00 95.31 339 LEU A O 1
ATOM 2513 N N . HIS A 1 340 ? -5.212 -8.171 8.527 1.00 95.38 340 HIS A N 1
ATOM 2514 C CA . HIS A 1 340 ? -4.184 -8.866 7.759 1.00 95.38 340 HIS A CA 1
ATOM 2515 C C . HIS A 1 340 ? -4.095 -8.279 6.353 1.00 95.38 340 HIS A C 1
ATOM 2517 O O . HIS A 1 340 ? -5.075 -8.297 5.607 1.00 95.38 340 HIS A O 1
ATOM 2523 N N . LEU A 1 341 ? -2.910 -7.803 5.973 1.00 94.50 341 LEU A N 1
ATOM 2524 C CA . LEU A 1 341 ? -2.618 -7.224 4.661 1.00 94.50 341 LEU A CA 1
ATOM 2525 C C . LEU A 1 341 ? -1.636 -8.109 3.883 1.00 94.50 341 LEU A C 1
ATOM 2527 O O . LEU A 1 341 ? -0.687 -8.640 4.457 1.00 94.50 341 LEU A O 1
ATOM 2531 N N . TYR A 1 342 ? -1.839 -8.244 2.575 1.00 94.25 342 TYR A N 1
ATOM 2532 C CA . TYR A 1 342 ? -0.891 -8.865 1.653 1.00 94.25 342 TYR A CA 1
ATOM 2533 C C . TYR A 1 342 ? 0.164 -7.849 1.211 1.00 94.25 342 TYR A C 1
ATOM 2535 O O . TYR A 1 342 ? -0.119 -6.989 0.378 1.00 94.25 342 TYR A O 1
ATOM 2543 N N . ASP A 1 343 ? 1.395 -7.986 1.696 1.00 92.75 343 ASP A N 1
ATOM 2544 C CA . ASP A 1 343 ? 2.533 -7.225 1.187 1.00 92.75 343 ASP A CA 1
ATOM 2545 C C . ASP A 1 343 ? 2.979 -7.786 -0.170 1.00 92.75 343 ASP A C 1
ATOM 2547 O O . ASP A 1 343 ? 3.715 -8.774 -0.239 1.00 92.75 343 ASP A O 1
ATOM 2551 N N . ARG A 1 344 ? 2.505 -7.180 -1.265 1.00 92.50 344 ARG A N 1
ATOM 2552 C CA . ARG A 1 344 ? 2.795 -7.659 -2.625 1.00 92.50 344 ARG A CA 1
ATOM 2553 C C . ARG A 1 344 ? 4.274 -7.537 -2.997 1.00 92.50 344 ARG A C 1
ATOM 2555 O O . ARG A 1 344 ? 4.751 -8.387 -3.747 1.00 92.50 344 ARG A O 1
ATOM 2562 N N . ASP A 1 345 ? 4.992 -6.565 -2.431 1.00 90.88 345 ASP A N 1
ATOM 2563 C CA . ASP A 1 345 ? 6.434 -6.395 -2.649 1.00 90.88 345 ASP A CA 1
ATOM 2564 C C . ASP A 1 345 ? 7.228 -7.514 -1.953 1.00 90.88 345 ASP A C 1
ATOM 2566 O O . ASP A 1 345 ? 8.157 -8.079 -2.528 1.00 90.88 345 ASP A O 1
ATOM 2570 N N . SER A 1 346 ? 6.786 -7.932 -0.763 1.00 91.19 346 SER A N 1
ATOM 2571 C CA . SER A 1 346 ? 7.358 -9.056 -0.004 1.00 91.19 346 SER A CA 1
ATOM 2572 C C . SER A 1 346 ? 6.771 -10.424 -0.407 1.00 91.19 346 SER A C 1
ATOM 2574 O O . SER A 1 346 ? 6.397 -11.222 0.451 1.00 91.19 346 SER A O 1
ATOM 2576 N N . ASN A 1 347 ? 6.645 -10.713 -1.710 1.00 88.62 347 ASN A N 1
ATOM 2577 C CA . ASN A 1 347 ? 6.090 -11.974 -2.250 1.00 88.62 347 ASN A CA 1
ATOM 2578 C C . ASN A 1 347 ? 4.683 -12.342 -1.707 1.00 88.62 347 ASN A C 1
ATOM 2580 O O . ASN A 1 347 ? 4.359 -13.510 -1.496 1.00 88.62 347 ASN A O 1
ATOM 2584 N N . SER A 1 348 ? 3.822 -11.347 -1.462 1.00 89.50 348 SER A N 1
ATOM 2585 C CA . SER A 1 348 ? 2.513 -11.519 -0.797 1.00 89.50 348 SER A CA 1
ATOM 2586 C C . SER A 1 348 ? 2.583 -12.107 0.624 1.00 89.50 348 SER A C 1
ATOM 2588 O O . SER A 1 348 ? 1.629 -12.752 1.068 1.00 89.50 348 SER A O 1
ATOM 2590 N N . ALA A 1 349 ? 3.672 -11.859 1.362 1.00 93.12 349 ALA A N 1
ATOM 2591 C CA . ALA A 1 349 ? 3.736 -12.114 2.800 1.00 93.12 349 ALA A CA 1
ATOM 2592 C C . ALA A 1 349 ? 2.611 -11.374 3.548 1.00 93.12 349 ALA A C 1
ATOM 2594 O O . ALA A 1 349 ? 2.166 -10.301 3.136 1.00 93.12 349 ALA A O 1
ATOM 2595 N N . VAL A 1 350 ? 2.137 -11.943 4.659 1.00 95.00 350 VAL A N 1
ATOM 2596 C CA . VAL A 1 350 ? 1.038 -11.353 5.435 1.00 95.00 350 VAL A CA 1
ATOM 2597 C C . VAL A 1 350 ? 1.596 -10.448 6.527 1.00 95.00 350 VAL A C 1
ATOM 2599 O O . VAL A 1 350 ? 2.285 -10.918 7.429 1.00 95.00 350 VAL A O 1
ATOM 2602 N N . LYS A 1 351 ? 1.260 -9.159 6.470 1.00 93.00 351 LYS A N 1
ATOM 2603 C CA . LYS A 1 351 ? 1.502 -8.192 7.545 1.00 93.00 351 LYS A CA 1
ATOM 2604 C C . LYS A 1 351 ? 0.268 -8.096 8.435 1.00 93.00 351 LYS A C 1
ATOM 2606 O O . LYS A 1 351 ? -0.830 -7.849 7.940 1.00 93.00 351 LYS A O 1
ATOM 2611 N N . VAL A 1 352 ? 0.460 -8.250 9.742 1.00 94.62 352 VAL A N 1
ATOM 2612 C CA . VAL A 1 352 ? -0.572 -7.986 10.753 1.00 94.62 352 VAL A CA 1
ATOM 2613 C C . VAL A 1 352 ? -0.507 -6.513 11.161 1.00 94.62 352 VAL A C 1
ATOM 2615 O O . VAL A 1 352 ? 0.576 -5.948 11.333 1.00 94.62 352 VAL A O 1
ATOM 2618 N N . LYS A 1 353 ? -1.670 -5.879 11.297 1.00 93.56 353 LYS A N 1
ATOM 2619 C CA . LYS A 1 353 ? -1.871 -4.569 11.927 1.00 93.56 353 LYS A CA 1
ATOM 2620 C C . LYS A 1 353 ? -2.995 -4.717 12.949 1.00 93.56 353 LYS A C 1
ATOM 2622 O O . LYS A 1 353 ? -3.897 -5.521 12.740 1.00 93.56 353 LYS A O 1
ATOM 2627 N N . TYR A 1 354 ? -2.968 -3.928 14.014 1.00 93.88 354 TYR A N 1
ATOM 2628 C CA . TYR A 1 354 ? -3.981 -3.976 15.070 1.00 93.88 354 TYR A CA 1
ATOM 2629 C C . TYR A 1 354 ? -4.817 -2.699 15.092 1.00 93.88 354 TYR A C 1
ATOM 2631 O O . TYR A 1 354 ? -4.349 -1.636 14.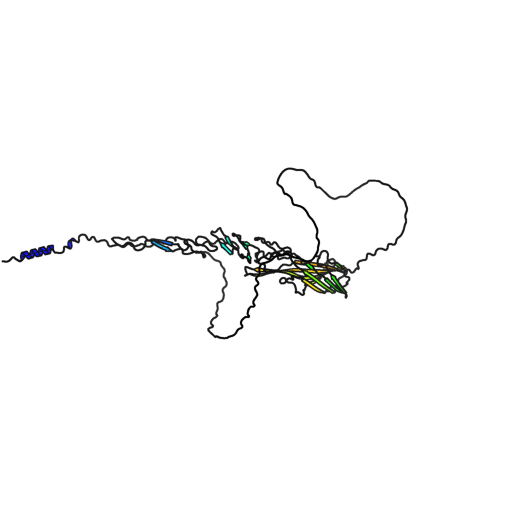669 1.00 93.88 354 TYR A O 1
ATOM 2639 N N . PHE A 1 355 ? -6.044 -2.817 15.592 1.00 93.50 355 PHE A N 1
ATOM 2640 C CA . PHE A 1 355 ? -6.906 -1.675 15.866 1.00 93.50 355 PHE A CA 1
ATOM 2641 C C . PHE A 1 355 ? -6.617 -1.125 17.263 1.00 93.50 355 PHE A C 1
ATOM 2643 O O . PHE A 1 355 ? -6.628 -1.875 18.238 1.00 93.50 355 PHE A O 1
ATOM 2650 N N . THR A 1 356 ? -6.384 0.184 17.376 1.00 88.31 356 THR A N 1
ATOM 2651 C CA . THR A 1 356 ? -6.377 0.860 18.680 1.00 88.31 356 THR A CA 1
ATOM 2652 C C . THR A 1 356 ? -7.820 0.976 19.148 1.00 88.31 356 THR A C 1
ATOM 2654 O O . THR A 1 356 ? -8.645 1.580 18.452 1.00 88.31 356 THR A O 1
ATOM 2657 N N . GLY A 1 357 ? -8.113 0.349 20.282 1.00 75.75 357 GLY A N 1
ATOM 2658 C CA . GLY A 1 357 ? -9.479 0.113 20.717 1.00 75.75 357 GLY A CA 1
ATOM 2659 C C . GLY A 1 357 ? -10.216 1.334 21.251 1.00 75.75 357 GLY A C 1
ATOM 2660 O O . GLY A 1 357 ? -9.610 2.331 21.641 1.00 75.75 357 GLY A O 1
ATOM 2661 N N . PHE A 1 358 ? -11.542 1.214 21.293 1.00 74.38 358 PHE A N 1
ATOM 2662 C CA . PHE A 1 358 ? -12.414 2.129 22.024 1.00 74.38 358 PHE A CA 1
ATOM 2663 C C . PHE A 1 358 ? -12.907 1.437 23.294 1.00 74.38 358 PHE A C 1
ATOM 2665 O O . PHE A 1 358 ? -13.382 0.298 23.237 1.00 74.38 358 PHE A O 1
ATOM 2672 N N . HIS A 1 359 ? -12.810 2.124 24.430 1.00 71.44 359 HIS A N 1
ATOM 2673 C CA . HIS A 1 359 ? -13.322 1.630 25.703 1.00 71.44 359 HIS A CA 1
ATOM 2674 C C . HIS A 1 359 ? -14.790 2.038 25.854 1.00 71.44 359 HIS A C 1
ATOM 2676 O O . HIS A 1 359 ? -15.106 3.217 26.010 1.00 71.44 359 HIS A O 1
ATOM 2682 N N . GLY A 1 360 ? -15.692 1.059 25.805 1.00 60.59 360 GLY A N 1
ATOM 2683 C CA . GLY A 1 360 ? -17.050 1.229 26.305 1.00 60.59 360 GLY A CA 1
ATOM 2684 C C . GLY A 1 360 ? -17.044 1.157 27.828 1.00 60.59 360 GLY A C 1
ATOM 2685 O O . GLY A 1 360 ? -16.401 0.274 28.397 1.00 60.59 360 GLY A O 1
ATOM 2686 N N . ASN A 1 361 ? -17.778 2.067 28.463 1.00 74.38 361 ASN A N 1
ATOM 2687 C CA . ASN A 1 361 ? -17.994 2.117 29.905 1.00 74.38 361 ASN A CA 1
ATOM 2688 C C . ASN A 1 361 ? -19.503 2.037 30.174 1.00 74.38 361 ASN A C 1
ATOM 2690 O O . ASN A 1 361 ? -20.267 2.788 29.566 1.00 74.38 361 ASN A O 1
ATOM 2694 N N . HIS A 1 362 ? -19.923 1.186 31.108 1.00 69.75 362 HIS A N 1
ATOM 2695 C CA . HIS A 1 362 ? -21.270 1.200 31.683 1.00 69.75 362 HIS A CA 1
ATOM 2696 C C . HIS A 1 362 ? -21.159 1.233 33.212 1.00 69.75 362 HIS A C 1
ATOM 2698 O O . HIS A 1 362 ? -20.346 0.512 33.790 1.00 69.75 362 HIS A O 1
ATOM 2704 N N . THR A 1 363 ? -21.966 2.071 33.860 1.00 64.81 363 THR A N 1
ATOM 2705 C CA . THR A 1 363 ? -21.842 2.404 35.286 1.00 64.81 363 THR A CA 1
ATOM 2706 C C . THR A 1 363 ? -23.175 2.189 35.996 1.00 64.81 363 THR A C 1
ATOM 2708 O O . THR A 1 363 ? -24.193 2.711 35.540 1.00 64.81 363 THR A O 1
ATOM 2711 N N . ALA A 1 364 ? -23.153 1.467 37.117 1.00 63.25 364 ALA A N 1
ATOM 2712 C CA . ALA A 1 364 ? -24.293 1.254 38.007 1.00 63.25 364 ALA A CA 1
ATOM 2713 C C . ALA A 1 364 ? -23.934 1.682 39.442 1.00 63.25 364 ALA A C 1
ATOM 2715 O O . ALA A 1 364 ? -22.848 1.358 39.930 1.00 63.25 364 ALA A O 1
ATOM 2716 N N . ASP A 1 365 ? -24.844 2.389 40.119 1.00 61.09 365 ASP A N 1
ATOM 2717 C CA . ASP A 1 365 ? -24.579 3.096 41.381 1.00 61.09 365 ASP A CA 1
ATOM 2718 C C . ASP A 1 365 ? -25.467 2.566 42.522 1.00 61.09 365 ASP A C 1
ATOM 2720 O O . ASP A 1 365 ? -26.587 3.015 42.764 1.00 61.09 365 ASP A O 1
ATOM 2724 N N . ILE A 1 366 ? -24.956 1.582 43.261 1.00 65.81 366 ILE A N 1
ATOM 2725 C CA . ILE A 1 366 ? -25.676 0.862 44.318 1.00 65.81 366 ILE A CA 1
ATOM 2726 C C . ILE A 1 366 ? -25.504 1.606 45.653 1.00 65.81 366 ILE A C 1
ATOM 2728 O O . ILE A 1 366 ? -24.506 1.440 46.358 1.00 65.81 366 ILE A O 1
ATOM 2732 N N . ILE A 1 367 ? -26.468 2.450 46.020 1.00 58.06 367 ILE A N 1
ATOM 2733 C CA . ILE A 1 367 ? -26.377 3.330 47.199 1.00 58.06 367 ILE A CA 1
ATOM 2734 C C . ILE A 1 367 ? -26.855 2.610 48.475 1.00 58.06 367 ILE A C 1
ATOM 2736 O O . ILE A 1 367 ? -27.994 2.139 48.552 1.00 58.06 367 ILE A O 1
ATOM 2740 N N . PHE A 1 368 ? -26.035 2.587 49.535 1.00 54.59 368 PHE A N 1
ATOM 2741 C CA . PHE A 1 368 ? -26.465 2.062 50.835 1.00 54.59 368 PHE A CA 1
ATOM 2742 C C . PHE A 1 368 ? -27.240 3.109 51.643 1.00 54.59 368 PHE A C 1
ATOM 2744 O O . PHE A 1 368 ? -26.661 3.976 52.307 1.00 54.59 368 PHE A O 1
ATOM 2751 N N . ASN A 1 369 ? -28.566 2.975 51.680 1.00 51.16 369 ASN A N 1
ATOM 2752 C CA . ASN A 1 369 ? -29.396 3.747 52.600 1.00 51.16 369 ASN A CA 1
ATOM 2753 C C . ASN A 1 369 ? -29.617 2.997 53.925 1.00 51.16 369 ASN A C 1
ATOM 2755 O O . ASN A 1 369 ? -30.252 1.943 53.979 1.00 51.16 369 ASN A O 1
ATOM 2759 N N . PHE A 1 370 ? -29.120 3.586 55.017 1.00 52.12 370 PHE A N 1
ATOM 2760 C CA . PHE A 1 370 ? -29.337 3.121 56.397 1.00 52.12 370 PHE A CA 1
ATOM 2761 C C . PHE A 1 370 ? -30.416 3.915 57.148 1.00 52.12 370 PHE A C 1
ATOM 2763 O O . PHE A 1 370 ? -30.610 3.724 58.347 1.00 52.12 370 PHE A O 1
ATOM 2770 N N . LYS A 1 371 ? -31.170 4.756 56.434 1.00 42.81 371 LYS A N 1
ATOM 2771 C CA . LYS A 1 371 ? -32.535 5.121 56.817 1.00 42.81 371 LYS A CA 1
ATOM 2772 C C . LYS A 1 371 ? -33.513 4.314 55.955 1.00 42.81 371 LYS A C 1
ATOM 2774 O O . LYS A 1 371 ? -33.272 4.201 54.752 1.00 42.81 371 LYS A O 1
ATOM 2779 N N . PRO A 1 372 ? -34.624 3.793 56.510 1.00 39.91 372 PRO A N 1
ATOM 2780 C CA . PRO A 1 372 ? -35.776 3.478 55.673 1.00 39.91 372 PRO A CA 1
ATOM 2781 C C . PRO A 1 372 ? -36.245 4.770 54.977 1.00 39.91 372 PRO A C 1
ATOM 2783 O O . PRO A 1 372 ? -36.047 5.853 55.540 1.00 39.91 372 PRO A O 1
ATOM 2786 N N . PRO A 1 373 ? -36.885 4.699 53.796 1.00 42.50 373 PRO A N 1
ATOM 2787 C CA . PRO A 1 373 ? -37.578 5.864 53.262 1.00 42.50 373 PRO A CA 1
ATOM 2788 C C . PRO A 1 373 ? -38.582 6.339 54.314 1.00 42.50 373 PRO A C 1
ATOM 2790 O O . PRO A 1 373 ? -39.383 5.543 54.814 1.00 42.50 373 PRO A O 1
ATOM 2793 N N . GLU A 1 374 ? -38.515 7.617 54.687 1.00 44.47 374 GLU A N 1
ATOM 2794 C CA . GLU A 1 374 ? -39.477 8.194 55.620 1.00 44.47 374 GLU A CA 1
ATOM 2795 C C . GLU A 1 374 ? -40.852 8.148 54.961 1.00 44.47 374 GLU A C 1
ATOM 2797 O O . GLU A 1 374 ? -41.145 8.901 54.032 1.00 44.47 374 GLU A O 1
ATOM 2802 N N . GLN A 1 375 ? -41.689 7.214 55.422 1.00 39.38 375 GLN A N 1
ATOM 2803 C CA . GLN A 1 375 ? -43.096 7.200 55.062 1.00 39.38 375 GLN A CA 1
ATOM 2804 C C . GLN A 1 375 ? -43.670 8.551 55.473 1.00 39.38 375 GLN A C 1
ATOM 2806 O O . GLN A 1 375 ? -43.657 8.899 56.654 1.00 39.38 375 GLN A O 1
ATOM 2811 N N . SER A 1 376 ? -44.173 9.301 54.496 1.00 40.34 376 SER A N 1
ATOM 2812 C CA . SER A 1 376 ? -44.915 10.533 54.718 1.00 40.34 376 SER A CA 1
ATOM 2813 C C . SER A 1 376 ? -46.230 10.199 55.422 1.00 40.34 376 SER A C 1
ATOM 2815 O O . SER A 1 376 ? -47.278 10.041 54.799 1.00 40.34 376 SER A O 1
ATOM 2817 N N . THR A 1 377 ? -46.169 10.046 56.745 1.00 38.12 377 THR A N 1
ATOM 2818 C CA . THR A 1 377 ? -47.338 9.793 57.583 1.00 38.12 377 THR A CA 1
ATOM 2819 C C . THR A 1 377 ? -48.298 10.975 57.446 1.00 38.12 377 THR A C 1
ATOM 2821 O O . THR A 1 377 ? -47.916 12.091 57.817 1.00 38.12 377 THR A O 1
ATOM 2824 N N . PRO A 1 378 ? -49.523 10.782 56.925 1.00 42.78 378 PRO A N 1
ATOM 2825 C CA . PRO A 1 378 ? -50.490 11.866 56.843 1.00 42.78 378 PRO A CA 1
ATOM 2826 C C . PRO A 1 378 ? -50.882 12.295 58.260 1.00 42.78 378 PRO A C 1
ATOM 2828 O O . PRO A 1 378 ? -51.251 11.460 59.087 1.00 42.78 378 PRO A O 1
ATOM 2831 N N . SER A 1 379 ? -50.787 13.597 58.542 1.00 36.28 379 SER A N 1
ATOM 2832 C CA . SER A 1 379 ? -51.165 14.156 59.845 1.00 36.28 379 SER A CA 1
ATOM 2833 C C . SER A 1 379 ? -52.657 13.911 60.120 1.00 36.28 379 SER A C 1
ATOM 2835 O O . SER A 1 379 ? -53.486 14.273 59.279 1.00 36.28 379 SER A O 1
ATOM 2837 N N . PRO A 1 380 ? -53.037 13.321 61.269 1.00 42.28 380 PRO A N 1
ATOM 2838 C CA . PRO A 1 380 ? -54.433 13.087 61.616 1.00 42.28 380 PRO A CA 1
ATOM 2839 C C . PRO A 1 380 ? -55.066 14.346 62.232 1.00 42.28 380 PRO A C 1
ATOM 2841 O O . PRO A 1 380 ? -55.353 14.391 63.429 1.00 42.28 380 PRO A O 1
ATOM 2844 N N . GLU A 1 381 ? -55.311 15.377 61.420 1.00 37.00 381 GLU A N 1
ATOM 2845 C CA . GLU A 1 381 ? -56.088 16.543 61.862 1.00 37.00 381 GLU A CA 1
ATOM 2846 C C . GLU A 1 381 ? -57.583 16.198 61.967 1.00 37.00 381 GLU A C 1
ATOM 2848 O O . GLU A 1 381 ? -58.339 16.216 60.995 1.00 37.00 381 GLU A O 1
ATOM 2853 N N . GLY A 1 382 ? -58.008 15.864 63.189 1.00 35.34 382 GLY A N 1
ATOM 2854 C CA . GLY A 1 382 ? -59.419 15.768 63.561 1.00 35.34 382 GLY A CA 1
ATOM 2855 C C . GLY A 1 382 ? -60.088 17.154 63.613 1.00 35.34 382 GLY A C 1
ATOM 2856 O O . GLY A 1 382 ? -59.440 18.138 63.974 1.00 35.34 382 GLY A O 1
ATOM 2857 N N . PRO A 1 383 ? -61.382 17.267 63.265 1.00 44.31 383 PRO A N 1
ATOM 2858 C CA . PRO A 1 383 ? -62.008 18.556 62.987 1.00 44.31 383 PRO A CA 1
ATOM 2859 C C . PRO A 1 383 ? -62.398 19.335 64.250 1.00 44.31 383 PRO A C 1
ATOM 2861 O O . PRO A 1 383 ? -62.911 18.769 65.215 1.00 44.31 383 PRO A O 1
ATOM 2864 N N . THR A 1 384 ? -62.294 20.665 64.183 1.00 35.16 384 THR A N 1
ATOM 2865 C CA . THR A 1 384 ? -63.030 21.577 65.074 1.00 35.16 384 THR A CA 1
ATOM 2866 C C . THR A 1 384 ? -63.912 22.527 64.263 1.00 35.16 384 THR A C 1
ATOM 2868 O O . THR A 1 384 ? -63.533 23.041 63.215 1.00 35.16 384 THR A O 1
ATOM 2871 N N . SER A 1 385 ? -65.148 22.694 64.727 1.00 34.84 385 SER A N 1
ATOM 2872 C CA . SER A 1 385 ? -66.227 23.424 64.056 1.00 34.84 385 SER A CA 1
ATOM 2873 C C . SER A 1 385 ? -66.297 24.895 64.461 1.00 34.84 385 SER A C 1
ATOM 2875 O O . SER A 1 385 ? -66.130 25.186 65.643 1.00 34.84 385 SER A O 1
ATOM 2877 N N . ILE A 1 386 ? -66.747 25.776 63.558 1.00 33.59 386 ILE A N 1
ATOM 2878 C CA . ILE A 1 386 ? -67.538 26.977 63.901 1.00 33.59 386 ILE A CA 1
ATOM 2879 C C . ILE A 1 386 ? -68.376 27.428 62.672 1.00 33.59 386 ILE A C 1
ATOM 2881 O O . ILE A 1 386 ? -68.011 27.064 61.553 1.00 33.59 386 ILE A O 1
ATOM 2885 N N . PRO A 1 387 ? -69.556 28.073 62.843 1.00 39.88 387 PRO A N 1
ATOM 2886 C CA . PRO A 1 387 ? -70.664 27.900 61.891 1.00 39.88 387 PRO A CA 1
ATOM 2887 C C . PRO A 1 387 ? -70.982 29.097 60.965 1.00 39.88 387 PRO A C 1
ATOM 2889 O O . PRO A 1 387 ? -70.398 30.173 61.042 1.00 39.88 387 PRO A O 1
ATOM 2892 N N . TRP A 1 388 ? -71.974 28.866 60.099 1.00 30.73 388 TRP A N 1
ATOM 2893 C CA . TRP A 1 388 ? -72.546 29.773 59.098 1.00 30.73 388 TRP A CA 1
ATOM 2894 C C . TRP A 1 388 ? -73.160 31.070 59.656 1.00 30.73 388 TRP A C 1
ATOM 2896 O O . TRP A 1 388 ? -73.875 31.045 60.656 1.00 30.73 388 TRP A O 1
ATOM 2906 N N . VAL A 1 389 ? -73.043 32.155 58.879 1.00 34.16 389 VAL A N 1
ATOM 2907 C CA . VAL A 1 389 ? -73.980 33.299 58.858 1.00 34.16 389 VAL A CA 1
ATOM 2908 C C . VAL A 1 389 ? -74.308 33.630 57.388 1.00 34.16 389 VAL A C 1
ATOM 2910 O O . VAL A 1 389 ? -73.520 33.333 56.493 1.00 34.16 389 VAL A O 1
ATOM 2913 N N . LEU A 1 390 ? -75.508 34.160 57.130 1.00 34.72 390 LEU A N 1
ATOM 2914 C CA . LEU A 1 390 ? -76.130 34.292 55.801 1.00 34.72 390 LEU A CA 1
ATOM 2915 C C . LEU A 1 390 ? -76.121 35.733 55.248 1.00 34.72 390 LEU A C 1
ATOM 2917 O O . LEU A 1 390 ? -75.997 36.686 56.010 1.00 34.72 390 LEU A O 1
ATOM 2921 N N . TYR A 1 391 ? -76.423 35.843 53.943 1.00 32.81 391 TYR A N 1
ATOM 2922 C CA . TYR A 1 391 ? -76.623 37.068 53.140 1.00 32.81 391 TYR A CA 1
ATOM 2923 C C . TYR A 1 391 ? -75.355 37.920 52.894 1.00 32.81 391 TYR A C 1
ATOM 2925 O O . TYR A 1 391 ? -74.494 38.039 53.752 1.00 32.81 391 TYR A O 1
ATOM 2933 N N . GLY A 1 392 ? -75.178 38.568 51.736 1.00 30.84 392 GLY A N 1
ATOM 2934 C CA . GLY A 1 392 ? -75.970 38.545 50.497 1.00 30.84 392 GLY A CA 1
ATOM 2935 C C . GLY A 1 392 ? -75.781 39.830 49.670 1.00 30.84 392 GLY A C 1
ATOM 2936 O O . GLY A 1 392 ? -75.400 40.857 50.220 1.00 30.84 392 GLY A O 1
ATOM 2937 N N . GLY A 1 393 ? -76.091 39.792 48.368 1.00 33.28 393 GLY A N 1
ATOM 2938 C CA . GLY A 1 393 ? -76.152 40.986 47.503 1.00 33.28 393 GLY A CA 1
ATOM 2939 C C . GLY A 1 393 ? -75.262 40.933 46.255 1.00 33.28 393 GLY A C 1
ATOM 2940 O O . GLY A 1 393 ? -74.163 40.388 46.280 1.00 33.28 393 GLY A O 1
ATOM 2941 N N . LEU A 1 394 ? -75.756 41.509 45.153 1.00 36.88 394 LEU A N 1
ATOM 2942 C CA . LEU A 1 394 ? -75.001 41.717 43.911 1.00 36.88 394 LEU A CA 1
ATOM 2943 C C . LEU A 1 394 ? -74.410 43.135 43.879 1.00 36.88 394 LEU A C 1
ATOM 2945 O O . LEU A 1 394 ? -75.019 44.067 44.398 1.00 36.88 394 LEU A O 1
ATOM 2949 N N . GLY A 1 395 ? -73.289 43.322 43.182 1.00 31.67 395 GLY A N 1
ATOM 2950 C CA . GLY A 1 395 ? -72.742 44.646 42.881 1.00 31.67 395 GLY A CA 1
ATOM 2951 C C . GLY A 1 395 ? -71.565 44.559 41.913 1.00 31.67 395 GLY A C 1
ATOM 2952 O O . GLY A 1 395 ? -70.660 43.757 42.121 1.00 31.67 395 GLY A O 1
ATOM 2953 N N . ALA A 1 396 ? -71.585 45.358 40.845 1.00 35.12 396 ALA A N 1
ATOM 2954 C CA . ALA A 1 396 ? -70.529 45.392 39.835 1.00 35.12 396 ALA A CA 1
ATOM 2955 C C . ALA A 1 396 ? -69.883 46.781 39.751 1.00 35.12 396 ALA A C 1
ATOM 2957 O O . ALA A 1 396 ? -70.566 47.796 39.874 1.00 35.12 396 ALA A O 1
ATOM 2958 N N . GLY A 1 397 ? -68.579 46.802 39.476 1.00 32.22 397 GLY A N 1
ATOM 2959 C CA . GLY A 1 397 ? -67.803 48.005 39.181 1.00 32.22 397 GLY A CA 1
ATOM 2960 C C . GLY A 1 397 ? -66.410 47.979 39.824 1.00 32.22 397 GLY A C 1
ATOM 2961 O O . GLY A 1 397 ? -66.261 47.417 40.899 1.00 32.22 397 GLY A O 1
ATOM 2962 N N . VAL A 1 398 ? -65.347 48.604 39.316 1.00 34.06 398 VAL A N 1
ATOM 2963 C CA . VAL A 1 398 ? -64.902 49.050 37.979 1.00 34.06 398 VAL A CA 1
ATOM 2964 C C . VAL A 1 398 ? -63.656 49.921 38.251 1.00 34.06 398 VAL A C 1
ATOM 2966 O O . VAL A 1 398 ? -63.744 50.885 38.997 1.00 34.06 398 VAL A O 1
ATOM 2969 N N . LEU A 1 399 ? -62.527 49.569 37.623 1.00 31.83 399 LEU A N 1
ATOM 2970 C CA . LEU A 1 399 ? -61.338 50.399 37.323 1.00 31.83 399 LEU A CA 1
ATOM 2971 C C . LEU A 1 399 ? -60.471 51.055 38.441 1.00 31.83 399 LEU A C 1
ATOM 2973 O O . LEU A 1 399 ? -60.880 51.990 39.113 1.00 31.83 399 LEU A O 1
ATOM 2977 N N . ILE A 1 400 ? -59.171 50.703 38.373 1.00 33.53 400 ILE A N 1
ATOM 2978 C CA . ILE A 1 400 ? -57.971 51.586 38.400 1.00 33.53 400 ILE A CA 1
ATOM 2979 C C . ILE A 1 400 ? -57.591 52.291 39.719 1.00 33.53 400 ILE A C 1
ATOM 2981 O O . ILE A 1 400 ? -58.311 53.147 40.198 1.00 33.53 400 ILE A O 1
ATOM 2985 N N . PHE A 1 401 ? -56.374 52.014 40.215 1.00 33.09 401 PHE A N 1
ATOM 2986 C CA . PHE A 1 401 ? -55.150 52.864 40.228 1.00 33.09 401 PHE A CA 1
ATOM 2987 C C . PHE A 1 401 ? -53.974 51.868 40.494 1.00 33.09 401 PHE A C 1
ATOM 2989 O O . PHE A 1 401 ? -54.137 50.959 41.298 1.00 33.09 401 PHE A O 1
ATOM 2996 N N . LEU A 1 402 ? -52.943 51.736 39.635 1.00 34.69 402 LEU A N 1
ATOM 2997 C CA . LEU A 1 402 ? -51.635 52.440 39.664 1.00 34.69 402 LEU A CA 1
ATOM 2998 C C . LEU A 1 402 ? -50.852 52.203 40.995 1.00 34.69 402 LEU A C 1
ATOM 3000 O O . LEU A 1 402 ? -51.455 52.241 42.055 1.00 34.69 402 LEU A O 1
ATOM 3004 N N . ILE A 1 403 ? -49.524 51.972 41.041 1.00 33.81 403 ILE A N 1
ATOM 3005 C CA . ILE A 1 403 ? -48.441 52.456 40.154 1.00 33.81 403 ILE A CA 1
ATOM 3006 C C . ILE A 1 403 ? -47.088 51.695 40.379 1.00 33.81 403 ILE A C 1
ATOM 3008 O O . ILE A 1 403 ? -46.846 51.289 41.506 1.00 33.81 403 ILE A O 1
ATOM 3012 N N . ILE A 1 404 ? -46.202 51.599 39.354 1.00 36.28 404 ILE A N 1
ATOM 3013 C CA . ILE A 1 404 ? -44.705 51.396 39.400 1.00 36.28 404 ILE A CA 1
ATOM 3014 C C . ILE A 1 404 ? -44.142 50.106 40.077 1.00 36.28 404 ILE A C 1
ATOM 3016 O O . ILE A 1 404 ? -44.467 49.824 41.220 1.00 36.28 404 ILE A O 1
ATOM 3020 N N . THR A 1 405 ? -43.226 49.289 39.516 1.00 39.34 405 THR A N 1
ATOM 3021 C CA . THR A 1 405 ? -42.529 49.140 38.192 1.00 39.34 405 THR A CA 1
ATOM 3022 C C . THR A 1 405 ? -42.318 47.611 37.930 1.00 39.34 405 THR A C 1
ATOM 3024 O O . THR A 1 405 ? -43.221 46.877 38.308 1.00 39.34 405 THR A O 1
ATOM 3027 N N . VAL A 1 406 ? -41.317 46.948 37.301 1.00 36.31 406 VAL A N 1
ATOM 3028 C CA . VAL A 1 406 ? -39.977 47.160 36.664 1.00 36.31 406 VAL A CA 1
ATOM 3029 C C . VAL A 1 406 ? -39.865 46.067 35.556 1.00 36.31 406 VAL A C 1
ATOM 3031 O O . VAL A 1 406 ? -40.380 44.975 35.763 1.00 36.31 406 VAL A O 1
ATOM 3034 N N . ALA A 1 407 ? -39.486 46.306 34.288 1.00 35.28 407 ALA A N 1
ATOM 3035 C CA . ALA A 1 407 ? -38.136 46.414 33.679 1.00 35.28 407 ALA A CA 1
ATOM 3036 C C . ALA A 1 407 ? -37.163 45.247 34.035 1.00 35.28 407 ALA A C 1
ATOM 3038 O O . ALA A 1 407 ? -37.105 44.848 35.189 1.00 35.28 407 ALA A O 1
ATOM 3039 N N . VAL A 1 408 ? -36.362 44.625 33.149 1.00 36.00 408 VAL A N 1
ATOM 3040 C CA . VAL A 1 408 ? -35.879 44.857 31.756 1.00 36.00 408 VAL A CA 1
ATOM 3041 C C . VAL A 1 408 ? -35.566 43.446 31.171 1.00 36.00 408 VAL A C 1
ATOM 3043 O O . VAL A 1 408 ? -35.008 42.657 31.923 1.00 36.00 408 VAL A O 1
ATOM 3046 N N . CYS A 1 409 ? -35.804 42.970 29.933 1.00 30.97 409 CYS A N 1
ATOM 3047 C CA . CYS A 1 409 ? -36.430 43.381 28.646 1.00 30.97 409 CYS A CA 1
ATOM 3048 C C . CYS A 1 409 ? -36.836 42.053 27.900 1.00 30.97 409 CYS A C 1
ATOM 3050 O O . CYS A 1 409 ? -36.901 41.033 28.576 1.00 30.97 409 CYS A O 1
ATOM 3052 N N . CYS A 1 410 ? -37.090 41.849 26.590 1.00 30.91 410 CYS A N 1
ATOM 3053 C CA . CYS A 1 410 ? -37.233 42.616 25.329 1.00 30.91 410 CYS A CA 1
ATOM 3054 C C . CYS A 1 410 ? -38.039 41.744 24.317 1.00 30.91 410 CYS A C 1
ATOM 3056 O O . CYS A 1 410 ? -38.080 40.527 24.491 1.00 30.91 410 CYS A O 1
ATOM 3058 N N . CYS A 1 411 ? -38.594 42.290 23.219 1.00 31.94 411 CYS A N 1
ATOM 3059 C CA . CYS A 1 411 ? -39.006 41.488 22.047 1.00 31.94 411 CYS A CA 1
ATOM 3060 C C . CYS A 1 411 ? -39.160 42.319 20.748 1.00 31.94 411 CYS A C 1
ATOM 3062 O O . CYS A 1 411 ? -39.333 43.531 20.814 1.00 31.94 411 CYS A O 1
ATOM 3064 N N . CYS A 1 412 ? -39.193 41.628 19.598 1.00 33.75 412 CYS A N 1
ATOM 3065 C CA . CYS A 1 412 ? -39.587 42.091 18.251 1.00 33.75 412 CYS A CA 1
ATOM 3066 C C . CYS A 1 412 ? -38.800 43.229 17.561 1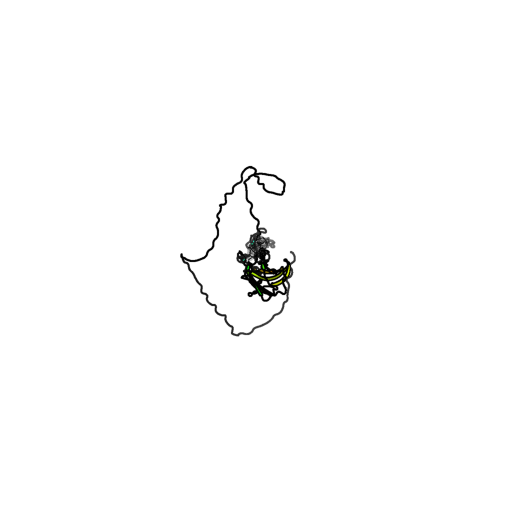.00 33.75 412 CYS A C 1
ATOM 3068 O O . CYS A 1 412 ? -38.769 44.362 18.024 1.00 33.75 412 CYS A O 1
ATOM 3070 N N . CYS A 1 413 ? -38.393 42.975 16.307 1.00 31.38 413 CYS A N 1
ATOM 3071 C CA . CYS A 1 413 ? -38.887 43.747 15.153 1.00 31.38 413 CYS A CA 1
ATOM 3072 C C . CYS A 1 413 ? -38.598 43.047 13.811 1.00 31.38 413 CYS A C 1
ATOM 3074 O O . CYS A 1 413 ? -37.448 42.802 13.463 1.00 31.38 413 CYS A O 1
ATOM 3076 N N . CYS A 1 414 ? -39.644 42.811 13.014 1.00 30.66 414 CYS A N 1
ATOM 3077 C CA . CYS A 1 414 ? -39.536 42.646 11.562 1.00 30.66 414 CYS A CA 1
ATOM 3078 C C . CYS A 1 414 ? -40.057 43.925 10.897 1.00 30.66 414 CYS A C 1
ATOM 3080 O O . CYS A 1 414 ? -41.098 44.437 11.304 1.00 30.66 414 CYS A O 1
ATOM 3082 N N . TYR A 1 415 ? -39.379 44.424 9.860 1.00 29.19 415 TYR A N 1
ATOM 3083 C CA . TYR A 1 415 ? -39.863 45.569 9.084 1.00 29.19 415 TYR A CA 1
ATOM 3084 C C . TYR A 1 415 ? -39.489 45.420 7.605 1.00 29.19 415 TYR A C 1
ATOM 3086 O O . TYR A 1 415 ? -38.315 45.306 7.263 1.00 29.19 415 TYR A O 1
ATOM 3094 N N . CYS A 1 416 ? -40.485 45.425 6.718 1.00 29.34 416 CYS A N 1
ATOM 3095 C CA . CYS A 1 416 ? -40.276 45.360 5.269 1.00 29.34 416 CYS A CA 1
ATOM 3096 C C . CYS A 1 416 ? -40.213 46.767 4.653 1.00 29.34 416 CYS A C 1
ATOM 3098 O O . CYS A 1 416 ? -40.952 47.663 5.062 1.00 29.34 416 CYS A O 1
ATOM 3100 N N . ARG A 1 417 ? -39.393 46.960 3.610 1.00 29.97 417 ARG A N 1
ATOM 3101 C CA . ARG A 1 417 ? -39.379 48.195 2.801 1.00 29.97 417 ARG A CA 1
ATOM 3102 C C . ARG A 1 417 ? -39.203 47.878 1.310 1.00 29.97 417 ARG A C 1
ATOM 3104 O O . ARG A 1 417 ? -38.613 46.866 0.952 1.00 29.97 417 ARG A O 1
ATOM 3111 N N . LYS A 1 418 ? -39.776 48.716 0.438 1.00 30.53 418 LYS A N 1
ATOM 3112 C CA . LYS A 1 418 ? -39.929 48.450 -1.006 1.00 30.53 418 LYS A CA 1
ATOM 3113 C C . LYS A 1 418 ? -38.658 48.734 -1.829 1.00 30.53 418 LYS A C 1
ATOM 3115 O O . LYS A 1 418 ? -38.208 49.871 -1.842 1.00 30.53 418 LYS A O 1
ATOM 3120 N N . GLY A 1 419 ? -38.233 47.744 -2.620 1.00 29.17 419 GLY A N 1
ATOM 3121 C CA . GLY A 1 419 ? -38.290 47.787 -4.095 1.00 29.17 419 GLY A CA 1
ATOM 3122 C C . GLY A 1 419 ? -37.216 48.534 -4.909 1.00 29.17 419 GLY A C 1
ATOM 3123 O O . GLY A 1 419 ? -37.179 49.760 -4.918 1.00 29.17 419 GLY A O 1
ATOM 3124 N N . GLN A 1 420 ? -36.501 47.784 -5.762 1.00 30.03 420 GLN A N 1
ATOM 3125 C CA . GLN A 1 420 ? -36.052 48.225 -7.096 1.00 30.03 420 GLN A CA 1
ATOM 3126 C C . GLN A 1 420 ? -35.899 47.015 -8.059 1.00 30.03 420 GLN A C 1
ATOM 3128 O O . GLN A 1 420 ? -36.448 45.956 -7.761 1.00 30.03 420 GLN A O 1
ATOM 3133 N N . ARG A 1 421 ? -35.288 47.191 -9.243 1.00 30.06 421 ARG A N 1
ATOM 3134 C CA . ARG A 1 421 ? -35.483 46.390 -10.482 1.00 30.06 421 ARG A CA 1
ATOM 3135 C C . ARG A 1 421 ? -34.140 45.954 -11.127 1.00 30.06 421 ARG A C 1
ATOM 3137 O O . ARG A 1 421 ? -33.142 46.618 -10.880 1.00 30.06 421 ARG A O 1
ATOM 3144 N N . ASP A 1 422 ? -34.035 44.932 -11.992 1.00 34.12 422 ASP A N 1
ATOM 3145 C CA . ASP A 1 422 ? -35.062 43.978 -12.477 1.00 34.12 422 ASP A CA 1
ATOM 3146 C C . ASP A 1 422 ? -34.589 42.491 -12.489 1.00 34.12 422 ASP A C 1
ATOM 3148 O O . ASP A 1 422 ? -35.035 41.766 -11.601 1.00 34.12 422 ASP A O 1
ATOM 3152 N N . PRO A 1 423 ? -33.734 41.972 -13.418 1.00 42.50 423 PRO A N 1
ATOM 3153 C CA . PRO A 1 423 ? -33.943 40.584 -13.870 1.00 42.50 423 PRO A CA 1
ATOM 3154 C C . PRO A 1 423 ? -32.715 39.641 -13.873 1.00 42.50 423 PRO A C 1
ATOM 3156 O O . PRO A 1 423 ? -31.606 40.035 -14.230 1.00 42.50 423 PRO A O 1
ATOM 3159 N N . GLY A 1 424 ? -32.934 38.343 -13.601 1.00 30.72 424 GLY A N 1
ATOM 3160 C CA . GLY A 1 424 ? -31.863 37.332 -13.661 1.00 30.72 424 GLY A CA 1
ATOM 3161 C C . GLY A 1 424 ? -32.263 35.865 -13.425 1.00 30.72 424 GLY A C 1
ATOM 3162 O O . GLY A 1 424 ? -31.744 35.251 -12.504 1.00 30.72 424 GLY A O 1
ATOM 3163 N N . GLN A 1 425 ? -33.108 35.295 -14.297 1.00 32.50 425 GLN A N 1
ATOM 3164 C CA . GLN A 1 425 ? -33.422 33.848 -14.403 1.00 32.50 425 GLN A CA 1
ATOM 3165 C C . GLN A 1 425 ? -34.134 33.161 -13.207 1.00 32.50 425 GLN A C 1
ATOM 3167 O O . GLN A 1 425 ? -34.350 33.731 -12.142 1.00 32.50 425 GLN A O 1
ATOM 3172 N N . THR A 1 426 ? -34.624 31.941 -13.460 1.00 38.03 426 THR A N 1
ATOM 3173 C CA . THR A 1 426 ? -35.667 31.231 -12.693 1.00 38.03 426 THR A CA 1
ATOM 3174 C C . THR A 1 426 ? -35.207 29.873 -12.154 1.00 38.03 426 THR A C 1
ATOM 3176 O O . THR A 1 426 ? -34.583 29.124 -12.907 1.00 38.03 426 THR A O 1
ATOM 3179 N N . PRO A 1 427 ? -35.682 29.454 -10.970 1.00 34.75 427 PRO A N 1
ATOM 3180 C CA . PRO A 1 427 ? -35.870 28.044 -10.639 1.00 34.75 427 PRO A CA 1
ATOM 3181 C C . PRO A 1 427 ? -37.359 27.637 -10.681 1.00 34.75 427 PRO A C 1
ATOM 3183 O O . PRO A 1 427 ? -38.225 28.328 -10.144 1.00 34.75 427 PRO A O 1
ATOM 3186 N N . ALA A 1 428 ? -37.645 26.494 -11.309 1.00 38.00 428 ALA A N 1
ATOM 3187 C CA . ALA A 1 428 ? -38.941 25.804 -11.273 1.00 38.00 428 ALA A CA 1
ATOM 3188 C C . ALA A 1 428 ? -38.947 24.722 -10.154 1.00 38.00 428 ALA A C 1
ATOM 3190 O O . ALA A 1 428 ? -37.885 24.438 -9.596 1.00 38.00 428 ALA A O 1
ATOM 3191 N N . PRO A 1 429 ? -40.109 24.172 -9.743 1.00 37.62 429 PRO A N 1
ATOM 3192 C CA . PRO A 1 429 ? -40.319 23.814 -8.335 1.00 37.62 429 PRO A CA 1
ATOM 3193 C C . PRO A 1 429 ? -40.080 22.344 -7.956 1.00 37.62 429 PRO A C 1
ATOM 3195 O O . PRO A 1 429 ? -40.262 21.427 -8.756 1.00 37.62 429 PRO A O 1
ATOM 3198 N N . CYS A 1 430 ? -39.811 22.126 -6.666 1.00 28.92 430 CYS A N 1
ATOM 3199 C CA . CYS A 1 430 ? -39.924 20.820 -6.017 1.00 28.92 430 CYS A CA 1
ATOM 3200 C C . CYS A 1 430 ? -41.403 20.401 -5.848 1.00 28.92 430 CYS A C 1
ATOM 3202 O O . CYS A 1 430 ? -42.213 21.224 -5.408 1.00 28.92 430 CYS A O 1
ATOM 3204 N N . PRO A 1 431 ? -41.762 19.128 -6.104 1.00 41.06 431 PRO A N 1
ATOM 3205 C CA . PRO A 1 431 ? -43.016 18.534 -5.641 1.00 41.06 431 PRO A CA 1
ATOM 3206 C C . PRO A 1 431 ? -43.059 18.357 -4.113 1.00 41.06 431 PRO A C 1
ATOM 3208 O O . PRO A 1 431 ? -42.058 18.530 -3.417 1.00 41.06 431 PRO A O 1
ATOM 3211 N N . LYS A 1 432 ? -44.240 18.003 -3.601 1.00 31.64 432 LYS A N 1
ATOM 3212 C CA . LYS A 1 432 ? -44.599 18.004 -2.177 1.00 31.64 432 LYS A CA 1
ATOM 3213 C C . LYS A 1 432 ? -45.005 16.621 -1.655 1.00 31.64 432 LYS A C 1
ATOM 3215 O O . LYS A 1 432 ? -45.541 15.817 -2.404 1.00 31.64 432 LYS A O 1
ATOM 3220 N N . ASP A 1 433 ? -44.816 16.459 -0.345 1.00 31.48 433 ASP A N 1
ATOM 3221 C CA . ASP A 1 433 ? -45.652 15.742 0.630 1.00 31.48 433 ASP A CA 1
ATOM 3222 C C . ASP A 1 433 ? -46.183 14.323 0.303 1.00 31.48 433 ASP A C 1
ATOM 3224 O O . ASP A 1 433 ? -47.077 14.140 -0.517 1.00 31.48 433 ASP A O 1
ATOM 3228 N N . SER A 1 434 ? -45.830 13.342 1.145 1.00 29.27 434 SER A N 1
ATOM 3229 C CA . SER A 1 434 ? -46.850 12.658 1.971 1.00 29.27 434 SER A CA 1
ATOM 3230 C C . SER A 1 434 ? -46.248 11.880 3.156 1.00 29.27 434 SER A C 1
ATOM 3232 O O . SER A 1 434 ? -45.164 11.312 3.077 1.00 29.27 434 SER A O 1
ATOM 3234 N N . TYR A 1 435 ? -46.975 11.874 4.278 1.00 28.17 435 TYR A N 1
ATOM 3235 C CA . TYR A 1 435 ? -46.712 11.079 5.488 1.00 28.17 435 TYR A CA 1
ATOM 3236 C C . TYR A 1 435 ? -47.601 9.822 5.499 1.00 28.17 435 TYR A C 1
ATOM 3238 O O . TYR A 1 435 ? -48.795 9.967 5.230 1.00 28.17 435 TYR A O 1
ATOM 3246 N N . ARG A 1 436 ? -47.092 8.664 5.974 1.00 28.75 436 ARG A N 1
ATOM 3247 C CA . ARG A 1 436 ? -47.749 7.841 7.030 1.00 28.75 436 ARG A CA 1
ATOM 3248 C C . ARG A 1 436 ? -46.981 6.574 7.470 1.00 28.75 436 ARG A C 1
ATOM 3250 O O . ARG A 1 436 ? -46.806 5.637 6.707 1.00 28.75 436 ARG A O 1
ATOM 3257 N N . ASN A 1 437 ? -46.630 6.564 8.756 1.00 29.27 437 ASN A N 1
ATOM 3258 C CA . ASN A 1 437 ? -46.731 5.496 9.768 1.00 29.27 437 ASN A CA 1
ATOM 3259 C C . ASN A 1 437 ? -46.714 3.996 9.362 1.00 29.27 437 ASN A C 1
ATOM 3261 O O . ASN A 1 437 ? -47.730 3.441 8.957 1.00 29.27 437 ASN A O 1
ATOM 3265 N N . SER A 1 438 ? -45.597 3.330 9.682 1.00 29.03 438 SER A N 1
ATOM 3266 C CA . SER A 1 438 ? -45.468 2.158 10.590 1.00 29.03 438 SER A CA 1
ATOM 3267 C C . SER A 1 438 ? -46.658 1.207 10.880 1.00 29.03 438 SER A C 1
ATOM 3269 O O . SER A 1 438 ? -47.646 1.639 11.476 1.00 29.03 438 SER A O 1
ATOM 3271 N N . ALA A 1 439 ? -46.434 -0.112 10.721 1.00 29.42 439 ALA A N 1
ATOM 3272 C CA . ALA A 1 439 ? -46.898 -1.185 11.632 1.00 29.42 439 ALA A CA 1
ATOM 3273 C C . ALA A 1 439 ? -46.163 -2.534 11.384 1.00 29.42 439 ALA A C 1
ATOM 3275 O O . ALA A 1 439 ? -45.582 -2.734 10.321 1.00 29.42 439 ALA A O 1
ATOM 3276 N N . TYR A 1 440 ? -46.199 -3.446 12.368 1.00 28.89 440 TYR A N 1
ATOM 3277 C CA . TYR A 1 440 ? -45.726 -4.849 12.307 1.00 28.89 440 TYR A CA 1
ATOM 3278 C C . TYR A 1 440 ? -46.708 -5.773 11.549 1.00 28.89 440 TYR A C 1
ATOM 3280 O O . TYR A 1 440 ? -47.910 -5.525 11.616 1.00 28.89 440 TYR A O 1
ATOM 3288 N N . SER A 1 441 ? -46.237 -6.899 10.981 1.00 26.36 441 SER A N 1
ATOM 3289 C CA . SER A 1 441 ? -46.571 -8.272 11.456 1.00 26.36 441 SER A CA 1
ATOM 3290 C C . SER A 1 441 ? -45.874 -9.385 10.632 1.00 26.36 441 SER A C 1
ATOM 3292 O O . SER A 1 441 ? -45.144 -9.101 9.686 1.00 26.36 441 SER A O 1
ATOM 3294 N N . HIS A 1 442 ? -46.085 -10.640 11.039 1.00 28.44 442 HIS A N 1
ATOM 3295 C CA . HIS A 1 442 ? -45.459 -11.888 10.580 1.00 28.44 442 HIS A CA 1
ATOM 3296 C C . HIS A 1 442 ? -46.301 -12.680 9.540 1.00 28.44 442 HIS A C 1
ATOM 3298 O O . HIS A 1 442 ? -47.504 -12.464 9.417 1.00 28.44 442 HIS A O 1
ATOM 3304 N N . ASP A 1 443 ? -45.645 -13.684 8.935 1.00 32.06 443 ASP A N 1
ATOM 3305 C CA . ASP A 1 443 ? -46.155 -15.028 8.569 1.00 32.06 443 ASP A CA 1
ATOM 3306 C C . ASP A 1 443 ? -46.859 -15.400 7.227 1.00 32.06 443 ASP A C 1
ATOM 3308 O O . ASP A 1 443 ? -47.898 -14.876 6.841 1.00 32.06 443 ASP A O 1
ATOM 3312 N N . ILE A 1 444 ? -46.315 -16.502 6.660 1.00 29.88 444 ILE A N 1
ATOM 3313 C CA . ILE A 1 444 ? -46.965 -17.684 6.027 1.00 29.88 444 ILE A CA 1
ATOM 3314 C C . ILE A 1 444 ? -47.380 -17.669 4.523 1.00 29.88 444 ILE A C 1
ATOM 3316 O O . ILE A 1 444 ? -48.457 -17.231 4.145 1.00 29.88 444 ILE A O 1
ATOM 3320 N N . TYR A 1 445 ? -46.513 -18.330 3.726 1.00 27.42 445 TYR A N 1
ATOM 3321 C CA . TYR A 1 445 ? -46.739 -19.353 2.666 1.00 27.42 445 TYR A CA 1
ATOM 3322 C C . TYR A 1 445 ? -47.605 -19.145 1.391 1.00 27.42 445 TYR A C 1
ATOM 3324 O O . TYR A 1 445 ? -48.657 -18.528 1.395 1.00 27.42 445 TYR A O 1
ATOM 3332 N N . GLU A 1 446 ? -47.172 -19.887 0.347 1.00 28.44 446 GLU A N 1
ATOM 3333 C CA . GLU A 1 446 ? -47.900 -20.354 -0.862 1.00 28.44 446 GLU A CA 1
ATOM 3334 C C . GLU A 1 446 ? -48.296 -19.334 -1.968 1.00 28.44 446 GLU A C 1
ATOM 3336 O O . GLU A 1 446 ? -48.695 -18.216 -1.683 1.00 28.44 446 GLU A O 1
ATOM 3341 N N . ASN A 1 447 ? -48.271 -19.656 -3.280 1.00 29.05 447 ASN A N 1
ATOM 3342 C CA . ASN A 1 447 ? -47.489 -20.644 -4.065 1.00 29.05 447 ASN A CA 1
ATOM 3343 C C . ASN A 1 447 ? -47.602 -20.337 -5.600 1.00 29.05 447 ASN A C 1
ATOM 3345 O O . ASN A 1 447 ? -48.353 -19.452 -5.997 1.00 29.05 447 ASN A O 1
ATOM 3349 N N . VAL A 1 448 ? -46.951 -21.152 -6.453 1.00 29.09 448 VAL A N 1
ATOM 3350 C CA . VAL A 1 448 ? -47.150 -21.338 -7.925 1.00 29.09 448 VAL A CA 1
ATOM 3351 C C . VAL A 1 448 ? -46.529 -20.337 -8.935 1.00 29.09 448 VAL A C 1
ATOM 3353 O O . VAL A 1 448 ? -46.957 -19.197 -9.066 1.00 29.09 448 VAL A O 1
ATOM 3356 N N . GLY A 1 449 ? -45.667 -20.879 -9.820 1.00 27.66 449 GLY A N 1
ATOM 3357 C CA . GLY A 1 449 ? -45.438 -20.415 -11.209 1.00 27.66 449 GLY A CA 1
ATOM 3358 C C . GLY A 1 449 ? -44.081 -19.740 -11.505 1.00 27.66 449 GLY A C 1
ATOM 3359 O O . GLY A 1 449 ? -43.735 -18.761 -10.862 1.00 27.66 449 GLY A O 1
ATOM 3360 N N . GLY A 1 450 ? -43.271 -20.160 -12.492 1.00 26.84 450 GLY A N 1
ATOM 3361 C CA . GLY A 1 450 ? -43.340 -21.355 -13.354 1.00 26.84 450 GLY A CA 1
ATOM 3362 C C . GLY A 1 450 ? -42.446 -21.249 -14.614 1.00 26.84 450 GLY A C 1
ATOM 3363 O O . GLY A 1 450 ? -42.610 -20.314 -15.389 1.00 26.84 450 GLY A O 1
ATOM 3364 N N . GLY A 1 451 ? -41.549 -22.223 -14.842 1.00 26.94 451 GLY A N 1
ATOM 3365 C CA . GLY A 1 451 ? -40.609 -22.299 -15.987 1.00 26.94 451 GLY A CA 1
ATOM 3366 C C . GLY A 1 451 ? -39.136 -22.110 -15.554 1.00 26.94 451 GLY A C 1
ATOM 3367 O O . GLY A 1 451 ? -38.841 -21.102 -14.927 1.00 26.94 451 GLY A O 1
ATOM 3368 N N . SER A 1 452 ? -38.154 -23.018 -15.705 1.00 29.75 452 SER A N 1
ATOM 3369 C CA . SER A 1 452 ? -37.817 -24.076 -16.698 1.00 29.75 452 SER A CA 1
ATOM 3370 C C . SER A 1 452 ? -37.105 -23.562 -17.961 1.00 29.75 452 SER A C 1
ATOM 3372 O O . SER A 1 452 ? -37.586 -22.607 -18.553 1.00 29.75 452 SER A O 1
ATOM 3374 N N . ILE A 1 453 ? -36.016 -24.152 -18.489 1.00 28.80 453 ILE A N 1
ATOM 3375 C CA . ILE A 1 453 ? -35.066 -25.222 -18.068 1.00 28.80 453 ILE A CA 1
ATOM 3376 C C . ILE A 1 453 ? -33.721 -24.930 -18.783 1.00 28.80 453 ILE A C 1
ATOM 3378 O O . ILE A 1 453 ? -33.747 -24.562 -19.956 1.00 28.80 453 ILE A O 1
ATOM 3382 N N . ALA A 1 454 ? -32.566 -25.189 -18.152 1.00 30.31 454 ALA A N 1
ATOM 3383 C CA . ALA A 1 454 ? -31.295 -25.460 -18.849 1.00 30.31 454 ALA A CA 1
ATOM 3384 C C . ALA A 1 454 ? -30.339 -26.299 -17.969 1.00 30.31 454 ALA A C 1
ATOM 3386 O O . ALA A 1 454 ? -30.305 -26.125 -16.753 1.00 30.31 454 ALA A O 1
ATOM 3387 N N . SER A 1 455 ? -29.585 -27.217 -18.580 1.00 30.72 455 SER A N 1
ATOM 3388 C CA . SER A 1 455 ? -28.594 -28.099 -17.934 1.00 30.72 455 SER A CA 1
ATOM 3389 C C . SER A 1 455 ? -27.283 -27.370 -17.581 1.00 30.72 455 SER A C 1
ATOM 3391 O O . SER A 1 455 ? -26.933 -26.396 -18.238 1.00 30.72 455 SER A O 1
ATOM 3393 N N . GLY A 1 456 ? -26.471 -27.804 -16.610 1.00 28.42 456 GLY A N 1
ATOM 3394 C CA . GLY A 1 456 ? -26.603 -28.978 -15.735 1.00 28.42 456 GLY A CA 1
ATOM 3395 C C . GLY A 1 456 ? -25.595 -30.090 -16.046 1.00 28.42 456 GLY A C 1
ATOM 3396 O O . GLY A 1 456 ? -25.969 -31.083 -16.656 1.00 28.42 456 GLY A O 1
ATOM 3397 N N . ASP A 1 457 ? -24.355 -29.934 -15.573 1.00 29.48 457 ASP A N 1
ATOM 3398 C CA . ASP A 1 457 ? -23.304 -30.965 -15.555 1.00 29.48 457 ASP A CA 1
ATOM 3399 C C . ASP A 1 457 ? -22.720 -31.074 -14.137 1.00 29.48 457 ASP A C 1
ATOM 3401 O O . ASP A 1 457 ? -22.636 -30.080 -13.414 1.00 29.48 457 ASP A O 1
ATOM 3405 N N . SER A 1 458 ? -22.333 -32.276 -13.699 1.00 29.59 458 SER A N 1
ATOM 3406 C CA . SER A 1 458 ? -21.837 -32.526 -12.334 1.00 29.59 458 SER A CA 1
ATOM 3407 C C . SER A 1 458 ? -20.639 -33.472 -12.323 1.00 29.59 458 SER A C 1
ATOM 3409 O O . SER A 1 458 ? -20.737 -34.631 -12.724 1.00 29.59 458 SER A O 1
ATOM 3411 N N . TYR A 1 459 ? -19.502 -32.984 -11.824 1.00 31.08 459 TYR A N 1
ATOM 3412 C CA . TYR A 1 459 ? -18.255 -33.745 -11.758 1.00 31.08 459 TYR A CA 1
ATOM 3413 C C . TYR A 1 459 ? -18.146 -34.532 -10.447 1.00 31.08 459 TYR A C 1
ATOM 3415 O O . TYR A 1 459 ? -18.027 -33.955 -9.367 1.00 31.08 459 TYR A O 1
ATOM 3423 N N . TYR A 1 460 ? -18.131 -35.862 -10.546 1.00 30.56 460 TYR A N 1
ATOM 3424 C CA . TYR A 1 460 ? -17.849 -36.746 -9.414 1.00 30.56 460 TYR A CA 1
ATOM 3425 C C . TYR A 1 460 ? -16.360 -36.726 -9.043 1.00 30.56 460 TYR A C 1
ATOM 3427 O O . TYR A 1 460 ? -15.491 -36.976 -9.881 1.00 30.56 460 TYR A O 1
ATOM 3435 N N . LEU A 1 461 ? -16.071 -36.503 -7.760 1.00 29.34 461 LEU A N 1
ATOM 3436 C CA . LEU A 1 461 ? -14.728 -36.628 -7.191 1.00 29.34 461 LEU A CA 1
ATOM 3437 C C . LEU A 1 461 ? -14.276 -38.101 -7.177 1.00 29.34 461 LEU A C 1
ATOM 3439 O O . LEU A 1 461 ? -15.038 -38.987 -6.792 1.00 29.34 461 LEU A O 1
ATOM 3443 N N . ARG A 1 462 ? -13.012 -38.359 -7.540 1.00 34.12 462 ARG A N 1
ATOM 3444 C CA . ARG A 1 462 ? -12.337 -39.653 -7.326 1.00 34.12 462 ARG A CA 1
ATOM 3445 C C . ARG A 1 462 ? -11.266 -39.522 -6.229 1.00 34.12 462 ARG A C 1
ATOM 3447 O O . ARG A 1 462 ? -10.581 -38.500 -6.212 1.00 34.12 462 ARG A O 1
ATOM 3454 N N . PRO A 1 463 ? -11.073 -40.529 -5.355 1.00 33.47 463 PRO A N 1
ATOM 3455 C CA . PRO A 1 463 ? -9.979 -40.529 -4.382 1.00 33.47 463 PRO A CA 1
ATOM 3456 C C . PRO A 1 463 ? -8.592 -40.635 -5.034 1.00 33.47 463 PRO A C 1
ATOM 3458 O O . PRO A 1 463 ? -8.440 -41.228 -6.104 1.00 33.47 463 PRO A O 1
ATOM 3461 N N . LEU A 1 464 ? -7.575 -40.108 -4.348 1.00 36.38 464 LEU A N 1
ATOM 3462 C CA . LEU A 1 464 ? -6.159 -40.275 -4.695 1.00 36.38 464 LEU A CA 1
ATOM 3463 C C . LEU A 1 464 ? -5.592 -41.596 -4.128 1.00 36.38 464 LEU A C 1
ATOM 3465 O O . LEU A 1 464 ? -6.044 -42.038 -3.069 1.00 36.38 464 LEU A O 1
ATOM 3469 N N . PRO A 1 465 ? -4.593 -42.218 -4.784 1.00 46.03 465 PRO A N 1
ATOM 3470 C CA . PRO A 1 465 ? -3.880 -43.378 -4.246 1.00 46.03 465 PRO A CA 1
ATOM 3471 C C . PRO A 1 465 ? -2.854 -42.987 -3.155 1.00 46.03 465 PRO A C 1
ATOM 3473 O O . PRO A 1 465 ? -2.372 -41.851 -3.146 1.00 46.03 465 PRO A O 1
ATOM 3476 N N . PRO A 1 466 ? -2.487 -43.915 -2.247 1.00 50.28 466 PRO A N 1
ATOM 3477 C CA . PRO A 1 466 ? -1.488 -43.685 -1.198 1.00 50.28 466 PRO A CA 1
ATOM 3478 C C . PRO A 1 466 ? -0.036 -43.671 -1.732 1.00 50.28 466 PRO A C 1
ATOM 3480 O O . PRO A 1 466 ? 0.225 -44.190 -2.821 1.00 50.28 466 PRO A O 1
ATOM 3483 N N . PRO A 1 467 ? 0.927 -43.104 -0.975 1.00 41.16 467 PRO A N 1
ATOM 3484 C CA . PRO A 1 467 ? 2.331 -43.011 -1.384 1.00 41.16 467 PRO A CA 1
ATOM 3485 C C . PRO A 1 467 ? 3.086 -44.354 -1.278 1.00 41.16 467 PRO A C 1
ATOM 3487 O O . PRO A 1 467 ? 2.735 -45.193 -0.446 1.00 41.16 467 PRO A O 1
ATOM 3490 N N . PRO A 1 468 ? 4.158 -44.557 -2.070 1.00 40.75 468 PRO A N 1
ATOM 3491 C CA . PRO A 1 468 ? 4.990 -45.756 -2.000 1.00 40.75 468 PRO A CA 1
ATOM 3492 C C . PRO A 1 468 ? 5.918 -45.753 -0.775 1.00 40.75 468 PRO A C 1
ATOM 3494 O O . PRO A 1 468 ? 6.525 -44.739 -0.433 1.00 40.75 468 PRO A O 1
ATOM 3497 N N . THR A 1 469 ? 6.079 -46.917 -0.146 1.00 35.41 469 THR A N 1
ATOM 3498 C CA . THR A 1 469 ? 7.057 -47.166 0.925 1.00 35.41 469 THR A CA 1
ATOM 3499 C C . THR A 1 469 ? 8.396 -47.672 0.375 1.00 35.41 469 THR A C 1
ATOM 3501 O O . THR A 1 469 ? 8.434 -48.379 -0.630 1.00 35.41 469 THR A O 1
ATOM 3504 N N . ASN A 1 470 ? 9.497 -47.354 1.063 1.00 33.84 470 ASN A N 1
ATOM 3505 C CA . ASN A 1 470 ? 10.850 -47.829 0.735 1.00 33.84 470 ASN A CA 1
ATOM 3506 C C . ASN A 1 470 ? 10.980 -49.363 0.757 1.00 33.84 470 ASN A C 1
ATOM 3508 O O . ASN A 1 470 ? 10.481 -49.994 1.686 1.00 33.84 470 ASN A O 1
ATOM 3512 N N . THR A 1 471 ? 11.777 -49.931 -0.160 1.00 30.91 471 THR A N 1
ATOM 3513 C CA . THR A 1 471 ? 12.968 -50.767 0.159 1.00 30.91 471 THR A CA 1
ATOM 3514 C C . THR A 1 471 ? 13.650 -51.340 -1.093 1.00 30.91 471 THR A C 1
ATOM 3516 O O . THR A 1 471 ? 13.043 -52.121 -1.815 1.00 30.91 471 THR A O 1
ATOM 3519 N N . SER A 1 472 ? 14.946 -51.050 -1.276 1.00 29.81 472 SER A N 1
ATOM 3520 C CA . SER A 1 472 ? 15.985 -52.051 -1.608 1.00 29.81 472 SER A CA 1
ATOM 3521 C C . SER A 1 472 ? 17.373 -51.400 -1.667 1.00 29.81 472 SER A C 1
ATOM 3523 O O . SER A 1 472 ? 17.577 -50.462 -2.435 1.00 29.81 472 SER A O 1
ATOM 3525 N N . GLU A 1 473 ? 18.342 -51.913 -0.910 1.00 33.78 473 GLU A N 1
ATOM 3526 C CA . GLU A 1 473 ? 19.753 -51.515 -1.025 1.00 33.78 473 GLU A CA 1
ATOM 3527 C C . GLU A 1 473 ? 20.439 -52.188 -2.225 1.00 33.78 473 GLU A C 1
ATOM 3529 O O . GLU A 1 473 ? 20.440 -53.418 -2.314 1.00 33.78 473 GLU A O 1
ATOM 3534 N N . LYS A 1 474 ? 21.049 -51.375 -3.101 1.00 31.53 474 LYS A N 1
ATOM 3535 C CA . LYS A 1 474 ? 22.221 -51.630 -3.980 1.00 31.53 474 LYS A CA 1
ATOM 3536 C C . LYS A 1 474 ? 22.370 -50.403 -4.895 1.00 31.53 474 LYS A C 1
ATOM 3538 O O . LYS A 1 474 ? 21.399 -50.018 -5.528 1.00 31.53 474 LYS A O 1
ATOM 3543 N N . ASP A 1 475 ? 23.480 -49.674 -4.959 1.00 32.97 475 ASP A N 1
ATOM 3544 C CA . ASP A 1 475 ? 24.881 -50.105 -4.978 1.00 32.97 475 ASP A CA 1
ATOM 3545 C C . ASP A 1 475 ? 25.816 -49.157 -4.190 1.00 32.97 475 ASP A C 1
ATOM 3547 O O . ASP A 1 475 ? 25.381 -48.180 -3.581 1.00 32.97 475 ASP A O 1
ATOM 3551 N N . ARG A 1 476 ? 27.117 -49.479 -4.159 1.00 31.97 476 ARG A N 1
ATOM 3552 C CA . ARG A 1 476 ? 28.150 -48.805 -3.353 1.00 31.97 476 ARG A CA 1
ATOM 3553 C C . ARG A 1 476 ? 29.111 -47.958 -4.195 1.00 31.97 476 ARG A C 1
ATOM 3555 O O . ARG A 1 476 ? 29.402 -48.310 -5.327 1.00 31.97 476 ARG A O 1
ATOM 3562 N N . GLU A 1 477 ? 29.680 -46.946 -3.529 1.00 31.56 477 GLU A N 1
ATOM 3563 C CA . GLU A 1 477 ? 30.989 -46.313 -3.790 1.00 31.56 477 GLU A CA 1
ATOM 3564 C C . GLU A 1 477 ? 31.251 -45.712 -5.187 1.00 31.56 477 GLU A C 1
ATOM 3566 O O . GLU A 1 477 ? 31.432 -46.433 -6.160 1.00 31.56 477 GLU A O 1
ATOM 3571 N N . TYR A 1 478 ? 31.509 -44.395 -5.237 1.00 29.03 478 TYR A N 1
ATOM 3572 C CA . TYR A 1 478 ? 32.853 -43.907 -5.602 1.00 29.03 478 TYR A CA 1
ATOM 3573 C C . TYR A 1 478 ? 33.100 -42.439 -5.178 1.00 29.03 478 TYR A C 1
ATOM 3575 O O . TYR A 1 478 ? 32.310 -41.559 -5.494 1.00 29.03 478 TYR A O 1
ATOM 3583 N N . VAL A 1 479 ? 34.246 -42.208 -4.521 1.00 29.70 479 VAL A N 1
ATOM 3584 C CA . VAL A 1 479 ? 34.958 -40.922 -4.298 1.00 29.70 479 VAL A CA 1
ATOM 3585 C C . VAL A 1 479 ? 34.210 -39.782 -3.575 1.00 29.70 479 VAL A C 1
ATOM 3587 O O . VAL A 1 479 ? 33.524 -38.959 -4.172 1.00 29.70 479 VAL A O 1
ATOM 3590 N N . ASP A 1 480 ? 34.522 -39.648 -2.284 1.00 29.95 480 ASP A N 1
ATOM 3591 C CA . ASP A 1 480 ? 34.636 -38.359 -1.581 1.00 29.95 480 ASP A CA 1
ATOM 3592 C C . ASP A 1 480 ? 35.970 -37.675 -1.955 1.00 29.95 480 ASP A C 1
ATOM 3594 O O . ASP A 1 480 ? 36.976 -38.377 -2.092 1.00 29.95 480 ASP A O 1
ATOM 3598 N N . LEU A 1 481 ? 35.991 -36.336 -2.095 1.00 30.06 481 LEU A N 1
ATOM 3599 C CA . LEU A 1 481 ? 37.120 -35.493 -1.654 1.00 30.06 481 LEU A CA 1
ATOM 3600 C C . LEU A 1 481 ? 36.867 -33.969 -1.774 1.00 30.06 481 LEU A C 1
ATOM 3602 O O . LEU A 1 481 ? 36.559 -33.454 -2.847 1.00 30.06 481 LEU A O 1
ATOM 3606 N N . LYS A 1 482 ? 37.236 -33.253 -0.697 1.00 28.12 482 LYS A N 1
ATOM 3607 C CA . LYS A 1 482 ? 37.548 -31.803 -0.574 1.00 28.12 482 LYS A CA 1
ATOM 3608 C C . LYS A 1 482 ? 36.406 -30.793 -0.397 1.00 28.12 482 LYS A C 1
ATOM 3610 O O . LYS A 1 482 ? 36.071 -30.015 -1.286 1.00 28.12 482 LYS A O 1
ATOM 3615 N N . SER A 1 483 ? 36.054 -30.596 0.869 1.00 27.56 483 SER A N 1
ATOM 3616 C CA . SER A 1 483 ? 35.992 -29.247 1.448 1.00 27.56 483 SER A CA 1
ATOM 3617 C C . SER A 1 483 ? 37.382 -28.584 1.499 1.00 27.56 483 SER A C 1
ATOM 3619 O O . SER A 1 483 ? 38.335 -29.260 1.884 1.00 27.56 483 SER A O 1
ATOM 3621 N N . HIS A 1 484 ? 37.491 -27.278 1.226 1.00 30.89 484 HIS A N 1
ATOM 3622 C CA . HIS A 1 484 ? 38.192 -26.306 2.093 1.00 30.89 484 HIS A CA 1
ATOM 3623 C C . HIS A 1 484 ? 37.946 -24.851 1.629 1.00 30.89 484 HIS A C 1
ATOM 3625 O O . HIS A 1 484 ? 37.917 -24.578 0.436 1.00 30.89 484 HIS A O 1
ATOM 3631 N N . GLU A 1 485 ? 37.755 -23.966 2.613 1.00 30.50 485 GLU A N 1
ATOM 3632 C CA . GLU A 1 485 ? 37.931 -22.498 2.643 1.00 30.50 485 GLU A CA 1
ATOM 3633 C C . GLU A 1 485 ? 37.763 -21.626 1.376 1.00 30.50 485 GLU A C 1
ATOM 3635 O O . GLU A 1 485 ? 38.538 -21.700 0.429 1.00 30.50 485 GLU A O 1
ATOM 3640 N N . TYR A 1 486 ? 36.938 -20.578 1.509 1.00 26.38 486 TYR A N 1
ATOM 3641 C CA . TYR A 1 486 ? 37.494 -19.218 1.635 1.00 26.38 486 TYR A CA 1
ATOM 3642 C C . TYR A 1 486 ? 36.585 -18.324 2.497 1.00 26.38 486 TYR A C 1
ATOM 3644 O O . TYR A 1 486 ? 35.361 -18.443 2.449 1.00 26.38 486 TYR A O 1
ATOM 3652 N N . GLN A 1 487 ? 37.171 -17.436 3.307 1.00 31.42 487 GLN A N 1
ATOM 3653 C CA . GLN A 1 487 ? 36.419 -16.494 4.146 1.00 31.42 487 GLN A CA 1
ATOM 3654 C C . GLN A 1 487 ? 36.194 -15.149 3.443 1.00 31.42 487 GLN A C 1
ATOM 3656 O O . GLN A 1 487 ? 37.146 -14.565 2.941 1.00 31.42 487 GLN A O 1
ATOM 3661 N N . GLY A 1 488 ? 34.959 -14.642 3.541 1.00 28.44 488 GLY A N 1
ATOM 3662 C CA . GLY A 1 488 ? 34.616 -13.231 3.781 1.00 28.44 488 GLY A CA 1
ATOM 3663 C C . GLY A 1 488 ? 35.010 -12.148 2.764 1.00 28.44 488 GLY A C 1
ATOM 3664 O O . GLY A 1 488 ? 36.174 -11.944 2.452 1.00 28.44 488 GLY A O 1
ATOM 3665 N N . LEU A 1 489 ? 34.037 -11.303 2.408 1.00 29.53 489 LEU A N 1
ATOM 3666 C CA . LEU A 1 489 ? 34.256 -9.880 2.113 1.00 29.53 489 LEU A CA 1
ATOM 3667 C C . LEU A 1 489 ? 32.953 -9.093 2.349 1.00 29.53 489 LEU A C 1
ATOM 3669 O O . LEU A 1 489 ? 31.859 -9.642 2.223 1.00 29.53 489 LEU A O 1
ATOM 3673 N N . LYS A 1 490 ? 33.069 -7.816 2.728 1.00 32.41 490 LYS A N 1
ATOM 3674 C CA . LYS A 1 490 ? 31.933 -6.892 2.912 1.00 32.41 490 LYS A CA 1
ATOM 3675 C C . LYS A 1 490 ? 31.699 -6.088 1.621 1.00 32.41 490 LYS A C 1
ATOM 3677 O O . LYS A 1 490 ? 32.675 -5.826 0.918 1.00 32.41 490 LYS A O 1
ATOM 3682 N N . PRO A 1 491 ? 30.465 -5.643 1.318 1.00 33.44 491 PRO A N 1
ATOM 3683 C CA . PRO A 1 491 ? 30.243 -4.666 0.255 1.00 33.44 491 PRO A CA 1
ATOM 3684 C C . PRO A 1 491 ? 30.847 -3.307 0.651 1.00 33.44 491 PRO A C 1
ATOM 3686 O O . PRO A 1 491 ? 30.609 -2.829 1.760 1.00 33.44 491 PRO A O 1
ATOM 3689 N N . HIS A 1 492 ? 31.629 -2.702 -0.247 1.00 33.34 492 HIS A N 1
ATOM 3690 C CA . HIS A 1 492 ? 32.247 -1.381 -0.061 1.00 33.34 492 HIS A CA 1
ATOM 3691 C C . HIS A 1 492 ? 31.433 -0.257 -0.717 1.00 33.34 492 HIS A C 1
ATOM 3693 O O . HIS A 1 492 ? 30.566 -0.507 -1.557 1.00 33.34 492 HIS A O 1
ATOM 3699 N N . GLU A 1 493 ? 31.711 0.989 -0.327 1.00 30.50 493 GLU A N 1
ATOM 3700 C CA . GLU A 1 493 ? 30.966 2.164 -0.775 1.00 30.50 493 GLU A CA 1
ATOM 3701 C C . GLU A 1 493 ? 31.175 2.517 -2.256 1.00 30.50 493 GLU A C 1
ATOM 3703 O O . GLU A 1 493 ? 32.266 2.392 -2.812 1.00 30.50 493 GLU A O 1
ATOM 3708 N N . TYR A 1 494 ? 30.131 3.075 -2.876 1.00 29.55 494 TYR A N 1
ATOM 3709 C CA . TYR A 1 494 ? 30.198 3.678 -4.207 1.00 29.55 494 TYR A CA 1
ATOM 3710 C C . TYR A 1 494 ? 30.435 5.195 -4.113 1.00 29.55 494 TYR A C 1
ATOM 3712 O O . TYR A 1 494 ? 29.500 5.971 -3.919 1.00 29.55 494 TYR A O 1
ATOM 3720 N N . GLN A 1 495 ? 31.677 5.636 -4.327 1.00 32.88 495 GLN A N 1
ATOM 3721 C CA . GLN A 1 495 ? 31.997 7.011 -4.737 1.00 32.88 495 GLN A CA 1
ATOM 3722 C C . GLN A 1 495 ? 33.194 7.023 -5.696 1.00 32.88 495 GLN A C 1
ATOM 3724 O O . GLN A 1 495 ? 34.208 6.398 -5.409 1.00 32.88 495 GLN A O 1
ATOM 3729 N N . GLY A 1 496 ? 33.124 7.812 -6.779 1.00 32.75 496 GLY A N 1
ATOM 3730 C CA . GLY A 1 496 ? 34.346 8.279 -7.454 1.00 32.75 496 GLY A CA 1
ATOM 3731 C C . GLY A 1 496 ? 34.363 8.331 -8.986 1.00 32.75 496 GLY A C 1
ATOM 3732 O O . GLY A 1 496 ? 34.742 7.379 -9.646 1.00 32.75 496 GLY A O 1
ATOM 3733 N N . LEU A 1 497 ? 34.121 9.537 -9.511 1.00 30.25 497 LEU A N 1
ATOM 3734 C CA . LEU A 1 497 ? 34.970 10.200 -10.522 1.00 30.25 497 LEU A CA 1
ATOM 3735 C C . LEU A 1 497 ? 35.138 9.606 -11.944 1.00 30.25 497 LEU A C 1
ATOM 3737 O O . LEU A 1 497 ? 36.011 8.803 -12.239 1.00 30.25 497 LEU A O 1
ATOM 3741 N N . LYS A 1 498 ? 34.402 10.240 -12.868 1.00 34.69 498 LYS A N 1
ATOM 3742 C CA . LYS A 1 498 ? 34.928 11.015 -14.019 1.00 34.69 498 LYS A CA 1
ATOM 3743 C C . LYS A 1 498 ? 36.223 10.531 -14.712 1.00 34.69 498 LYS A C 1
ATOM 3745 O O . LYS A 1 498 ? 37.311 10.725 -14.190 1.00 34.69 498 LYS A O 1
ATOM 3750 N N . ARG A 1 499 ? 36.050 10.158 -15.990 1.00 39.22 499 ARG A N 1
ATOM 3751 C CA . ARG A 1 499 ? 36.913 10.424 -17.169 1.00 39.22 499 ARG A CA 1
ATOM 3752 C C . ARG A 1 499 ? 38.405 10.719 -16.922 1.00 39.22 499 ARG A C 1
ATOM 3754 O O . ARG A 1 499 ? 38.739 11.802 -16.439 1.00 39.22 499 ARG A O 1
ATOM 3761 N N . HIS A 1 500 ? 39.251 9.940 -17.594 1.00 39.69 500 HIS A N 1
ATOM 3762 C CA . HIS A 1 500 ? 40.100 10.549 -18.619 1.00 39.69 500 HIS A CA 1
ATOM 3763 C C . HIS A 1 500 ? 40.161 9.709 -19.897 1.00 39.69 500 HIS A C 1
ATOM 3765 O O . HIS A 1 500 ? 39.776 8.522 -19.812 1.00 39.69 500 HIS A O 1
#